Protein AF-0000000068768548 (afdb_homodimer)

Structure (mmCIF, N/CA/C/O backbone):
data_AF-0000000068768548-model_v1
#
loop_
_entity.id
_entity.type
_entity.pdbx_description
1 polymer 'Transcriptional regulator'
#
loop_
_atom_site.group_PDB
_atom_site.id
_atom_site.type_symbol
_atom_site.label_atom_id
_atom_site.label_alt_id
_atom_site.label_comp_id
_atom_site.label_asym_id
_atom_site.label_entity_id
_atom_site.label_seq_id
_atom_site.pdbx_PDB_ins_code
_atom_site.Cartn_x
_atom_site.Cartn_y
_atom_site.Cartn_z
_atom_site.occupancy
_atom_site.B_iso_or_equiv
_atom_site.auth_seq_id
_atom_site.auth_comp_id
_atom_site.auth_asym_id
_atom_site.auth_atom_id
_atom_site.pdbx_PDB_model_num
ATOM 1 N N . MET A 1 1 ? -7.867 23.906 37.531 1 33.5 1 MET A N 1
ATOM 2 C CA . MET A 1 1 ? -6.898 22.844 37.844 1 33.5 1 MET A CA 1
ATOM 3 C C . MET A 1 1 ? -6.977 21.734 36.781 1 33.5 1 MET A C 1
ATOM 5 O O . MET A 1 1 ? -5.949 21.188 36.375 1 33.5 1 MET A O 1
ATOM 9 N N . LEU A 1 2 ? -8.172 21.422 36.375 1 40.06 2 LEU A N 1
ATOM 10 C CA . LEU A 1 2 ? -8.445 20.375 35.406 1 40.06 2 LEU A CA 1
ATOM 11 C C . LEU A 1 2 ? -7.969 20.766 34.031 1 40.06 2 LEU A C 1
ATOM 13 O O . LEU A 1 2 ? -7.441 19.938 33.281 1 40.06 2 LEU A O 1
ATOM 17 N N . GLU A 1 3 ? -8.148 21.984 33.75 1 41.53 3 GLU A N 1
ATOM 18 C CA . GLU A 1 3 ? -7.734 22.516 32.438 1 41.53 3 GLU A CA 1
ATOM 19 C C . GLU A 1 3 ? -6.219 22.453 32.281 1 41.53 3 GLU A C 1
ATOM 21 O O . GLU A 1 3 ? -5.719 22.125 31.203 1 41.53 3 GLU A O 1
ATOM 26 N N . LEU A 1 4 ? -5.582 22.828 33.312 1 42.22 4 LEU A N 1
ATOM 27 C CA . LEU A 1 4 ? -4.121 22.828 33.344 1 42.22 4 LEU A CA 1
ATOM 28 C C . LEU A 1 4 ? -3.58 21.406 33.188 1 42.22 4 LEU A C 1
ATOM 30 O O . LEU A 1 4 ? -2.602 21.172 32.469 1 42.22 4 LEU A O 1
ATOM 34 N N . ASP A 1 5 ? -4.281 20.5 33.688 1 44.66 5 ASP A N 1
ATOM 35 C CA . ASP A 1 5 ? -3.871 19.094 33.625 1 44.66 5 ASP A CA 1
ATOM 36 C C . ASP A 1 5 ? -4.047 18.516 32.25 1 44.66 5 ASP A C 1
ATOM 38 O O . ASP A 1 5 ? -3.225 17.719 31.781 1 44.66 5 ASP A O 1
ATOM 42 N N . ILE A 1 6 ? -5.062 19.031 31.625 1 43.75 6 ILE A N 1
ATOM 43 C CA . ILE A 1 6 ? -5.352 18.562 30.266 1 43.75 6 ILE A CA 1
ATOM 44 C C . ILE A 1 6 ? -4.32 19.125 29.297 1 43.75 6 ILE A C 1
ATOM 46 O O . ILE A 1 6 ? -3.83 18.406 28.422 1 43.75 6 ILE A O 1
ATOM 50 N N . ILE A 1 7 ? -4.02 20.406 29.453 1 47.81 7 ILE A N 1
ATOM 51 C CA . ILE A 1 7 ? -2.959 21.016 28.656 1 47.81 7 ILE A CA 1
ATOM 52 C C . ILE A 1 7 ? -1.643 20.281 28.906 1 47.81 7 ILE A C 1
ATOM 54 O O . ILE A 1 7 ? -0.9 19.984 27.969 1 47.81 7 ILE A O 1
ATOM 58 N N . GLY A 1 8 ? -1.541 20 30.203 1 49.5 8 GLY A N 1
ATOM 59 C CA . GLY A 1 8 ? -0.32 19.281 30.531 1 49.5 8 GLY A CA 1
ATOM 60 C C . GLY A 1 8 ? -0.241 17.906 29.891 1 49.5 8 GLY A C 1
ATOM 61 O O . GLY A 1 8 ? 0.828 17.484 29.438 1 49.5 8 GLY A O 1
ATOM 62 N N . ALA A 1 9 ? -1.325 17.297 29.938 1 52.34 9 ALA A N 1
ATOM 63 C CA . ALA A 1 9 ? -1.381 15.953 29.391 1 52.34 9 ALA A CA 1
ATOM 64 C C . ALA A 1 9 ? -1.209 15.969 27.875 1 52.34 9 ALA A C 1
ATOM 66 O O . ALA A 1 9 ? -0.496 15.133 27.312 1 52.34 9 ALA A O 1
ATOM 67 N N . TRP A 1 10 ? -1.875 16.906 27.312 1 51.19 10 TRP A N 1
ATOM 68 C CA . TRP A 1 10 ? -1.689 17.031 25.875 1 51.19 10 TRP A CA 1
ATOM 69 C C . TRP A 1 10 ? -0.256 17.438 25.547 1 51.19 10 TRP A C 1
ATOM 71 O O . TRP A 1 10 ? 0.323 16.953 24.562 1 51.19 10 TRP A O 1
ATOM 81 N N . ASP A 1 11 ? 0.239 18.25 26.375 1 53.94 11 ASP A N 1
ATOM 82 C CA . ASP A 1 11 ? 1.642 18.625 26.219 1 53.94 11 ASP A CA 1
ATOM 83 C C . ASP A 1 11 ? 2.555 17.422 26.359 1 53.94 11 ASP A C 1
ATOM 85 O O . ASP A 1 11 ? 3.49 17.25 25.578 1 53.94 11 ASP A O 1
ATOM 89 N N . ALA A 1 12 ? 2.207 16.703 27.391 1 53.38 12 ALA A N 1
ATOM 90 C CA . ALA A 1 12 ? 3.02 15.516 27.625 1 53.38 12 ALA A CA 1
ATOM 91 C C . ALA A 1 12 ? 2.873 14.523 26.469 1 53.38 12 ALA A C 1
ATOM 93 O O . ALA A 1 12 ? 3.857 13.938 26.016 1 53.38 12 ALA A O 1
ATOM 94 N N . ARG A 1 13 ? 1.706 14.438 26.031 1 58.56 13 ARG A N 1
ATOM 95 C CA . ARG A 1 13 ? 1.463 13.531 24.922 1 58.56 13 ARG A CA 1
ATOM 96 C C . ARG A 1 13 ? 2.15 14.016 23.656 1 58.56 13 ARG A C 1
ATOM 98 O O . ARG A 1 13 ? 2.705 13.219 22.891 1 58.56 13 ARG A O 1
ATOM 105 N N . ALA A 1 14 ? 2.02 15.297 23.516 1 56.19 14 ALA A N 1
ATOM 106 C CA . ALA A 1 14 ? 2.721 15.875 22.375 1 56.19 14 ALA A CA 1
ATOM 107 C C . ALA A 1 14 ? 4.227 15.672 22.484 1 56.19 14 ALA A C 1
ATOM 109 O O . ALA A 1 14 ? 4.895 15.344 21.5 1 56.19 14 ALA A O 1
ATOM 110 N N . VAL A 1 15 ? 4.652 15.914 23.609 1 52.31 15 VAL A N 1
ATOM 111 C CA . VAL A 1 15 ? 6.07 15.695 23.859 1 52.31 15 VAL A CA 1
ATOM 112 C C . VAL A 1 15 ? 6.406 14.219 23.703 1 52.31 15 VAL A C 1
ATOM 114 O O . VAL A 1 15 ? 7.438 13.867 23.125 1 52.31 15 VAL A O 1
ATOM 117 N N . ASN A 1 16 ? 5.547 13.414 24.25 1 55.94 16 ASN A N 1
ATOM 118 C CA . ASN A 1 16 ? 5.777 11.984 24.125 1 55.94 16 ASN A CA 1
ATOM 119 C C . ASN A 1 16 ? 5.734 11.531 22.672 1 55.94 16 ASN A C 1
ATOM 121 O O . ASN A 1 16 ? 6.535 10.703 22.25 1 55.94 16 ASN A O 1
ATOM 125 N N . LEU A 1 17 ? 4.793 11.977 22.047 1 56.19 17 LEU A N 1
ATOM 126 C CA . LEU A 1 17 ? 4.719 11.656 20.625 1 56.19 17 LEU A CA 1
ATOM 127 C C . LEU A 1 17 ? 5.938 12.188 19.891 1 56.19 17 LEU A C 1
ATOM 129 O O . LEU A 1 17 ? 6.457 11.531 18.984 1 56.19 17 LEU A O 1
ATOM 133 N N . ASP A 1 18 ? 6.195 13.453 20.203 1 53.06 18 ASP A N 1
ATOM 134 C CA . ASP A 1 18 ? 7.402 14.016 19.609 1 53.06 18 ASP A CA 1
ATOM 135 C C . ASP A 1 18 ? 8.617 13.141 19.891 1 53.06 18 ASP A C 1
ATOM 137 O O . ASP A 1 18 ? 9.562 13.102 19.109 1 53.06 18 ASP A O 1
ATOM 141 N N . GLN A 1 19 ? 8.523 12.5 21.047 1 51.06 19 GLN A N 1
ATOM 142 C CA . GLN A 1 19 ? 9.625 11.609 21.406 1 51.06 19 GLN A CA 1
ATOM 143 C C . GLN A 1 19 ? 9.492 10.258 20.719 1 51.06 19 GLN A C 1
ATOM 145 O O . GLN A 1 19 ? 10.469 9.508 20.609 1 51.06 19 GLN A O 1
ATOM 150 N N . GLU A 1 20 ? 8.258 10.008 20.406 1 57.88 20 GLU A N 1
ATOM 151 C CA . GLU A 1 20 ? 8.133 8.75 19.672 1 57.88 20 GLU A CA 1
ATOM 152 C C . GLU A 1 20 ? 8.867 8.805 18.344 1 57.88 20 GLU A C 1
ATOM 154 O O . GLU A 1 20 ? 8.969 9.867 17.734 1 57.88 20 GLU A O 1
ATOM 159 N N . GLU A 1 21 ? 9.602 7.848 18.109 1 69.94 21 GLU A N 1
ATOM 160 C CA . GLU A 1 21 ? 10.406 7.742 16.906 1 69.94 21 GLU A CA 1
ATOM 161 C C . GLU A 1 21 ? 9.555 7.973 15.656 1 69.94 21 GLU A C 1
ATOM 163 O O . GLU A 1 21 ? 8.531 7.309 15.469 1 69.94 21 GLU A O 1
ATOM 168 N N . ALA A 1 22 ? 9.719 9.102 15.055 1 84.88 22 ALA A N 1
ATOM 169 C CA . ALA A 1 22 ? 9.086 9.508 13.805 1 84.88 22 ALA A CA 1
ATOM 170 C C . ALA A 1 22 ? 9.031 8.344 12.812 1 84.88 22 ALA A C 1
ATOM 172 O O . ALA A 1 22 ? 9.984 7.566 12.711 1 84.88 22 ALA A O 1
ATOM 173 N N . ASP A 1 23 ? 7.828 8.094 12.406 1 93.69 23 ASP A N 1
ATOM 174 C CA . ASP A 1 23 ? 7.633 7.133 11.328 1 93.69 23 ASP A CA 1
ATOM 175 C C . ASP A 1 23 ? 7.875 7.777 9.961 1 93.69 23 ASP A C 1
ATOM 177 O O . ASP A 1 23 ? 7.215 8.75 9.602 1 93.69 23 ASP A O 1
ATOM 181 N N . ARG A 1 24 ? 8.789 7.301 9.266 1 95.44 24 ARG A N 1
ATOM 182 C CA . ARG A 1 24 ? 9.18 7.895 7.996 1 95.44 24 ARG A CA 1
ATOM 183 C C . ARG A 1 24 ? 8.031 7.875 6.996 1 95.44 24 ARG A C 1
ATOM 185 O O . ARG A 1 24 ? 7.879 8.805 6.199 1 95.44 24 ARG A O 1
ATOM 192 N N . ASN A 1 25 ? 7.277 6.785 6.957 1 97.12 25 ASN A N 1
ATOM 193 C CA . ASN A 1 25 ? 6.133 6.711 6.059 1 97.12 25 ASN A CA 1
ATOM 194 C C . ASN A 1 25 ? 5.09 7.777 6.395 1 97.12 25 ASN A C 1
ATOM 196 O O . ASN A 1 25 ? 4.52 8.398 5.496 1 97.12 25 ASN A O 1
ATOM 200 N N . VAL A 1 26 ? 4.859 8.016 7.676 1 97.38 26 VAL A N 1
ATOM 201 C CA . VAL A 1 26 ? 3.93 9.055 8.102 1 97.38 26 VAL A CA 1
ATOM 202 C C . VAL A 1 26 ? 4.453 10.422 7.68 1 97.38 26 VAL A C 1
ATOM 204 O O . VAL A 1 26 ? 3.705 11.234 7.129 1 97.38 26 VAL A O 1
ATOM 207 N N . TYR A 1 27 ? 5.734 10.633 7.879 1 97.06 27 TYR A N 1
ATOM 208 C CA . TYR A 1 27 ? 6.355 11.898 7.496 1 97.06 27 TYR A CA 1
ATOM 209 C C . TYR A 1 27 ? 6.203 12.156 6.004 1 97.06 27 TYR A C 1
ATOM 211 O O . TYR A 1 27 ? 5.789 13.242 5.59 1 97.06 27 TYR A O 1
ATOM 219 N N . GLU A 1 28 ? 6.551 11.148 5.219 1 96.81 28 GLU A N 1
ATOM 220 C CA . GLU A 1 28 ? 6.551 11.336 3.771 1 96.81 28 GLU A CA 1
ATOM 221 C C . GLU A 1 28 ? 5.133 11.523 3.236 1 96.81 28 GLU A C 1
ATOM 223 O O . GLU A 1 28 ? 4.918 12.273 2.285 1 96.81 28 GLU A O 1
ATOM 228 N N . PHE A 1 29 ? 4.219 10.875 3.846 1 97.12 29 PHE A N 1
ATOM 229 C CA . PHE A 1 29 ? 2.838 11.062 3.408 1 97.12 29 PHE A CA 1
ATOM 230 C C . PHE A 1 29 ? 2.338 12.453 3.779 1 97.12 29 PHE A C 1
ATOM 232 O O . PHE A 1 29 ? 1.675 13.117 2.977 1 97.12 29 PHE A O 1
ATOM 239 N N . ASP A 1 30 ? 2.602 12.875 5.012 1 97.75 30 ASP A N 1
ATOM 240 C CA . ASP A 1 30 ? 2.227 14.227 5.426 1 97.75 30 ASP A CA 1
ATOM 241 C C . ASP A 1 30 ? 2.877 15.273 4.527 1 97.75 30 ASP A C 1
ATOM 243 O O . ASP A 1 30 ? 2.234 16.25 4.145 1 97.75 30 ASP A O 1
ATOM 247 N N . LEU A 1 31 ? 4.133 15.047 4.219 1 97.44 31 LEU A N 1
ATOM 248 C CA . LEU A 1 31 ? 4.84 15.93 3.301 1 97.44 31 LEU A CA 1
ATOM 249 C C . LEU A 1 31 ? 4.148 15.969 1.942 1 97.44 31 LEU A C 1
ATOM 251 O O . LEU A 1 31 ? 4.039 17.031 1.325 1 97.44 31 LEU A O 1
ATOM 255 N N . THR A 1 32 ? 3.721 14.844 1.462 1 96.25 32 THR A N 1
ATOM 256 C CA . THR A 1 32 ? 2.996 14.766 0.199 1 96.25 32 THR A CA 1
ATOM 257 C C . THR A 1 32 ? 1.725 15.609 0.252 1 96.25 32 THR A C 1
ATOM 259 O O . THR A 1 32 ? 1.417 16.344 -0.693 1 96.25 32 THR A O 1
ATOM 262 N N . LEU A 1 33 ? 1 15.531 1.318 1 96.75 33 LEU A N 1
ATOM 263 C CA . LEU A 1 33 ? -0.226 16.312 1.476 1 96.75 33 LEU A CA 1
ATOM 264 C C . LEU A 1 33 ? 0.07 17.812 1.451 1 96.75 33 LEU A C 1
ATOM 266 O O . LEU A 1 33 ? -0.657 18.578 0.822 1 96.75 33 LEU A O 1
ATOM 270 N N . TRP A 1 34 ? 1.092 18.203 2.07 1 97.5 34 TRP A N 1
ATOM 271 C CA . TRP A 1 34 ? 1.466 19.625 2.072 1 97.5 34 TRP A CA 1
ATOM 272 C C . TRP A 1 34 ? 1.85 20.078 0.67 1 97.5 34 TRP A C 1
ATOM 274 O O . TRP A 1 34 ? 1.531 21.203 0.272 1 97.5 34 TRP A O 1
ATOM 284 N N . ASN A 1 35 ? 2.58 19.234 -0.022 1 96.81 35 ASN A N 1
ATOM 285 C CA . ASN A 1 35 ? 2.92 19.578 -1.398 1 96.81 35 ASN A CA 1
ATOM 286 C C . ASN A 1 35 ? 1.674 19.688 -2.273 1 96.81 35 ASN A C 1
ATOM 288 O O . ASN A 1 35 ? 1.587 20.562 -3.127 1 96.81 35 ASN A O 1
ATOM 292 N N . LEU A 1 36 ? 0.758 18.812 -2.059 1 94.81 36 LEU A N 1
ATOM 293 C CA . LEU A 1 36 ? -0.498 18.859 -2.797 1 94.81 36 LEU A CA 1
ATOM 294 C C . LEU A 1 36 ? -1.253 20.156 -2.48 1 94.81 36 LEU A C 1
ATOM 296 O O . LEU A 1 36 ? -1.783 20.797 -3.385 1 94.81 36 LEU A O 1
ATOM 300 N N . LEU A 1 37 ? -1.296 20.484 -1.225 1 96.94 37 LEU A N 1
ATOM 301 C CA . LEU A 1 37 ? -1.98 21.719 -0.836 1 96.94 37 LEU A CA 1
ATOM 302 C C . LEU A 1 37 ? -1.272 22.938 -1.411 1 96.94 37 LEU A C 1
ATOM 304 O O . LEU A 1 37 ? -1.924 23.875 -1.876 1 96.94 37 LEU A O 1
ATOM 308 N N . SER A 1 38 ? 0.017 22.891 -1.35 1 97.69 38 SER A N 1
ATOM 309 C CA . SER A 1 38 ? 0.782 23.984 -1.951 1 97.69 38 SER A CA 1
ATOM 310 C C . SER A 1 38 ? 0.482 24.109 -3.441 1 97.69 38 SER A C 1
ATOM 312 O O . SER A 1 38 ? 0.297 25.219 -3.949 1 97.69 38 SER A O 1
ATOM 314 N N . THR A 1 39 ? 0.418 23.047 -4.168 1 95.88 39 THR A N 1
ATOM 315 C CA . THR A 1 39 ? 0.102 23.031 -5.59 1 95.88 39 THR A CA 1
ATOM 316 C C . THR A 1 39 ? -1.311 23.562 -5.836 1 95.88 39 THR A C 1
ATOM 318 O O . THR A 1 39 ? -1.534 24.344 -6.758 1 95.88 39 THR A O 1
ATOM 321 N N . LEU A 1 40 ? -2.205 23.125 -5.023 1 95.88 40 LEU A N 1
ATOM 322 C CA . LEU A 1 40 ? -3.576 23.609 -5.137 1 95.88 40 LEU A CA 1
ATOM 323 C C . LEU A 1 40 ? -3.641 25.109 -4.914 1 95.88 40 LEU A C 1
ATOM 325 O O . LEU A 1 40 ? -4.363 25.812 -5.625 1 95.88 40 LEU A O 1
ATOM 329 N N . ALA A 1 41 ? -2.893 25.562 -3.922 1 98 41 ALA A N 1
ATOM 330 C CA . ALA A 1 41 ? -2.848 26.984 -3.611 1 98 41 ALA A CA 1
ATOM 331 C C . ALA A 1 41 ? -2.316 27.797 -4.793 1 98 41 ALA A C 1
ATOM 333 O O . ALA A 1 41 ? -2.76 28.922 -5.039 1 98 41 ALA A O 1
ATOM 334 N N . LYS A 1 42 ? -1.403 27.219 -5.5 1 97.56 42 LYS A N 1
ATOM 335 C CA . LYS A 1 42 ? -0.79 27.859 -6.656 1 97.56 42 LYS A CA 1
ATOM 336 C C . LYS A 1 42 ? -1.735 27.859 -7.855 1 97.56 42 LYS A C 1
ATOM 338 O O . LYS A 1 42 ? -1.876 28.875 -8.547 1 97.56 42 LYS A O 1
ATOM 343 N N . GLU A 1 43 ? -2.475 26.781 -8.125 1 97.19 43 GLU A N 1
ATOM 344 C CA . GLU A 1 43 ? -3.256 26.594 -9.344 1 97.19 43 GLU A CA 1
ATOM 345 C C . GLU A 1 43 ? -4.688 27.094 -9.164 1 97.19 43 GLU A C 1
ATOM 347 O O . GLU A 1 43 ? -5.277 27.641 -10.094 1 97.19 43 GLU A O 1
ATOM 352 N N . ARG A 1 44 ? -5.25 26.812 -8.039 1 97.69 44 ARG A N 1
ATOM 353 C CA . ARG A 1 44 ? -6.633 27.172 -7.73 1 97.69 44 ARG A CA 1
ATOM 354 C C . ARG A 1 44 ? -6.746 27.719 -6.316 1 97.69 44 ARG A C 1
ATOM 356 O O . ARG A 1 44 ? -7.355 27.109 -5.445 1 97.69 44 ARG A O 1
ATOM 363 N N . PRO A 1 45 ? -6.301 28.953 -6.133 1 97.62 45 PRO A N 1
ATOM 364 C CA . PRO A 1 45 ? -6.242 29.547 -4.793 1 97.62 45 PRO A CA 1
ATOM 365 C C . PRO A 1 45 ? -7.609 29.609 -4.113 1 97.62 45 PRO A C 1
ATOM 367 O O . PRO A 1 45 ? -7.707 29.391 -2.902 1 97.62 45 PRO A O 1
ATOM 370 N N . ASP A 1 46 ? -8.641 29.797 -4.863 1 97.88 46 ASP A N 1
ATOM 371 C CA . ASP A 1 46 ? -9.977 29.891 -4.277 1 97.88 46 ASP A CA 1
ATOM 372 C C . ASP A 1 46 ? -10.43 28.531 -3.746 1 97.88 46 ASP A C 1
ATOM 374 O O . ASP A 1 46 ? -11.086 28.453 -2.701 1 97.88 46 ASP A O 1
ATOM 378 N N . ASP A 1 47 ? -10.086 27.484 -4.43 1 96.19 47 ASP A N 1
ATOM 379 C CA . ASP A 1 47 ? -10.43 26.141 -3.975 1 96.19 47 ASP A CA 1
ATOM 380 C C . ASP A 1 47 ? -9.672 25.781 -2.699 1 96.19 47 ASP A C 1
ATOM 382 O O . ASP A 1 47 ? -10.242 25.203 -1.773 1 96.19 47 ASP A O 1
ATOM 386 N N . ALA A 1 48 ? -8.375 26.094 -2.729 1 96.81 48 ALA A N 1
ATOM 387 C CA . ALA A 1 48 ? -7.57 25.828 -1.535 1 96.81 48 ALA A CA 1
ATOM 388 C C . ALA A 1 48 ? -8.156 26.547 -0.318 1 96.81 48 ALA A C 1
ATOM 390 O O . ALA A 1 48 ? -8.289 25.953 0.752 1 96.81 48 ALA A O 1
ATOM 391 N N . ALA A 1 49 ? -8.539 27.781 -0.504 1 97.19 49 ALA A N 1
ATOM 392 C CA . ALA A 1 49 ? -9.102 28.594 0.577 1 97.19 49 ALA A CA 1
ATOM 393 C C . ALA A 1 49 ? -10.414 28 1.078 1 97.19 49 ALA A C 1
ATOM 395 O O . ALA A 1 49 ? -10.609 27.828 2.285 1 97.19 49 ALA A O 1
ATOM 396 N N . SER A 1 50 ? -11.281 27.656 0.166 1 95.19 50 SER A N 1
ATOM 397 C CA . SER A 1 50 ? -12.609 27.172 0.521 1 95.19 50 SER A CA 1
ATOM 398 C C . SER A 1 50 ? -12.555 25.766 1.109 1 95.19 50 SER A C 1
ATOM 400 O O . SER A 1 50 ? -13.203 25.469 2.113 1 95.19 50 SER A O 1
ATOM 402 N N . GLN A 1 51 ? -11.742 24.875 0.597 1 92.06 51 GLN A N 1
ATOM 403 C CA . GLN A 1 51 ? -11.711 23.469 0.988 1 92.06 51 GLN A CA 1
ATOM 404 C C . GLN A 1 51 ? -11.023 23.297 2.34 1 92.06 51 GLN A C 1
ATOM 406 O O . GLN A 1 51 ? -11.391 22.406 3.115 1 92.06 51 GLN A O 1
ATOM 411 N N . PHE A 1 52 ? -10.055 24.188 2.604 1 94.5 52 PHE A N 1
ATOM 412 C CA . PHE A 1 52 ? -9.273 23.969 3.818 1 94.5 52 PHE A CA 1
ATOM 413 C C . PHE A 1 52 ? -9.477 25.125 4.801 1 94.5 52 PHE A C 1
ATOM 415 O O . PHE A 1 52 ? -8.758 25.219 5.793 1 94.5 52 PHE A O 1
ATOM 422 N N . SER A 1 53 ? -10.43 26 4.512 1 93.25 53 SER A N 1
ATOM 423 C CA . SER A 1 53 ? -10.773 27.141 5.363 1 93.25 53 SER A CA 1
ATOM 424 C C . SER A 1 53 ? -9.539 27.984 5.668 1 93.25 53 SER A C 1
ATOM 426 O O . SER A 1 53 ? -9.242 28.266 6.832 1 93.25 53 SER A O 1
ATOM 428 N N . LEU A 1 54 ? -8.914 28.344 4.641 1 96.94 54 LEU A N 1
ATOM 429 C CA . LEU A 1 54 ? -7.711 29.172 4.766 1 96.94 54 LEU A CA 1
ATOM 430 C C . LEU A 1 54 ? -7.984 30.609 4.34 1 96.94 54 LEU A C 1
ATOM 432 O O . LEU A 1 54 ? -8.766 30.844 3.414 1 96.94 54 LEU A O 1
ATOM 436 N N . GLY A 1 55 ? -7.34 31.531 5.082 1 96.62 55 GLY A N 1
ATOM 437 C CA . GLY A 1 55 ? -7.309 32.906 4.559 1 96.62 55 GLY A CA 1
ATOM 438 C C . GLY A 1 55 ? -6.453 33.031 3.314 1 96.62 55 GLY A C 1
ATOM 439 O O . GLY A 1 55 ? -5.52 32.25 3.107 1 96.62 55 GLY A O 1
ATOM 440 N N . MET A 1 56 ? -6.77 34.031 2.508 1 96.81 56 MET A N 1
ATOM 441 C CA . MET A 1 56 ? -6.07 34.188 1.236 1 96.81 56 MET A CA 1
ATOM 442 C C . MET A 1 56 ? -4.598 34.5 1.464 1 96.81 56 MET A C 1
ATOM 444 O O . MET A 1 56 ? -3.748 34.156 0.644 1 96.81 56 MET A O 1
ATOM 448 N N . ASP A 1 57 ? -4.285 35.125 2.564 1 96.12 57 ASP A N 1
ATOM 449 C CA . ASP A 1 57 ? -2.885 35.375 2.891 1 96.12 57 ASP A CA 1
ATOM 450 C C . ASP A 1 57 ? -2.125 34.062 3.082 1 96.12 57 ASP A C 1
ATOM 452 O O . ASP A 1 57 ? -1.002 33.906 2.596 1 96.12 57 ASP A O 1
ATOM 456 N N . THR A 1 58 ? -2.742 33.156 3.789 1 97 58 THR A N 1
ATOM 457 C CA . THR A 1 58 ? -2.152 31.828 4.016 1 97 58 THR A CA 1
ATOM 458 C C . THR A 1 58 ? -2.012 31.078 2.701 1 97 58 THR A C 1
ATOM 460 O O . THR A 1 58 ? -0.989 30.422 2.457 1 97 58 THR A O 1
ATOM 463 N N . VAL A 1 59 ? -3.035 31.141 1.851 1 98.19 59 VAL A N 1
ATOM 464 C CA . VAL A 1 59 ? -3.025 30.484 0.55 1 98.19 59 VAL A CA 1
ATOM 465 C C . VAL A 1 59 ? -1.858 31 -0.287 1 98.19 59 VAL A C 1
ATOM 467 O O . VAL A 1 59 ? -1.149 30.219 -0.928 1 98.19 59 VAL A O 1
ATOM 470 N N . GLN A 1 60 ? -1.672 32.312 -0.228 1 97.25 60 GLN A N 1
ATOM 471 C CA . GLN A 1 60 ? -0.584 32.938 -0.983 1 97.25 60 GLN A CA 1
ATOM 472 C C . GLN A 1 60 ? 0.774 32.438 -0.484 1 97.25 60 GLN A C 1
ATOM 474 O O . GLN A 1 60 ? 1.656 32.125 -1.283 1 97.25 60 GLN A O 1
ATOM 479 N N . LYS A 1 61 ? 0.949 32.375 0.79 1 96.5 61 LYS A N 1
ATOM 480 C CA . LYS A 1 61 ? 2.209 31.906 1.358 1 96.5 61 LYS A CA 1
ATOM 481 C C . LYS A 1 61 ? 2.477 30.453 0.98 1 96.5 61 LYS A C 1
ATOM 483 O O . LYS A 1 61 ? 3.607 30.094 0.649 1 96.5 61 LYS A O 1
ATOM 488 N N . LEU A 1 62 ? 1.448 29.672 1.047 1 97.81 62 LEU A N 1
ATOM 489 C CA . LEU A 1 62 ? 1.577 28.266 0.677 1 97.81 62 LEU A CA 1
ATOM 490 C C . LEU A 1 62 ? 1.957 28.125 -0.793 1 97.81 62 LEU A C 1
ATOM 492 O O . LEU A 1 62 ? 2.768 27.266 -1.148 1 97.81 62 LEU A O 1
ATOM 496 N N . SER A 1 63 ? 1.386 28.984 -1.641 1 97.94 63 SER A N 1
ATOM 497 C CA . SER A 1 63 ? 1.624 28.906 -3.078 1 97.94 63 SER A CA 1
ATOM 498 C C . SER A 1 63 ? 3.078 29.219 -3.416 1 97.94 63 SER A C 1
ATOM 500 O O . SER A 1 63 ? 3.584 28.797 -4.457 1 97.94 63 SER A O 1
ATOM 502 N N . LEU A 1 64 ? 3.771 29.875 -2.486 1 96.81 64 LEU A N 1
ATOM 503 C CA . LEU A 1 64 ? 5.148 30.297 -2.725 1 96.81 64 LEU A CA 1
ATOM 504 C C . LEU A 1 64 ? 6.117 29.516 -1.848 1 96.81 64 LEU A C 1
ATOM 506 O O . LEU A 1 64 ? 7.324 29.781 -1.867 1 96.81 64 LEU A O 1
ATOM 510 N N . ALA A 1 65 ? 5.613 28.594 -1.088 1 96.69 65 ALA A N 1
ATOM 511 C CA . ALA A 1 65 ? 6.434 27.891 -0.109 1 96.69 65 ALA A CA 1
ATOM 512 C C . ALA A 1 65 ? 7.547 27.094 -0.794 1 96.69 65 ALA A C 1
ATOM 514 O O . ALA A 1 65 ? 7.324 26.484 -1.838 1 96.69 65 ALA A O 1
ATOM 515 N N . THR A 1 66 ? 8.758 27.156 -0.251 1 95.19 66 THR A N 1
ATOM 516 C CA . THR A 1 66 ? 9.883 26.359 -0.725 1 95.19 66 THR A CA 1
ATOM 517 C C . THR A 1 66 ? 9.773 24.922 -0.225 1 95.19 66 THR A C 1
ATOM 519 O O . THR A 1 66 ? 9.016 24.625 0.704 1 95.19 66 THR A O 1
ATOM 522 N N . PRO A 1 67 ? 10.508 24 -0.808 1 94.31 67 PRO A N 1
ATOM 523 C CA . PRO A 1 67 ? 10.508 22.609 -0.319 1 94.31 67 PRO A CA 1
ATOM 524 C C . PRO A 1 67 ? 10.898 22.5 1.153 1 94.31 67 PRO A C 1
ATOM 526 O O . PRO A 1 67 ? 10.289 21.734 1.902 1 94.31 67 PRO A O 1
ATOM 529 N N . SER A 1 68 ? 11.891 23.266 1.56 1 93.5 68 SER A N 1
ATOM 530 C CA . SER A 1 68 ? 12.336 23.234 2.951 1 93.5 68 SER A CA 1
ATOM 531 C C . SER A 1 68 ? 11.227 23.703 3.891 1 93.5 68 SER A C 1
ATOM 533 O O . SER A 1 68 ? 11.102 23.203 5.008 1 93.5 68 SER A O 1
ATOM 535 N N . GLN A 1 69 ? 10.43 24.672 3.486 1 94.5 69 GLN A N 1
ATOM 536 C CA . GLN A 1 69 ? 9.312 25.172 4.281 1 94.5 69 GLN A CA 1
ATOM 537 C C . GLN A 1 69 ? 8.219 24.109 4.402 1 94.5 69 GLN A C 1
ATOM 539 O O . GLN A 1 69 ? 7.625 23.938 5.469 1 94.5 69 GLN A O 1
ATOM 544 N N . LEU A 1 70 ? 7.957 23.469 3.279 1 96.62 70 LEU A N 1
ATOM 545 C CA . LEU A 1 70 ? 6.961 22.391 3.312 1 96.62 70 LEU A CA 1
ATOM 546 C C . LEU A 1 70 ? 7.43 21.25 4.199 1 96.62 70 LEU A C 1
ATOM 548 O O . LEU A 1 70 ? 6.621 20.625 4.887 1 96.62 70 LEU A O 1
ATOM 552 N N . GLU A 1 71 ? 8.742 20.969 4.207 1 94.94 71 GLU A N 1
ATOM 553 C CA . GLU A 1 71 ? 9.312 19.969 5.098 1 94.94 71 GLU A CA 1
ATOM 554 C C . GLU A 1 71 ? 9.109 20.344 6.562 1 94.94 71 GLU A C 1
ATOM 556 O O . GLU A 1 71 ? 8.898 19.484 7.41 1 94.94 71 GLU A O 1
ATOM 561 N N . ALA A 1 72 ? 9.172 21.625 6.852 1 93.5 72 ALA A N 1
ATOM 562 C CA . ALA A 1 72 ? 8.992 22.094 8.219 1 93.5 72 ALA A CA 1
ATOM 563 C C . ALA A 1 72 ? 7.551 21.906 8.688 1 93.5 72 ALA A C 1
ATOM 565 O O . ALA A 1 72 ? 7.297 21.75 9.891 1 93.5 72 ALA A O 1
ATOM 566 N N . LEU A 1 73 ? 6.621 21.906 7.746 1 96.19 73 LEU A N 1
ATOM 567 C CA . LEU A 1 73 ? 5.211 21.703 8.062 1 96.19 73 LEU A CA 1
ATOM 568 C C . LEU A 1 73 ? 4.914 20.219 8.305 1 96.19 73 LEU A C 1
ATOM 570 O O . LEU A 1 73 ? 4 19.891 9.062 1 96.19 73 LEU A O 1
ATOM 574 N N . ALA A 1 74 ? 5.695 19.344 7.668 1 96.12 74 ALA A N 1
ATOM 575 C CA . ALA A 1 74 ? 5.418 17.922 7.695 1 96.12 74 ALA A CA 1
ATOM 576 C C . ALA A 1 74 ? 5.844 17.297 9.023 1 96.12 74 ALA A C 1
ATOM 578 O O . ALA A 1 74 ? 6.742 17.812 9.695 1 96.12 74 ALA A O 1
ATOM 579 N N . SER A 1 75 ? 5.203 16.234 9.391 1 94.19 75 SER A N 1
ATOM 580 C CA . SER A 1 75 ? 5.461 15.555 10.664 1 94.19 75 SER A CA 1
ATOM 581 C C . SER A 1 75 ? 5.504 14.047 10.492 1 94.19 75 SER A C 1
ATOM 583 O O . SER A 1 75 ? 4.742 13.484 9.703 1 94.19 75 SER A O 1
ATOM 585 N N . GLY A 1 76 ? 6.332 13.391 11.266 1 94.12 76 GLY A N 1
ATOM 586 C CA . GLY A 1 76 ? 6.41 11.945 11.266 1 94.12 76 GLY A CA 1
ATOM 587 C C . GLY A 1 76 ? 5.672 11.305 12.422 1 94.12 76 GLY A C 1
ATOM 588 O O . GLY A 1 76 ? 5.66 10.078 12.555 1 94.12 76 GLY A O 1
ATOM 589 N N . VAL A 1 77 ? 5.043 12.164 13.258 1 93.12 77 VAL A N 1
ATOM 590 C CA . VAL A 1 77 ? 4.387 11.617 14.445 1 93.12 77 VAL A CA 1
ATOM 591 C C . VAL A 1 77 ? 2.871 11.688 14.273 1 93.12 77 VAL A C 1
ATOM 593 O O . VAL A 1 77 ? 2.133 10.945 14.922 1 93.12 77 VAL A O 1
ATOM 596 N N . LEU A 1 78 ? 2.416 12.555 13.43 1 93.81 78 LEU A N 1
ATOM 597 C CA . LEU A 1 78 ? 0.998 12.562 13.086 1 93.81 78 LEU A CA 1
ATOM 598 C C . LEU A 1 78 ? 0.778 13.188 11.711 1 93.81 78 LEU A C 1
ATOM 600 O O . LEU A 1 78 ? 1.631 13.93 11.219 1 93.81 78 LEU A O 1
ATOM 604 N N . ILE A 1 79 ? -0.298 12.898 11.109 1 96.81 79 ILE A N 1
ATOM 605 C CA . ILE A 1 79 ? -0.737 13.539 9.875 1 96.81 79 ILE A CA 1
ATOM 606 C C . ILE A 1 79 ? -1.424 14.859 10.195 1 96.81 79 ILE A C 1
ATOM 608 O O . ILE A 1 79 ? -2.309 14.922 11.055 1 96.81 79 ILE A O 1
ATOM 612 N N . SER A 1 80 ? -1.08 15.914 9.492 1 96.62 80 SER A N 1
ATOM 613 C CA . SER A 1 80 ? -1.561 17.266 9.766 1 96.62 80 SER A CA 1
ATOM 614 C C . SER A 1 80 ? -3.021 17.422 9.359 1 96.62 80 SER A C 1
ATOM 616 O O . SER A 1 80 ? -3.666 18.406 9.719 1 96.62 80 SER A O 1
ATOM 618 N N . PHE A 1 81 ? -3.52 16.422 8.633 1 95.88 81 PHE A N 1
ATOM 619 C CA . PHE A 1 81 ? -4.84 16.5 8.023 1 95.88 81 PHE A CA 1
ATOM 620 C C . PHE A 1 81 ? -5.758 15.406 8.57 1 95.88 81 PHE A C 1
ATOM 622 O O . PHE A 1 81 ? -5.293 14.328 8.938 1 95.88 81 PHE A O 1
ATOM 629 N N . LYS A 1 82 ? -7.012 15.695 8.711 1 92.25 82 LYS A N 1
ATOM 630 C CA . LYS A 1 82 ? -7.984 14.68 9.109 1 92.25 82 LYS A CA 1
ATOM 631 C C . LYS A 1 82 ? -9 14.43 7.996 1 92.25 82 LYS A C 1
ATOM 633 O O . LYS A 1 82 ? -9.258 15.305 7.172 1 92.25 82 LYS A O 1
ATOM 638 N N . LEU A 1 83 ? -9.523 13.234 8.055 1 89.62 83 LEU A N 1
ATOM 639 C CA . LEU A 1 83 ? -10.562 12.844 7.109 1 89.62 83 LEU A CA 1
ATOM 640 C C . LEU A 1 83 ? -11.836 13.664 7.336 1 89.62 83 LEU A C 1
ATOM 642 O O . LEU A 1 83 ? -12.312 13.781 8.469 1 89.62 83 LEU A O 1
ATOM 646 N N . GLU A 1 84 ? -12.383 14.203 6.258 1 87.25 84 GLU A N 1
ATOM 647 C CA . GLU A 1 84 ? -13.641 14.938 6.328 1 87.25 84 GLU A CA 1
ATOM 648 C C . GLU A 1 84 ? -14.836 13.992 6.227 1 87.25 84 GLU A C 1
ATOM 650 O O . GLU A 1 84 ? -15.891 14.258 6.801 1 87.25 84 GLU A O 1
ATOM 655 N N . THR A 1 85 ? -14.68 12.945 5.461 1 89.31 85 THR A N 1
ATOM 656 C CA . THR A 1 85 ? -15.75 11.969 5.297 1 89.31 85 THR A CA 1
ATOM 657 C C . THR A 1 85 ? -16.156 11.383 6.645 1 89.31 85 THR A C 1
ATOM 659 O O . THR A 1 85 ? -15.305 11.039 7.465 1 89.31 85 THR A O 1
ATOM 662 N N . ALA A 1 86 ? -17.438 11.305 6.844 1 90.81 86 ALA A N 1
ATOM 663 C CA . ALA A 1 86 ? -17.938 10.75 8.094 1 90.81 86 ALA A CA 1
ATOM 664 C C . ALA A 1 86 ? -17.406 9.336 8.312 1 90.81 86 ALA A C 1
ATOM 666 O O . ALA A 1 86 ? -17.5 8.484 7.426 1 90.81 86 ALA A O 1
ATOM 667 N N . GLU A 1 87 ? -16.906 9.102 9.484 1 93.12 87 GLU A N 1
ATOM 668 C CA . GLU A 1 87 ? -16.328 7.801 9.797 1 93.12 87 GLU A CA 1
ATOM 669 C C . GLU A 1 87 ? -17.359 6.684 9.625 1 93.12 87 GLU A C 1
ATOM 671 O O . GLU A 1 87 ? -17 5.57 9.227 1 93.12 87 GLU A O 1
ATOM 676 N N . GLN A 1 88 ? -18.609 7.012 9.938 1 92.69 88 GLN A N 1
ATOM 677 C CA . GLN A 1 88 ? -19.656 6 9.859 1 92.69 88 GLN A CA 1
ATOM 678 C C . GLN A 1 88 ? -19.812 5.484 8.438 1 92.69 88 GLN A C 1
ATOM 680 O O . GLN A 1 88 ? -20.125 4.309 8.227 1 92.69 88 GLN A O 1
ATOM 685 N N . ASN A 1 89 ? -19.609 6.34 7.449 1 92.56 89 ASN A N 1
ATOM 686 C CA . ASN A 1 89 ? -19.656 5.914 6.055 1 92.56 89 ASN A CA 1
ATOM 687 C C . ASN A 1 89 ? -18.547 4.934 5.727 1 92.56 89 ASN A C 1
ATOM 689 O O . ASN A 1 89 ? -18.75 3.951 5.012 1 92.56 89 ASN A O 1
ATOM 693 N N . ILE A 1 90 ? -17.406 5.207 6.281 1 93.44 90 ILE A N 1
ATOM 694 C CA . ILE A 1 90 ? -16.234 4.359 6.055 1 93.44 90 ILE A CA 1
ATOM 695 C C . ILE A 1 90 ? -16.438 3.012 6.742 1 93.44 90 ILE A C 1
ATOM 697 O O . ILE A 1 90 ? -16.188 1.961 6.148 1 93.44 90 ILE A O 1
ATOM 701 N N . ILE A 1 91 ? -16.922 3.035 7.945 1 94.38 91 ILE A N 1
ATOM 702 C CA . ILE A 1 91 ? -17.156 1.83 8.734 1 94.38 91 ILE A CA 1
ATOM 703 C C . ILE A 1 91 ? -18.172 0.93 8.016 1 94.38 91 ILE A C 1
ATOM 705 O O . ILE A 1 91 ? -17.953 -0.279 7.898 1 94.38 91 ILE A O 1
ATOM 709 N N . THR A 1 92 ? -19.172 1.543 7.5 1 92.94 92 THR A N 1
ATOM 710 C CA . THR A 1 92 ? -20.188 0.795 6.777 1 92.94 92 THR A CA 1
ATOM 711 C C . THR A 1 92 ? -19.609 0.143 5.531 1 92.94 92 THR A C 1
ATOM 713 O O . THR A 1 92 ? -19.875 -1.025 5.25 1 92.94 92 THR A O 1
ATOM 716 N N . ARG A 1 93 ? -18.828 0.88 4.801 1 91.69 93 ARG A N 1
ATOM 717 C CA . ARG A 1 93 ? -18.234 0.373 3.566 1 91.69 93 ARG A CA 1
ATOM 718 C C . ARG A 1 93 ? -17.25 -0.751 3.855 1 91.69 93 ARG A C 1
ATOM 720 O O . ARG A 1 93 ? -17.219 -1.755 3.141 1 91.69 93 ARG A O 1
ATOM 727 N N . LEU A 1 94 ? -16.438 -0.609 4.91 1 93 94 LEU A N 1
ATOM 728 C CA . LEU A 1 94 ? -15.43 -1.596 5.262 1 93 94 LEU A CA 1
ATOM 729 C C . LEU A 1 94 ? -16.078 -2.873 5.789 1 93 94 LEU A C 1
ATOM 731 O O . LEU A 1 94 ? -15.461 -3.943 5.746 1 93 94 LEU A O 1
ATOM 735 N N . SER A 1 95 ? -17.266 -2.779 6.27 1 90.81 95 SER A N 1
ATOM 736 C CA . SER A 1 95 ? -17.969 -3.936 6.832 1 90.81 95 SER A CA 1
ATOM 737 C C . SER A 1 95 ? -18.719 -4.707 5.754 1 90.81 95 SER A C 1
ATOM 739 O O . SER A 1 95 ? -19.25 -5.785 6.016 1 90.81 95 SER A O 1
ATOM 741 N N . GLY A 1 96 ? -18.797 -4.148 4.578 1 90.94 96 GLY A N 1
ATOM 742 C CA . GLY A 1 96 ? -19.5 -4.789 3.475 1 90.94 96 GLY A CA 1
ATOM 743 C C . GLY A 1 96 ? -18.594 -5.668 2.625 1 90.94 96 GLY A C 1
ATOM 744 O O . GLY A 1 96 ? -17.438 -5.918 2.986 1 90.94 96 GLY A O 1
ATOM 745 N N . ASP A 1 97 ? -19.203 -6.211 1.552 1 92.75 97 ASP A N 1
ATOM 746 C CA . ASP A 1 97 ? -18.469 -7.051 0.617 1 92.75 97 ASP A CA 1
ATOM 747 C C . ASP A 1 97 ? -17.453 -6.223 -0.174 1 92.75 97 ASP A C 1
ATOM 749 O O . ASP A 1 97 ? -17.625 -5.016 -0.338 1 92.75 97 ASP A O 1
ATOM 753 N N . TYR A 1 98 ? -16.406 -6.852 -0.499 1 93.81 98 TYR A N 1
ATOM 754 C CA . TYR A 1 98 ? -15.414 -6.211 -1.36 1 93.81 98 TYR A CA 1
ATOM 755 C C . TYR A 1 98 ? -14.922 -7.172 -2.438 1 93.81 98 TYR A C 1
ATOM 757 O O . TYR A 1 98 ? -15.18 -8.375 -2.367 1 93.81 98 TYR A O 1
ATOM 765 N N . ASP A 1 99 ? -14.312 -6.609 -3.404 1 93.19 99 ASP A N 1
ATOM 766 C CA . ASP A 1 99 ? -13.727 -7.395 -4.488 1 93.19 99 ASP A CA 1
ATOM 767 C C . ASP A 1 99 ? -12.273 -7.738 -4.195 1 93.19 99 ASP A C 1
ATOM 769 O O . ASP A 1 99 ? -11.406 -6.859 -4.211 1 93.19 99 ASP A O 1
ATOM 773 N N . PRO A 1 100 ? -11.969 -9.008 -4.023 1 92.94 100 PRO A N 1
ATOM 774 C CA . PRO A 1 100 ? -10.586 -9.367 -3.705 1 92.94 100 PRO A CA 1
ATOM 775 C C . PRO A 1 100 ? -9.633 -9.148 -4.879 1 92.94 100 PRO A C 1
ATOM 777 O O . PRO A 1 100 ? -8.414 -9.078 -4.684 1 92.94 100 PRO A O 1
ATOM 780 N N . VAL A 1 101 ? -10.164 -9.062 -6.117 1 93.44 101 VAL A N 1
ATOM 781 C CA . VAL A 1 101 ? -9.359 -8.805 -7.309 1 93.44 101 VAL A CA 1
ATOM 782 C C . VAL A 1 101 ? -9.672 -7.414 -7.852 1 93.44 101 VAL A C 1
ATOM 784 O O . VAL A 1 101 ? -9.992 -7.262 -9.031 1 93.44 101 VAL A O 1
ATOM 787 N N . VAL A 1 102 ? -9.398 -6.473 -7.105 1 91.94 102 VAL A N 1
ATOM 788 C CA . VAL A 1 102 ? -9.859 -5.105 -7.32 1 91.94 102 VAL A CA 1
ATOM 789 C C . VAL A 1 102 ? -9.156 -4.508 -8.539 1 91.94 102 VAL A C 1
ATOM 791 O O . VAL A 1 102 ? -9.742 -3.723 -9.281 1 91.94 102 VAL A O 1
ATOM 794 N N . PHE A 1 103 ? -7.965 -4.895 -8.836 1 86.5 103 PHE A N 1
ATOM 795 C CA . PHE A 1 103 ? -7.176 -4.309 -9.914 1 86.5 103 PHE A CA 1
ATOM 796 C C . PHE A 1 103 ? -7.762 -4.676 -11.273 1 86.5 103 PHE A C 1
ATOM 798 O O . PHE A 1 103 ? -7.48 -4.012 -12.273 1 86.5 103 PHE A O 1
ATOM 805 N N . ILE A 1 104 ? -8.5 -5.66 -11.312 1 82.12 104 ILE A N 1
ATOM 806 C CA . ILE A 1 104 ? -9.062 -6.16 -12.562 1 82.12 104 ILE A CA 1
ATOM 807 C C . ILE A 1 104 ? -10.359 -5.422 -12.875 1 82.12 104 ILE A C 1
ATOM 809 O O . ILE A 1 104 ? -10.586 -5 -14.008 1 82.12 104 ILE A O 1
ATOM 813 N N . ASN A 1 105 ? -11.062 -5.184 -11.844 1 78.94 105 ASN A N 1
ATOM 814 C CA . ASN A 1 105 ? -12.445 -4.777 -12.07 1 78.94 105 ASN A CA 1
ATOM 815 C C . ASN A 1 105 ? -12.656 -3.299 -11.758 1 78.94 105 ASN A C 1
ATOM 817 O O . ASN A 1 105 ? -13.688 -2.725 -12.109 1 78.94 105 ASN A O 1
ATOM 821 N N . HIS A 1 106 ? -11.641 -2.676 -11.094 1 79.06 106 HIS A N 1
ATOM 822 C CA . HIS A 1 106 ? -11.859 -1.308 -10.633 1 79.06 106 HIS A CA 1
ATOM 823 C C . HIS A 1 106 ? -10.641 -0.435 -10.914 1 79.06 106 HIS A C 1
ATOM 825 O O . HIS A 1 106 ? -9.508 -0.931 -10.945 1 79.06 106 HIS A O 1
ATOM 831 N N . SER A 1 107 ? -10.992 0.817 -11.18 1 78.94 107 SER A N 1
ATOM 832 C CA . SER A 1 107 ? -9.914 1.803 -11.164 1 78.94 107 SER A CA 1
ATOM 833 C C . SER A 1 107 ? -9.547 2.197 -9.734 1 78.94 107 SER A C 1
ATOM 835 O O . SER A 1 107 ? -10.422 2.494 -8.922 1 78.94 107 SER A O 1
ATOM 837 N N . VAL A 1 108 ? -8.359 2.094 -9.422 1 78.81 108 VAL A N 1
ATOM 838 C CA . VAL A 1 108 ? -7.902 2.402 -8.07 1 78.81 108 VAL A CA 1
ATOM 839 C C . VAL A 1 108 ? -7.145 3.729 -8.07 1 78.81 108 VAL A C 1
ATOM 841 O O . VAL A 1 108 ? -6.281 3.959 -8.922 1 78.81 108 VAL A O 1
ATOM 844 N N . ASP A 1 109 ? -7.559 4.633 -7.176 1 81.06 109 ASP A N 1
ATOM 845 C CA . ASP A 1 109 ? -6.812 5.867 -6.938 1 81.06 109 ASP A CA 1
ATOM 846 C C . ASP A 1 109 ? -5.621 5.617 -6.02 1 81.06 109 ASP A C 1
ATOM 848 O O . ASP A 1 109 ? -5.793 5.352 -4.828 1 81.06 109 ASP A O 1
ATOM 852 N N . GLU A 1 110 ? -4.492 5.883 -6.551 1 83.56 110 GLU A N 1
ATOM 853 C CA . GLU A 1 110 ? -3.268 5.48 -5.863 1 83.56 110 GLU A CA 1
ATOM 854 C C . GLU A 1 110 ? -3.049 6.297 -4.594 1 83.56 110 GLU A C 1
ATOM 856 O O . GLU A 1 110 ? -2.539 5.785 -3.598 1 83.56 110 GLU A O 1
ATOM 861 N N . PHE A 1 111 ? -3.408 7.531 -4.621 1 88.75 111 PHE A N 1
ATOM 862 C CA . PHE A 1 111 ? -3.186 8.383 -3.459 1 88.75 111 PHE A CA 1
ATOM 863 C C . PHE A 1 111 ? -4.164 8.039 -2.342 1 88.75 111 PHE A C 1
ATOM 865 O O . PHE A 1 111 ? -3.768 7.906 -1.181 1 88.75 111 PHE A O 1
ATOM 872 N N . ASP A 1 112 ? -5.414 7.891 -2.719 1 90.31 112 ASP A N 1
ATOM 873 C CA . ASP A 1 112 ? -6.41 7.516 -1.719 1 90.31 112 ASP A CA 1
ATOM 874 C C . ASP A 1 112 ? -6.078 6.168 -1.088 1 90.31 112 ASP A C 1
ATOM 876 O O . ASP A 1 112 ? -6.188 6 0.128 1 90.31 112 ASP A O 1
ATOM 880 N N . ALA A 1 113 ? -5.676 5.25 -1.911 1 93.56 113 ALA A N 1
ATOM 881 C CA . ALA A 1 113 ? -5.309 3.932 -1.396 1 93.56 113 ALA A CA 1
ATOM 882 C C . ALA A 1 113 ? -4.109 4.027 -0.456 1 93.56 113 ALA A C 1
ATOM 884 O O . ALA A 1 113 ? -4.043 3.316 0.549 1 93.56 113 ALA A O 1
ATOM 885 N N . ALA A 1 114 ? -3.15 4.922 -0.834 1 94.62 114 ALA A N 1
ATOM 886 C CA . ALA A 1 114 ? -1.944 5.082 -0.025 1 94.62 114 ALA A CA 1
ATOM 887 C C . ALA A 1 114 ? -2.291 5.523 1.394 1 94.62 114 ALA A C 1
ATOM 889 O O . ALA A 1 114 ? -1.659 5.086 2.359 1 94.62 114 ALA A O 1
ATOM 890 N N . TYR A 1 115 ? -3.264 6.402 1.51 1 95.44 115 TYR A N 1
ATOM 891 C CA . TYR A 1 115 ? -3.713 6.84 2.828 1 95.44 115 TYR A CA 1
ATOM 892 C C . TYR A 1 115 ? -4.191 5.656 3.66 1 95.44 115 TYR A C 1
ATOM 894 O O . TYR A 1 115 ? -3.748 5.473 4.797 1 95.44 115 TYR A O 1
ATOM 902 N N . TRP A 1 116 ? -5.059 4.883 3.154 1 96.12 116 TRP A N 1
ATOM 903 C CA . TRP A 1 116 ? -5.684 3.791 3.891 1 96.12 116 TRP A CA 1
ATOM 904 C C . TRP A 1 116 ? -4.676 2.684 4.184 1 96.12 116 TRP A C 1
ATOM 906 O O . TRP A 1 116 ? -4.727 2.055 5.242 1 96.12 116 TRP A O 1
ATOM 916 N N . LEU A 1 117 ? -3.822 2.41 3.262 1 97 117 LEU A N 1
ATOM 917 C CA . LEU A 1 117 ? -2.805 1.385 3.467 1 97 117 LEU A CA 1
ATOM 918 C C . LEU A 1 117 ? -1.831 1.797 4.566 1 97 117 LEU A C 1
ATOM 920 O O . LEU A 1 117 ? -1.434 0.972 5.391 1 97 117 LEU A O 1
ATOM 924 N N . LEU A 1 118 ? -1.423 3.062 4.543 1 97.19 118 LEU A N 1
ATOM 925 C CA . LEU A 1 118 ? -0.576 3.562 5.621 1 97.19 118 LEU A CA 1
ATOM 926 C C . LEU A 1 118 ? -1.297 3.484 6.961 1 97.19 118 LEU A 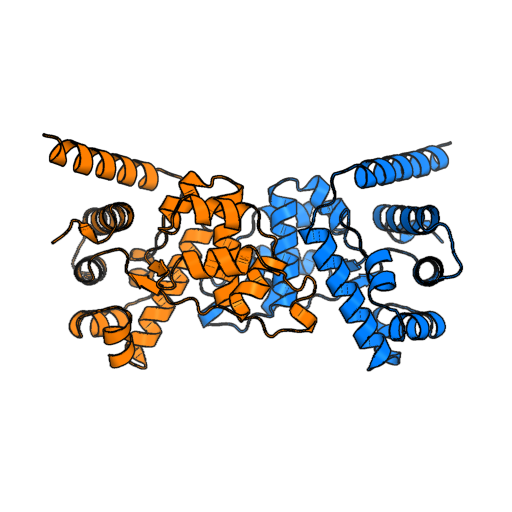C 1
ATOM 928 O O . LEU A 1 118 ? -0.707 3.08 7.965 1 97.19 118 LEU A O 1
ATOM 932 N N . PHE A 1 119 ? -2.557 3.936 6.945 1 97.62 119 PHE A N 1
ATOM 933 C CA . PHE A 1 119 ? -3.4 3.838 8.133 1 97.62 119 PHE A CA 1
ATOM 934 C C . PHE A 1 119 ? -3.416 2.414 8.672 1 97.62 119 PHE A C 1
ATOM 936 O O . PHE A 1 119 ? -3.203 2.193 9.867 1 97.62 119 PHE A O 1
ATOM 943 N N . ASN A 1 120 ? -3.646 1.456 7.805 1 97.94 120 ASN A N 1
ATOM 944 C CA . ASN A 1 120 ? -3.676 0.044 8.172 1 97.94 120 ASN A CA 1
ATOM 945 C C . ASN A 1 120 ? -2.348 -0.407 8.773 1 97.94 120 ASN A C 1
ATOM 947 O O . ASN A 1 120 ? -2.326 -1.136 9.766 1 97.94 120 ASN A O 1
ATOM 951 N N . ARG A 1 121 ? -1.308 0.054 8.227 1 96.06 121 ARG A N 1
ATOM 952 C CA . ARG A 1 121 ? 0.022 -0.309 8.711 1 96.06 121 ARG A CA 1
ATOM 953 C C . ARG A 1 121 ? 0.228 0.15 10.148 1 96.06 121 ARG A C 1
ATOM 955 O O . ARG 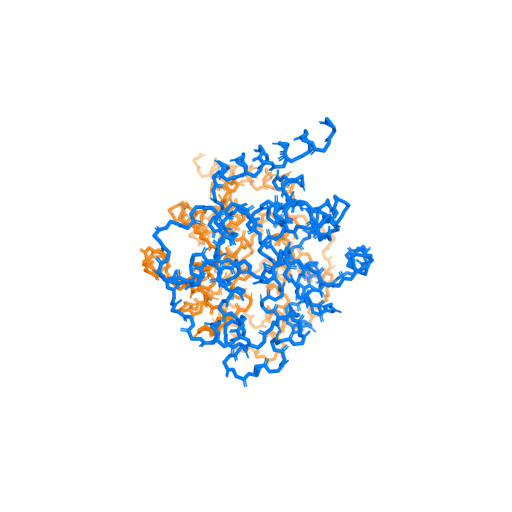A 1 121 ? 0.708 -0.616 10.984 1 96.06 121 ARG A O 1
ATOM 962 N N . VAL A 1 122 ? -0.101 1.363 10.406 1 96 122 VAL A N 1
ATOM 963 C CA . VAL A 1 122 ? 0.067 1.922 11.75 1 96 122 VAL A CA 1
ATOM 964 C C . VAL A 1 122 ? -0.917 1.262 12.711 1 96 122 VAL A C 1
ATOM 966 O O . VAL A 1 122 ? -0.539 0.857 13.812 1 96 122 VAL A O 1
ATOM 969 N N . ALA A 1 123 ? -2.135 1.088 12.234 1 97.5 123 ALA A N 1
ATOM 970 C CA . ALA A 1 123 ? -3.193 0.553 13.086 1 97.5 123 ALA A CA 1
ATOM 971 C C . ALA A 1 123 ? -2.943 -0.916 13.422 1 97.5 123 ALA A C 1
ATOM 973 O O . ALA A 1 123 ? -3.25 -1.371 14.523 1 97.5 123 ALA A O 1
ATOM 974 N N . SER A 1 124 ? -2.482 -1.667 12.461 1 95.31 124 SER A N 1
ATOM 975 C CA . SER A 1 124 ? -2.221 -3.086 12.672 1 95.31 124 SER A CA 1
ATOM 976 C C . SER A 1 124 ? -1.161 -3.295 13.75 1 95.31 124 SER A C 1
ATOM 978 O O . SER A 1 124 ? -1.172 -4.309 14.453 1 95.31 124 SER A O 1
ATOM 980 N N . ARG A 1 125 ? -0.254 -2.377 13.867 1 93 125 ARG A N 1
ATOM 981 C CA . ARG A 1 125 ? 0.776 -2.439 14.898 1 93 125 ARG A CA 1
ATOM 982 C C . ARG A 1 125 ? 0.241 -1.938 16.234 1 93 125 ARG A C 1
ATOM 984 O O . ARG A 1 125 ? 0.503 -2.541 17.281 1 93 125 ARG A O 1
ATOM 991 N N . ASP A 1 126 ? -0.508 -0.806 16.203 1 94.81 126 ASP A N 1
ATOM 992 C CA . ASP A 1 126 ? -1.042 -0.172 17.406 1 94.81 126 ASP A CA 1
ATOM 993 C C . ASP A 1 126 ? -2.248 0.705 17.078 1 94.81 126 ASP A C 1
ATOM 995 O O . ASP A 1 126 ? -2.092 1.876 16.719 1 94.81 126 ASP A O 1
ATOM 999 N N . PRO A 1 127 ? -3.449 0.155 17.328 1 95.5 127 PRO A N 1
ATOM 1000 C CA . PRO A 1 127 ? -4.652 0.928 17 1 95.5 127 PRO A CA 1
ATOM 1001 C C . PRO A 1 127 ? -4.742 2.234 17.797 1 95.5 127 PRO A C 1
ATOM 1003 O O . PRO A 1 127 ? -5.277 3.225 17.281 1 95.5 127 PRO A O 1
ATOM 1006 N N . GLU A 1 128 ? -4.258 2.271 19.047 1 94.25 128 GLU A N 1
ATOM 1007 C CA . GLU A 1 128 ? -4.297 3.486 19.844 1 94.25 128 GLU A CA 1
ATOM 1008 C C . GLU A 1 128 ? -3.408 4.574 19.25 1 94.25 128 GLU A C 1
ATOM 1010 O O . GLU A 1 128 ? -3.779 5.75 19.234 1 94.25 128 GLU A O 1
ATOM 1015 N N . MET A 1 129 ? -2.277 4.152 18.734 1 93.56 129 MET A N 1
ATOM 1016 C CA . MET A 1 129 ? -1.387 5.094 18.062 1 93.56 129 MET A CA 1
ATOM 1017 C C . MET A 1 129 ? -2.018 5.609 16.781 1 93.56 129 MET A C 1
ATOM 1019 O O . MET A 1 129 ? -1.919 6.797 16.469 1 93.56 129 MET A O 1
ATOM 1023 N N . ALA A 1 130 ? -2.627 4.676 16.078 1 96.25 130 ALA A N 1
ATOM 1024 C CA . ALA A 1 130 ? -3.246 5.055 14.805 1 96.25 130 ALA A CA 1
ATOM 1025 C C . ALA A 1 130 ? -4.324 6.113 15.016 1 96.25 130 ALA A C 1
ATOM 1027 O O . ALA A 1 130 ? -4.469 7.031 14.211 1 96.25 130 ALA A O 1
ATOM 1028 N N . LYS A 1 131 ? -5.094 5.992 16.109 1 95.69 131 LYS A N 1
ATOM 1029 C CA . LYS A 1 131 ? -6.117 6.977 16.453 1 95.69 131 LYS A CA 1
ATOM 1030 C C . LYS A 1 131 ? -5.523 8.383 16.516 1 95.69 131 LYS A C 1
ATOM 1032 O O . LYS A 1 131 ? -6.094 9.336 15.984 1 95.69 131 LYS A O 1
ATOM 1037 N N . GLU A 1 132 ? -4.379 8.516 17.109 1 93.25 132 GLU A N 1
ATOM 1038 C CA . GLU A 1 132 ? -3.727 9.805 17.297 1 93.25 132 GLU A CA 1
ATOM 1039 C C . GLU A 1 132 ? -3.064 10.289 16.016 1 93.25 132 GLU A C 1
ATOM 1041 O O . GLU A 1 132 ? -3.17 11.469 15.656 1 93.25 132 GLU A O 1
ATOM 1046 N N . VAL A 1 133 ? -2.383 9.383 15.336 1 95.88 133 VAL A N 1
ATOM 1047 C CA . VAL A 1 133 ? -1.627 9.727 14.141 1 95.88 133 VAL A CA 1
ATOM 1048 C C . VAL A 1 133 ? -2.576 10.234 13.055 1 95.88 133 VAL A C 1
ATOM 1050 O O . VAL A 1 133 ? -2.295 11.234 12.391 1 95.88 133 VAL A O 1
ATOM 1053 N N . PHE A 1 134 ? -3.75 9.625 12.922 1 96.25 134 PHE A N 1
ATOM 1054 C CA . PHE A 1 134 ? -4.641 9.922 11.805 1 96.25 134 PHE A CA 1
ATOM 1055 C C . PHE A 1 134 ? -5.836 10.742 12.273 1 96.25 134 PHE A C 1
ATOM 1057 O O . PHE A 1 134 ? -6.629 11.211 11.453 1 96.25 134 PHE A O 1
ATOM 1064 N N . GLY A 1 135 ? -6.027 10.977 13.547 1 95.19 135 GLY A N 1
ATOM 1065 C CA . GLY A 1 135 ? -7.137 11.758 14.07 1 95.19 135 GLY A CA 1
ATOM 1066 C C . GLY A 1 135 ? -8.492 11.117 13.828 1 95.19 135 GLY A C 1
ATOM 1067 O O . GLY A 1 135 ? -9.406 11.758 13.305 1 95.19 135 GLY A O 1
ATOM 1068 N N . VAL A 1 136 ? -8.656 9.836 14.164 1 95.31 136 VAL A N 1
ATOM 1069 C CA . VAL A 1 136 ? -9.883 9.078 13.922 1 95.31 136 VAL A CA 1
ATOM 1070 C C . VAL A 1 136 ? -10.328 8.391 15.203 1 95.31 136 VAL A C 1
ATOM 1072 O O . VAL A 1 136 ? -9.609 8.414 16.219 1 95.31 136 VAL A O 1
ATOM 1075 N N . SER A 1 137 ? -11.469 7.887 15.211 1 95.69 137 SER A N 1
ATOM 1076 C CA . SER A 1 137 ? -11.977 7.152 16.359 1 95.69 137 SER A CA 1
ATOM 1077 C C . SER A 1 137 ? -11.258 5.82 16.531 1 95.69 137 SER A C 1
ATOM 1079 O O . SER A 1 137 ? -10.656 5.309 15.594 1 95.69 137 SER A O 1
ATOM 1081 N N . ARG A 1 138 ? -11.328 5.285 17.719 1 95.25 138 ARG A N 1
ATOM 1082 C CA . ARG A 1 138 ? -10.781 3.965 18 1 95.25 138 ARG A CA 1
ATOM 1083 C C . ARG A 1 138 ? -11.484 2.893 17.172 1 95.25 138 ARG A C 1
ATOM 1085 O O . ARG A 1 138 ? -10.844 1.942 16.719 1 95.25 138 ARG A O 1
ATOM 1092 N N . GLU A 1 139 ? -12.734 3.023 17.047 1 96.12 139 GLU A N 1
ATOM 1093 C CA . GLU A 1 139 ? -13.516 2.061 16.281 1 96.12 139 GLU A CA 1
ATOM 1094 C C . GLU A 1 139 ? -13.008 1.954 14.852 1 96.12 139 GLU A C 1
ATOM 1096 O O . GLU A 1 139 ? -12.789 0.852 14.344 1 96.12 139 GLU A O 1
ATOM 1101 N N . LEU A 1 140 ? -12.836 3.047 14.195 1 96.88 140 LEU A N 1
ATOM 1102 C CA . LEU A 1 140 ? -12.344 3.043 12.828 1 96.88 140 LEU A CA 1
ATOM 1103 C C . LEU A 1 140 ? -10.93 2.477 12.758 1 96.88 140 LEU A C 1
ATOM 1105 O O . LEU A 1 140 ? -10.609 1.699 11.859 1 96.88 140 LEU A O 1
ATOM 1109 N N . ALA A 1 141 ? -10.094 2.895 13.75 1 97.38 141 ALA A N 1
ATOM 1110 C CA . ALA A 1 141 ? -8.719 2.4 13.781 1 97.38 141 ALA A CA 1
ATOM 1111 C C . ALA A 1 141 ? -8.688 0.878 13.875 1 97.38 141 ALA A C 1
ATOM 1113 O O . ALA A 1 141 ? -7.902 0.222 13.18 1 97.38 141 ALA A O 1
ATOM 1114 N N . GLU A 1 142 ? -9.531 0.318 14.703 1 97.25 142 GLU A N 1
ATOM 1115 C CA . GLU A 1 142 ? -9.578 -1.129 14.883 1 97.25 142 GLU A CA 1
ATOM 1116 C C . GLU A 1 142 ? -10.086 -1.828 13.625 1 97.25 142 GLU A C 1
ATOM 1118 O O . GLU A 1 142 ? -9.609 -2.906 13.273 1 97.25 142 GLU A O 1
ATOM 1123 N N . LEU A 1 143 ? -11.023 -1.267 13.023 1 97.19 143 LEU A N 1
ATOM 1124 C CA . LEU A 1 143 ? -11.578 -1.841 11.805 1 97.19 143 LEU A CA 1
ATOM 1125 C C . LEU A 1 143 ? -10.547 -1.818 10.68 1 97.19 143 LEU A C 1
ATOM 1127 O O . LEU A 1 143 ? -10.398 -2.803 9.953 1 97.19 143 LEU A O 1
ATOM 1131 N N . VAL A 1 144 ? -9.867 -0.709 10.516 1 97.69 144 VAL A N 1
ATOM 1132 C CA . VAL A 1 144 ? -8.859 -0.572 9.469 1 97.69 144 VAL A CA 1
ATOM 1133 C C . VAL A 1 144 ? -7.699 -1.529 9.734 1 97.69 144 VAL A C 1
ATOM 1135 O O . VAL A 1 144 ? -7.105 -2.074 8.805 1 97.69 144 VAL A O 1
ATOM 1138 N N . ALA A 1 145 ? -7.414 -1.769 11.023 1 97.25 145 ALA A N 1
ATOM 1139 C CA . ALA A 1 145 ? -6.34 -2.686 11.398 1 97.25 145 ALA A CA 1
ATOM 1140 C C . ALA A 1 145 ? -6.602 -4.09 10.859 1 97.25 145 ALA A C 1
ATOM 1142 O O . ALA A 1 145 ? -5.664 -4.816 10.523 1 97.25 145 ALA A O 1
ATOM 1143 N N . LYS A 1 146 ? -7.828 -4.406 10.695 1 96.19 146 LYS A N 1
ATOM 1144 C CA . LYS A 1 146 ? -8.211 -5.766 10.328 1 96.19 146 LYS A CA 1
ATOM 1145 C C . LYS A 1 146 ? -8.461 -5.883 8.828 1 96.19 146 LYS A C 1
ATOM 1147 O O . LYS A 1 146 ? -8.594 -6.988 8.297 1 96.19 146 LYS A O 1
ATOM 1152 N N . ALA A 1 147 ? -8.523 -4.793 8.164 1 96.81 147 ALA A N 1
ATOM 1153 C CA . ALA A 1 147 ? -8.852 -4.777 6.742 1 96.81 147 ALA A CA 1
ATOM 1154 C C . ALA A 1 147 ? -7.695 -5.309 5.902 1 96.81 147 ALA A C 1
ATOM 1156 O O . ALA A 1 147 ? -6.527 -5.113 6.254 1 96.81 147 ALA A O 1
ATOM 1157 N N . THR A 1 148 ? -8.023 -5.977 4.789 1 96.44 148 THR A N 1
ATOM 1158 C CA . THR A 1 148 ? -7.004 -6.406 3.838 1 96.44 148 THR A CA 1
ATOM 1159 C C . THR A 1 148 ? -6.652 -5.277 2.873 1 96.44 148 THR A C 1
ATOM 1161 O O . THR A 1 148 ? -7.359 -4.273 2.801 1 96.44 148 THR A O 1
ATOM 1164 N N . ASP A 1 149 ? -5.543 -5.492 2.191 1 96.69 149 ASP A N 1
ATOM 1165 C CA . ASP A 1 149 ? -5.141 -4.516 1.181 1 96.69 149 ASP A CA 1
ATOM 1166 C C . ASP A 1 149 ? -6.246 -4.312 0.144 1 96.69 149 ASP A C 1
ATOM 1168 O O . ASP A 1 149 ? -6.574 -3.18 -0.206 1 96.69 149 ASP A O 1
ATOM 1172 N N . SER A 1 150 ? -6.84 -5.414 -0.358 1 95.5 150 SER A N 1
ATOM 1173 C CA . SER A 1 150 ? -7.867 -5.328 -1.393 1 95.5 150 SER A CA 1
ATOM 1174 C C . SER A 1 150 ? -9.117 -4.625 -0.877 1 95.5 150 SER A C 1
ATOM 1176 O O . SER A 1 150 ? -9.766 -3.883 -1.617 1 95.5 150 SER A O 1
ATOM 1178 N N . GLN A 1 151 ? -9.438 -4.871 0.362 1 95.38 151 GLN A N 1
ATOM 1179 C CA . GLN A 1 151 ? -10.57 -4.184 0.976 1 95.38 151 GLN A CA 1
ATOM 1180 C C . GLN A 1 151 ? -10.359 -2.672 0.988 1 95.38 151 GLN A C 1
ATOM 1182 O O . GLN A 1 151 ? -11.266 -1.91 0.649 1 95.38 151 GLN A O 1
ATOM 1187 N N . LEU A 1 152 ? -9.188 -2.289 1.363 1 96.12 152 LEU A N 1
ATOM 1188 C CA . LEU A 1 152 ? -8.859 -0.872 1.463 1 96.12 152 LEU A CA 1
ATOM 1189 C C . LEU A 1 152 ? -8.797 -0.231 0.08 1 96.12 152 LEU A C 1
ATOM 1191 O O . LEU A 1 152 ? -9.25 0.899 -0.108 1 96.12 152 LEU A O 1
ATOM 1195 N N . ARG A 1 153 ? -8.234 -0.959 -0.866 1 94.69 153 ARG A N 1
ATOM 1196 C CA . ARG A 1 153 ? -8.188 -0.457 -2.236 1 94.69 153 ARG A CA 1
ATOM 1197 C C . ARG A 1 153 ? -9.586 -0.357 -2.83 1 94.69 153 ARG A C 1
ATOM 1199 O O . ARG A 1 153 ? -9.891 0.583 -3.568 1 94.69 153 ARG A O 1
ATOM 1206 N N . HIS A 1 154 ? -10.438 -1.319 -2.527 1 93.31 154 HIS A N 1
ATOM 1207 C CA . HIS A 1 154 ? -11.82 -1.266 -2.967 1 93.31 154 HIS A CA 1
ATOM 1208 C C . HIS A 1 154 ? -12.539 -0.048 -2.389 1 93.31 154 HIS A C 1
ATOM 1210 O O . HIS A 1 154 ? -13.242 0.664 -3.109 1 93.31 154 HIS A O 1
ATOM 1216 N N . MET A 1 155 ? -12.336 0.181 -1.148 1 91.75 155 MET A N 1
ATOM 1217 C CA . MET A 1 155 ? -12.953 1.307 -0.457 1 91.75 155 MET A CA 1
ATOM 1218 C C . MET A 1 155 ? -12.461 2.633 -1.025 1 91.75 155 MET A C 1
ATOM 1220 O O . MET A 1 155 ? -13.234 3.586 -1.146 1 91.75 155 MET A O 1
ATOM 1224 N N . SER A 1 156 ? -11.156 2.719 -1.367 1 89.88 156 SER A N 1
ATOM 1225 C CA . SER A 1 156 ? -10.562 3.951 -1.878 1 89.88 156 SER A CA 1
ATOM 1226 C C . SER A 1 156 ? -11.203 4.367 -3.199 1 89.88 156 SER A C 1
ATOM 1228 O O . SER A 1 156 ? -11.172 5.543 -3.568 1 89.88 156 SER A O 1
ATOM 1230 N N . GLY A 1 157 ? -11.789 3.352 -3.889 1 85.38 157 GLY A N 1
ATOM 1231 C CA . GLY A 1 157 ? -12.438 3.637 -5.16 1 85.38 157 GLY A CA 1
ATOM 1232 C C . GLY A 1 157 ? -13.898 4.016 -5.012 1 85.38 157 GLY A C 1
ATOM 1233 O O . GLY A 1 157 ? -14.516 4.527 -5.949 1 85.38 157 GLY A O 1
ATOM 1234 N N . THR A 1 158 ? -14.406 3.814 -3.924 1 82 158 THR A N 1
ATOM 1235 C CA . THR A 1 158 ? -15.844 3.998 -3.758 1 82 158 THR A CA 1
ATOM 1236 C C . THR A 1 158 ? -16.125 5.129 -2.775 1 82 158 THR A C 1
ATOM 1238 O O . THR A 1 158 ? -17.281 5.543 -2.619 1 82 158 THR A O 1
ATOM 1241 N 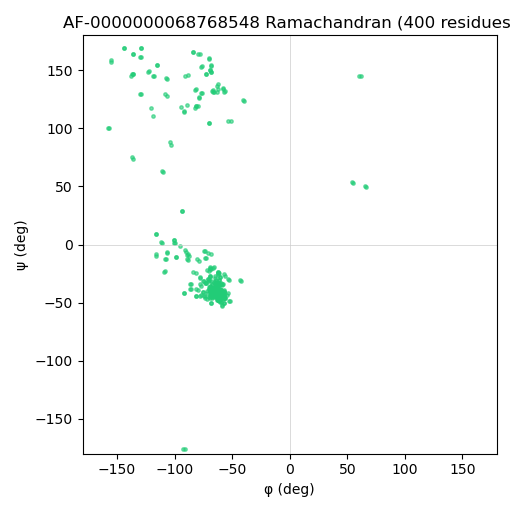N . THR A 1 159 ? -15.094 5.605 -2.105 1 79.81 159 THR A N 1
ATOM 1242 C CA . THR A 1 159 ? -15.266 6.66 -1.112 1 79.81 159 THR A CA 1
ATOM 1243 C C . THR A 1 159 ? -14.281 7.801 -1.361 1 79.81 159 THR A C 1
ATOM 1245 O O . THR A 1 159 ? -13.109 7.562 -1.671 1 79.81 159 THR A O 1
ATOM 1248 N N . VAL A 1 160 ? -14.82 8.938 -1.384 1 77.38 160 VAL A N 1
ATOM 1249 C CA . VAL A 1 160 ? -13.938 10.094 -1.538 1 77.38 160 VAL A CA 1
ATOM 1250 C C . VAL A 1 160 ? -13.242 10.391 -0.214 1 77.38 160 VAL A C 1
ATOM 1252 O O . VAL A 1 160 ? -13.875 10.398 0.844 1 77.38 160 VAL A O 1
ATOM 1255 N N . THR A 1 161 ? -11.961 10.531 -0.336 1 79.44 161 THR A N 1
ATOM 1256 C CA . THR A 1 161 ? -11.18 10.852 0.853 1 79.44 161 THR A CA 1
ATOM 1257 C C . THR A 1 161 ? -10.781 12.328 0.856 1 79.44 161 THR A C 1
ATOM 1259 O O . THR A 1 161 ? -9.758 12.703 0.284 1 79.44 161 THR A O 1
ATOM 1262 N N . HIS A 1 162 ? -11.617 13.164 1.4 1 86.25 162 HIS A N 1
ATOM 1263 C CA . HIS A 1 162 ? -11.336 14.586 1.57 1 86.25 162 HIS A CA 1
ATOM 1264 C C . HIS A 1 162 ? -10.68 14.859 2.92 1 86.25 162 HIS A C 1
ATOM 1266 O O . HIS A 1 162 ? -10.984 14.188 3.91 1 86.25 162 HIS A O 1
ATOM 1272 N N . PHE A 1 163 ? -9.781 15.859 2.857 1 91.88 163 PHE A N 1
ATOM 1273 C CA . PHE A 1 163 ? -9.031 16.141 4.074 1 91.88 163 PHE A CA 1
ATOM 1274 C C . PHE A 1 163 ? -9.219 17.594 4.496 1 91.88 163 PHE A C 1
ATOM 1276 O O . PHE A 1 163 ? -9.453 18.469 3.652 1 91.88 163 PHE A O 1
ATOM 1283 N N . THR A 1 164 ? -9.188 17.875 5.762 1 92.44 164 THR A N 1
ATOM 1284 C CA . THR A 1 164 ? -9.125 19.203 6.344 1 92.44 164 THR A CA 1
ATOM 1285 C C . THR A 1 164 ? -7.996 19.297 7.367 1 92.44 164 THR A C 1
ATOM 1287 O O . THR A 1 164 ? -7.461 18.281 7.801 1 92.44 164 THR A O 1
ATOM 1290 N N . LEU A 1 165 ? -7.582 20.469 7.688 1 96 165 LEU A N 1
ATOM 1291 C CA . LEU A 1 165 ? -6.504 20.672 8.648 1 96 165 LEU A CA 1
ATOM 1292 C C . LEU A 1 165 ? -6.953 20.281 10.055 1 96 165 LEU A C 1
ATOM 1294 O O . LEU A 1 165 ? -8.109 20.5 10.422 1 96 165 LEU A O 1
ATOM 1298 N N . ARG A 1 166 ? -6.031 19.844 10.859 1 95.94 166 ARG A N 1
ATOM 1299 C CA . ARG A 1 166 ? -6.332 19.438 12.227 1 95.94 166 ARG A CA 1
ATOM 1300 C C . ARG A 1 166 ? -5.949 20.531 13.219 1 95.94 166 ARG A C 1
ATOM 1302 O O . ARG A 1 166 ? -5.992 20.328 14.43 1 95.94 166 ARG A O 1
ATOM 1309 N N . PHE A 1 167 ? -5.492 21.672 12.773 1 94.94 167 PHE A N 1
ATOM 1310 C CA . PHE A 1 167 ? -5.031 22.781 13.609 1 94.94 167 PHE A CA 1
ATOM 1311 C C . PHE A 1 167 ? -5.395 24.125 12.984 1 94.94 167 PHE A C 1
ATOM 1313 O O . PHE A 1 167 ? -5.852 24.172 11.844 1 94.94 167 PHE A O 1
ATOM 1320 N N . ALA A 1 168 ? -5.238 25.125 13.734 1 93.62 168 ALA A N 1
ATOM 1321 C CA . ALA A 1 168 ? -5.613 26.469 13.266 1 93.62 168 ALA A CA 1
ATOM 1322 C C . ALA A 1 168 ? -4.707 26.922 12.117 1 93.62 168 ALA A C 1
ATOM 1324 O O . ALA A 1 168 ? -3.479 26.844 12.227 1 93.62 168 ALA A O 1
ATOM 1325 N N . PRO A 1 169 ? -5.312 27.422 11.039 1 94.12 169 PRO A N 1
ATOM 1326 C CA . PRO A 1 169 ? -4.543 27.828 9.859 1 94.12 169 PRO A CA 1
ATOM 1327 C C . PRO A 1 169 ? -3.467 28.875 10.195 1 94.12 169 PRO A C 1
ATOM 1329 O O . PRO A 1 169 ? -2.447 28.953 9.5 1 94.12 169 PRO A O 1
ATOM 1332 N N . SER A 1 170 ? -3.67 29.625 11.25 1 92.25 170 SER A N 1
ATOM 1333 C CA . SER A 1 170 ? -2.729 30.688 11.602 1 92.25 170 SER A CA 1
ATOM 1334 C C . SER A 1 170 ? -1.349 30.125 11.914 1 92.25 170 SER A C 1
ATOM 1336 O O . SER A 1 170 ? -0.338 30.812 11.75 1 92.25 170 SER A O 1
ATOM 1338 N N . ILE A 1 171 ? -1.251 28.906 12.312 1 94.06 171 ILE A N 1
ATOM 1339 C CA . ILE A 1 171 ? 0.005 28.266 12.68 1 94.06 171 ILE A CA 1
ATOM 1340 C C . ILE A 1 171 ? 0.849 28.031 11.43 1 94.06 171 ILE A C 1
ATOM 1342 O O . ILE A 1 171 ? 2.08 28.047 11.492 1 94.06 171 ILE A O 1
ATOM 1346 N N . ILE A 1 172 ? 0.208 27.828 10.289 1 96.62 172 ILE A N 1
ATOM 1347 C CA . ILE A 1 172 ? 0.914 27.625 9.023 1 96.62 172 ILE A CA 1
ATOM 1348 C C . ILE A 1 172 ? 1.813 28.828 8.75 1 96.62 172 ILE A C 1
ATOM 1350 O O . ILE A 1 172 ? 2.994 28.672 8.43 1 96.62 172 ILE A O 1
ATOM 1354 N N . GLU A 1 173 ? 1.226 30.016 8.922 1 93.19 173 GLU A N 1
ATOM 1355 C CA . GLU A 1 173 ? 1.976 31.234 8.664 1 93.19 173 GLU A CA 1
ATOM 1356 C C . GLU A 1 173 ? 3.168 31.359 9.602 1 93.19 173 GLU A C 1
ATOM 1358 O O . GLU A 1 173 ? 4.234 31.844 9.211 1 93.19 173 GLU A O 1
ATOM 1363 N N . GLU A 1 174 ? 2.965 30.969 10.836 1 92.94 174 GLU A N 1
ATOM 1364 C CA . GLU A 1 174 ? 4.055 31.016 11.805 1 92.94 174 GLU A CA 1
ATOM 1365 C C . GLU A 1 174 ? 5.203 30.109 11.391 1 92.94 174 GLU A C 1
ATOM 1367 O O . GLU A 1 174 ? 6.375 30.469 11.539 1 92.94 174 GLU A O 1
ATOM 1372 N N . ILE A 1 175 ? 4.898 28.984 10.852 1 94 175 ILE A N 1
ATOM 1373 C CA . ILE A 1 175 ? 5.91 27.984 10.5 1 94 175 ILE A CA 1
ATOM 1374 C C . ILE A 1 175 ? 6.598 28.406 9.195 1 94 175 ILE A C 1
ATOM 1376 O O . ILE A 1 175 ? 7.801 28.203 9.031 1 94 175 ILE A O 1
ATOM 1380 N N . LEU A 1 176 ? 5.863 29.016 8.336 1 94.25 176 LEU A N 1
ATOM 1381 C CA . LEU A 1 176 ? 6.398 29.391 7.035 1 94.25 176 LEU A CA 1
ATOM 1382 C C . LEU A 1 176 ? 7.215 30.672 7.133 1 94.25 176 LEU A C 1
ATOM 1384 O O . LEU A 1 176 ? 7.922 31.047 6.188 1 94.25 176 LEU A O 1
ATOM 1388 N N . ASP A 1 177 ? 7.059 31.312 8.266 1 87.12 177 ASP A N 1
ATOM 1389 C CA . ASP A 1 177 ? 7.758 32.594 8.438 1 87.12 177 ASP A CA 1
ATOM 1390 C C . ASP A 1 177 ? 9.266 32.375 8.57 1 87.12 177 ASP A C 1
ATOM 1392 O O . ASP A 1 177 ? 9.742 31.922 9.602 1 87.12 177 ASP A O 1
ATOM 1396 N N . ASP A 1 178 ? 9.922 32.656 7.59 1 73 178 ASP A N 1
ATOM 1397 C CA . ASP A 1 178 ? 11.367 32.469 7.504 1 73 178 ASP A CA 1
ATOM 1398 C C . ASP A 1 178 ? 12.102 33.312 8.539 1 73 178 ASP A C 1
ATOM 1400 O O . ASP A 1 178 ? 13.266 33.031 8.859 1 73 178 ASP A O 1
ATOM 1404 N N . SER A 1 179 ? 11.492 34.281 8.906 1 71.44 179 SER A N 1
ATOM 1405 C CA . SER A 1 179 ? 12.164 35.156 9.859 1 71.44 179 SER A CA 1
ATOM 1406 C C . SER A 1 179 ? 12.266 34.5 11.234 1 71.44 179 SER A C 1
ATOM 1408 O O . SER A 1 179 ? 13.055 34.938 12.07 1 71.44 179 SER A O 1
ATOM 1410 N N . ARG A 1 180 ? 11.625 33.406 11.297 1 65.88 180 ARG A N 1
ATOM 1411 C CA . ARG A 1 180 ? 11.609 32.781 12.609 1 65.88 180 ARG A CA 1
ATOM 1412 C C . ARG A 1 180 ? 12.789 31.844 12.781 1 65.88 180 ARG A C 1
ATOM 1414 O O . ARG A 1 180 ? 13.086 31.047 11.891 1 65.88 180 ARG A O 1
ATOM 1421 N N . GLU A 1 181 ? 13.555 32.156 13.75 1 66.5 181 GLU A N 1
ATOM 1422 C CA . GLU A 1 181 ? 14.742 31.375 14.047 1 66.5 181 GLU A CA 1
ATOM 1423 C C . GLU A 1 181 ? 14.375 30.031 14.664 1 66.5 181 GLU A C 1
ATOM 1425 O O . GLU A 1 181 ? 15.062 29.031 14.438 1 66.5 181 GLU A O 1
ATOM 1430 N N . GLU A 1 182 ? 13.289 30.125 15.398 1 78.06 182 GLU A N 1
ATOM 1431 C CA . GLU A 1 182 ? 13 28.906 16.125 1 78.06 182 GLU A CA 1
ATOM 1432 C C . GLU A 1 182 ? 11.625 28.344 15.75 1 78.06 182 GLU A C 1
ATOM 1434 O O . GLU A 1 182 ? 10.609 29.016 15.945 1 78.06 182 GLU A O 1
ATOM 1439 N N . LEU A 1 183 ? 11.641 27.141 15.172 1 83.19 183 LEU A N 1
ATOM 1440 C CA . LEU A 1 183 ? 10.406 26.516 14.695 1 83.19 183 LEU A CA 1
ATOM 1441 C C . LEU A 1 183 ? 9.836 25.578 15.75 1 83.19 183 LEU A C 1
ATOM 1443 O O . LEU A 1 183 ? 8.727 25.062 15.594 1 83.19 183 LEU A O 1
ATOM 1447 N N . THR A 1 184 ? 10.484 25.469 16.797 1 80.88 184 THR A N 1
ATOM 1448 C CA . THR A 1 184 ? 10.086 24.469 17.797 1 80.88 184 THR A CA 1
ATOM 1449 C C . THR A 1 184 ? 8.711 24.797 18.359 1 80.88 184 THR A C 1
ATOM 1451 O O . THR A 1 184 ? 7.836 23.938 18.422 1 80.88 184 THR A O 1
ATOM 1454 N N . HIS A 1 185 ? 8.492 26.062 18.672 1 84.81 185 HIS A N 1
ATOM 1455 C CA . HIS A 1 185 ? 7.254 26.438 19.344 1 84.81 185 HIS A CA 1
ATOM 1456 C C . HIS A 1 185 ? 6.051 26.281 18.422 1 84.81 185 HIS A C 1
ATOM 1458 O O . HIS A 1 185 ? 5.082 25.594 18.766 1 84.81 185 HIS A O 1
ATOM 1464 N N . PRO A 1 186 ? 6.121 26.844 17.188 1 88.44 186 PRO A N 1
ATOM 1465 C CA . PRO A 1 186 ? 4.957 26.656 16.328 1 88.44 186 PRO A CA 1
ATOM 1466 C C . PRO A 1 186 ? 4.703 25.203 15.961 1 88.44 186 PRO A C 1
ATOM 1468 O O . PRO A 1 186 ? 3.549 24.781 15.828 1 88.44 186 PRO A O 1
ATOM 1471 N N . VAL A 1 187 ? 5.699 24.453 15.828 1 88.94 187 VAL A N 1
ATOM 1472 C CA . VAL A 1 187 ? 5.555 23.047 15.508 1 88.94 187 VAL A CA 1
ATOM 1473 C C . VAL A 1 187 ? 4.895 22.312 16.672 1 88.94 187 VAL A C 1
ATOM 1475 O O . VAL A 1 187 ? 4.008 21.484 16.469 1 88.94 187 VAL A O 1
ATOM 1478 N N . LEU A 1 188 ? 5.32 22.625 17.859 1 86.88 188 LEU A N 1
ATOM 1479 C CA . LEU A 1 188 ? 4.715 22 19.047 1 86.88 188 LEU A CA 1
ATOM 1480 C C . LEU A 1 188 ? 3.246 22.391 19.172 1 86.88 188 LEU A C 1
ATOM 1482 O O . LEU A 1 188 ? 2.412 21.562 19.547 1 86.88 188 LEU A O 1
ATOM 1486 N N . LYS A 1 189 ? 2.977 23.656 18.922 1 90.31 189 LYS A N 1
ATOM 1487 C CA . LYS A 1 189 ? 1.6 24.141 18.938 1 90.31 189 LYS A CA 1
ATOM 1488 C C . LYS A 1 189 ? 0.739 23.375 17.938 1 90.31 189 LYS A C 1
ATOM 1490 O O . LYS A 1 189 ? -0.397 23 18.234 1 90.31 189 LYS A O 1
ATOM 1495 N N . LYS A 1 190 ? 1.283 23.172 16.703 1 92.94 190 LYS A N 1
ATOM 1496 C CA . LYS A 1 190 ? 0.586 22.406 15.68 1 92.94 190 LYS A CA 1
ATOM 1497 C C . LYS A 1 190 ? 0.26 21 16.172 1 92.94 190 LYS A C 1
ATOM 1499 O O . LYS A 1 190 ? -0.873 20.531 16.031 1 92.94 190 LYS A O 1
ATOM 1504 N N . LEU A 1 191 ? 1.217 20.359 16.781 1 90.38 191 LEU A N 1
ATOM 1505 C CA . LEU A 1 191 ? 1.047 19 17.266 1 90.38 191 LEU A CA 1
ATOM 1506 C C . LEU A 1 191 ? -0.001 18.938 18.375 1 90.38 191 LEU A C 1
ATOM 1508 O O . LEU A 1 191 ? -0.873 18.062 18.359 1 90.38 191 LEU A O 1
ATOM 1512 N N . GLN A 1 192 ? 0.069 19.891 19.25 1 88.56 192 GLN A N 1
ATOM 1513 C CA . GLN A 1 192 ? -0.861 19.953 20.375 1 88.56 192 GLN A CA 1
ATOM 1514 C C . GLN A 1 192 ? -2.297 20.125 19.891 1 88.56 192 GLN A C 1
ATOM 1516 O O . GLN A 1 192 ? -3.201 19.422 20.344 1 88.56 192 GLN A O 1
ATOM 1521 N N . GLN A 1 193 ? -2.48 21.031 19 1 91.94 193 GLN A N 1
ATOM 1522 C CA . GLN A 1 193 ? -3.824 21.297 18.5 1 91.94 193 GLN A CA 1
ATOM 1523 C C . GLN A 1 193 ? -4.363 20.109 17.719 1 91.94 193 GLN A C 1
ATOM 1525 O O . GLN A 1 193 ? -5.562 19.828 17.75 1 91.94 193 GLN A O 1
ATOM 1530 N N . SER A 1 194 ? -3.521 19.453 16.969 1 92.06 194 SER A N 1
ATOM 1531 C CA . SER A 1 194 ? -3.93 18.297 16.188 1 92.06 194 SER A CA 1
ATOM 1532 C C . SER A 1 194 ? -4.379 17.141 17.078 1 92.06 194 SER A C 1
ATOM 1534 O O . SER A 1 194 ? -5.254 16.359 16.703 1 92.06 194 SER A O 1
ATOM 1536 N N . LEU A 1 195 ? -3.83 17.062 18.188 1 88.69 195 LEU A N 1
ATOM 1537 C CA . LEU A 1 195 ? -4.164 15.984 19.125 1 88.69 195 LEU A CA 1
ATOM 1538 C C . LEU A 1 195 ? -5.449 16.312 19.891 1 88.69 195 LEU A C 1
ATOM 1540 O O . LEU A 1 195 ? -6.203 15.406 20.25 1 88.69 195 LEU A O 1
ATOM 1544 N N . GLN A 1 196 ? -5.695 17.578 20.297 1 77.06 196 GLN A N 1
ATOM 1545 C CA . GLN A 1 196 ? -6.832 18 21.094 1 77.06 196 GLN A CA 1
ATOM 1546 C C . GLN A 1 196 ? -8.117 18.031 20.266 1 77.06 196 GLN A C 1
ATOM 1548 O O . GLN A 1 196 ? -9.219 17.938 20.828 1 77.06 196 GLN A O 1
ATOM 1553 N N . GLY A 1 197 ? -8.148 17.828 19.047 1 63.72 197 GLY A N 1
ATOM 1554 C CA . GLY A 1 197 ? -9.328 18.047 18.219 1 63.72 197 GLY A CA 1
ATOM 1555 C C . GLY A 1 197 ? -9.789 19.5 18.219 1 63.72 197 GLY A C 1
ATOM 1556 O O . GLY A 1 197 ? -9.32 20.297 19.031 1 63.72 197 GLY A O 1
ATOM 1557 N N . ARG A 1 198 ? -10.359 20.172 17.094 1 54.03 198 ARG A N 1
ATOM 1558 C CA . ARG A 1 198 ? -10.773 21.562 16.906 1 54.03 198 ARG A CA 1
ATOM 1559 C C . ARG A 1 198 ? -11.531 22.078 18.141 1 54.03 198 ARG A C 1
ATOM 1561 O O . ARG A 1 198 ? -11.75 23.281 18.281 1 54.03 198 ARG A O 1
ATOM 1568 N N . GLY A 1 199 ? -12.219 21.297 18.859 1 43.41 199 GLY A N 1
ATOM 1569 C CA . GLY A 1 199 ? -13.195 21.953 19.719 1 43.41 199 GLY A CA 1
ATOM 1570 C C . GLY A 1 199 ? -12.578 22.984 20.656 1 43.41 199 GLY A C 1
ATOM 1571 O O . GLY A 1 199 ? -13.281 23.844 21.172 1 43.41 199 GLY A O 1
ATOM 1572 N N . ARG A 1 200 ? -11.516 22.766 21.203 1 42.78 200 ARG A N 1
ATOM 1573 C CA . ARG A 1 200 ? -11.352 23.562 22.406 1 42.78 200 ARG A CA 1
ATOM 1574 C C . ARG A 1 200 ? -10.695 24.906 22.078 1 42.78 200 ARG A C 1
ATOM 1576 O O . ARG A 1 200 ? -10.406 25.703 22.984 1 42.78 200 ARG A O 1
ATOM 1583 N N . TRP A 1 201 ? -10.227 25.156 20.953 1 38.28 201 TRP A N 1
ATOM 1584 C CA . TRP A 1 201 ? -9.531 26.438 20.906 1 38.28 201 TRP A CA 1
ATOM 1585 C C . TRP A 1 201 ? -10.477 27.531 20.438 1 38.28 201 TRP A C 1
ATOM 1587 O O . TRP A 1 201 ? -10.031 28.656 20.125 1 38.28 201 TRP A O 1
ATOM 1597 N N . ARG A 1 202 ? -11.812 27.484 20.656 1 32.56 202 ARG A N 1
ATOM 1598 C CA . ARG A 1 202 ? -12.516 28.75 20.609 1 32.56 202 ARG A CA 1
ATOM 1599 C C . ARG A 1 202 ? -12.109 29.656 21.781 1 32.56 202 ARG A C 1
ATOM 1601 O O . ARG A 1 202 ? -11.891 29.172 22.891 1 32.56 202 ARG A O 1
ATOM 1608 N N . MET B 1 1 ? 20.25 -40.719 -0.178 1 34.19 1 MET B N 1
ATOM 1609 C CA . MET B 1 1 ? 19.797 -40.406 1.178 1 34.19 1 MET B CA 1
ATOM 1610 C C . MET B 1 1 ? 19.578 -38.906 1.363 1 34.19 1 MET B C 1
ATOM 1612 O O . MET B 1 1 ? 18.625 -38.5 2.004 1 34.19 1 MET B O 1
ATOM 1616 N N . LEU B 1 2 ? 20.469 -38.156 0.799 1 40.62 2 LEU B N 1
ATOM 1617 C CA . LEU B 1 2 ? 20.438 -36.688 0.89 1 40.62 2 LEU B CA 1
ATOM 1618 C C . LEU B 1 2 ? 19.281 -36.125 0.092 1 40.62 2 LEU B C 1
ATOM 1620 O O . LEU B 1 2 ? 18.641 -35.156 0.527 1 40.62 2 LEU B O 1
ATOM 1624 N N . GLU B 1 3 ? 19.047 -36.719 -1.002 1 42 3 GLU B N 1
ATOM 1625 C CA . GLU B 1 3 ? 17.953 -36.312 -1.866 1 42 3 GLU B CA 1
ATOM 1626 C C . GLU B 1 3 ? 16.609 -36.5 -1.186 1 42 3 GLU B C 1
ATOM 1628 O O . GLU B 1 3 ? 15.727 -35.625 -1.281 1 42 3 GLU B O 1
ATOM 1633 N N . LEU B 1 4 ? 16.5 -37.625 -0.588 1 42.41 4 LEU B N 1
ATOM 1634 C CA . LEU B 1 4 ? 15.258 -37.969 0.115 1 42.41 4 LEU B CA 1
ATOM 1635 C C . LEU B 1 4 ? 15.031 -37 1.292 1 42.41 4 LEU B C 1
ATOM 1637 O O . LEU B 1 4 ? 13.898 -36.594 1.539 1 42.41 4 LEU B O 1
ATOM 1641 N N . ASP B 1 5 ? 16.062 -36.594 1.85 1 44.72 5 ASP B N 1
ATOM 1642 C CA . ASP B 1 5 ? 15.984 -35.688 3 1 44.72 5 ASP B CA 1
ATOM 1643 C C . ASP B 1 5 ? 15.57 -34.281 2.574 1 44.72 5 ASP B C 1
ATOM 1645 O O . ASP B 1 5 ? 14.812 -33.625 3.279 1 44.72 5 ASP B O 1
ATOM 1649 N N . ILE B 1 6 ? 16.016 -34 1.405 1 43.97 6 ILE B N 1
ATOM 1650 C CA . ILE B 1 6 ? 15.703 -32.656 0.878 1 43.97 6 ILE B CA 1
ATOM 1651 C C . ILE B 1 6 ? 14.234 -32.625 0.452 1 43.97 6 ILE B C 1
ATOM 1653 O O . ILE B 1 6 ? 13.539 -31.641 0.719 1 43.97 6 ILE B O 1
ATOM 1657 N N . ILE B 1 7 ? 13.797 -33.656 -0.229 1 48.22 7 ILE B N 1
ATOM 1658 C CA . ILE B 1 7 ? 12.383 -33.781 -0.568 1 48.22 7 ILE B CA 1
ATOM 1659 C C . ILE B 1 7 ? 11.539 -33.75 0.708 1 48.22 7 ILE B C 1
ATOM 1661 O O . ILE B 1 7 ? 10.516 -33.062 0.772 1 48.22 7 ILE B O 1
ATOM 1665 N N . GLY B 1 8 ? 12.148 -34.469 1.651 1 50.09 8 GLY B N 1
ATOM 1666 C CA . GLY B 1 8 ? 11.422 -34.5 2.912 1 50.09 8 GLY B CA 1
ATOM 1667 C C . GLY B 1 8 ? 11.328 -33.125 3.572 1 50.09 8 GLY B C 1
ATOM 1668 O O . GLY B 1 8 ? 10.289 -32.781 4.137 1 50.09 8 GLY B O 1
ATOM 1669 N N . ALA B 1 9 ? 12.391 -32.5 3.512 1 51.94 9 ALA B N 1
ATOM 1670 C CA . ALA B 1 9 ? 12.445 -31.172 4.141 1 51.94 9 ALA B CA 1
ATOM 1671 C C . ALA B 1 9 ? 11.547 -30.188 3.408 1 51.94 9 ALA B C 1
ATOM 1673 O O . ALA B 1 9 ? 10.844 -29.391 4.039 1 51.94 9 ALA B O 1
ATOM 1674 N N . TRP B 1 10 ? 11.633 -30.281 2.131 1 51.69 10 TRP B N 1
ATOM 1675 C CA . TRP B 1 10 ? 10.742 -29.422 1.362 1 51.69 10 TRP B CA 1
ATOM 1676 C C . TRP B 1 10 ? 9.281 -29.812 1.594 1 51.69 10 TRP B C 1
ATOM 1678 O O . TRP B 1 10 ? 8.414 -28.938 1.68 1 51.69 10 TRP B O 1
ATOM 1688 N N . ASP B 1 11 ? 9.109 -31.062 1.7 1 55.19 11 ASP B N 1
ATOM 1689 C CA . ASP B 1 11 ? 7.77 -31.531 2.025 1 55.19 11 ASP B CA 1
ATOM 1690 C C . ASP B 1 11 ? 7.312 -31.016 3.381 1 55.19 11 ASP B C 1
ATOM 1692 O O . ASP B 1 11 ? 6.172 -30.562 3.525 1 55.19 11 ASP B O 1
ATOM 1696 N N . ALA B 1 12 ? 8.258 -31.156 4.273 1 53.19 12 ALA B N 1
ATOM 1697 C CA . ALA B 1 12 ? 7.922 -30.672 5.613 1 53.19 12 ALA B CA 1
ATOM 1698 C C . ALA B 1 12 ? 7.684 -29.156 5.609 1 53.19 12 ALA B C 1
ATOM 1700 O O . ALA B 1 12 ? 6.75 -28.672 6.25 1 53.19 12 ALA B O 1
ATOM 1701 N N . ARG B 1 13 ? 8.477 -28.547 4.867 1 58.88 13 ARG B N 1
ATOM 1702 C CA . ARG B 1 13 ? 8.32 -27.094 4.789 1 58.88 13 ARG B CA 1
ATOM 1703 C C . ARG B 1 13 ? 7.02 -26.719 4.09 1 58.88 13 ARG B C 1
ATOM 1705 O O . ARG B 1 13 ? 6.34 -25.766 4.5 1 58.88 13 ARG B O 1
ATOM 1712 N N . ALA B 1 14 ? 6.809 -27.469 3.064 1 56.62 14 ALA B N 1
ATOM 1713 C CA . ALA B 1 14 ? 5.543 -27.234 2.373 1 56.62 14 ALA B CA 1
ATOM 1714 C C . ALA B 1 14 ? 4.359 -27.516 3.293 1 56.62 14 ALA B C 1
ATOM 1716 O O . ALA B 1 14 ? 3.379 -26.766 3.297 1 56.62 14 ALA B O 1
ATOM 1717 N N . VAL B 1 15 ? 4.484 -28.547 3.916 1 52.75 15 VAL B N 1
ATOM 1718 C CA . VAL B 1 15 ? 3.441 -28.891 4.879 1 52.75 15 VAL B CA 1
ATOM 1719 C C . VAL B 1 15 ? 3.377 -27.828 5.973 1 52.75 15 VAL B C 1
ATOM 1721 O O . VAL B 1 15 ? 2.289 -27.422 6.383 1 52.75 15 VAL B O 1
ATOM 1724 N N . ASN B 1 16 ? 4.535 -27.484 6.434 1 56.62 16 ASN B N 1
ATOM 1725 C CA . ASN B 1 16 ? 4.57 -26.453 7.469 1 56.62 16 ASN B CA 1
ATOM 1726 C C . ASN B 1 16 ? 3.996 -25.125 6.965 1 56.62 16 ASN B C 1
ATOM 1728 O O . ASN B 1 16 ? 3.277 -24.438 7.691 1 56.62 16 ASN B O 1
ATOM 1732 N N . LEU B 1 17 ? 4.414 -24.797 5.879 1 56.66 17 LEU B N 1
ATOM 1733 C CA . LEU B 1 17 ? 3.865 -23.578 5.293 1 56.66 17 LEU B CA 1
ATOM 1734 C C . LEU B 1 17 ? 2.357 -23.703 5.098 1 56.66 17 LEU B C 1
ATOM 1736 O O . LEU B 1 17 ? 1.623 -22.734 5.305 1 56.66 17 LEU B O 1
ATOM 1740 N N . ASP B 1 18 ? 2.037 -24.875 4.531 1 53.41 18 ASP B N 1
ATOM 1741 C CA . ASP B 1 18 ? 0.603 -25.109 4.391 1 53.41 18 ASP B CA 1
ATOM 1742 C C . ASP B 1 18 ? -0.116 -24.938 5.727 1 53.41 18 ASP B C 1
ATOM 1744 O O . ASP B 1 18 ? -1.29 -24.562 5.766 1 53.41 18 ASP B O 1
ATOM 1748 N N . GLN B 1 19 ? 0.655 -25.234 6.773 1 52.09 19 GLN B N 1
ATOM 1749 C CA . GLN B 1 19 ? 0.088 -25.094 8.109 1 52.09 19 GLN B CA 1
ATOM 1750 C C . GLN B 1 19 ? 0.183 -23.656 8.602 1 52.09 19 GLN B C 1
ATOM 1752 O O . GLN B 1 19 ? -0.495 -23.266 9.555 1 52.09 19 GLN B O 1
ATOM 1757 N N . GLU B 1 20 ? 1.136 -23.016 7.988 1 58.62 20 GLU B N 1
ATOM 1758 C CA . GLU B 1 20 ? 1.195 -21.609 8.398 1 58.62 20 GLU B CA 1
ATOM 1759 C C . GLU B 1 20 ? -0.09 -20.875 8.031 1 58.62 20 GLU B C 1
ATOM 1761 O O . GLU B 1 20 ? -0.742 -21.203 7.039 1 58.62 20 GLU B O 1
ATOM 1766 N N . GLU B 1 21 ? -0.534 -20.172 8.938 1 69.75 21 GLU B N 1
ATOM 1767 C CA . GLU B 1 21 ? -1.771 -19.422 8.766 1 69.75 21 GLU B CA 1
ATOM 1768 C C . GLU B 1 21 ? -1.719 -18.547 7.52 1 69.75 21 GLU B C 1
ATOM 1770 O O . GLU B 1 21 ? -0.8 -17.734 7.363 1 69.75 21 GLU B O 1
ATOM 1775 N N . ALA B 1 22 ? -2.418 -18.938 6.512 1 84.69 22 ALA B N 1
ATOM 1776 C CA . ALA B 1 22 ? -2.59 -18.219 5.25 1 84.69 22 ALA B CA 1
ATOM 1777 C C . ALA B 1 22 ? -2.768 -16.734 5.492 1 84.69 22 ALA B C 1
ATOM 1779 O O . ALA B 1 22 ? -3.451 -16.328 6.434 1 84.69 22 ALA B O 1
ATOM 1780 N N . ASP B 1 23 ? -1.899 -16 4.848 1 93.62 23 ASP B N 1
ATOM 1781 C CA . ASP B 1 23 ? -2.055 -14.555 4.828 1 93.62 23 ASP B CA 1
ATOM 1782 C C . ASP B 1 23 ? -3.064 -14.125 3.766 1 93.62 23 ASP B C 1
ATOM 1784 O O . ASP B 1 23 ? -2.893 -14.422 2.582 1 93.62 23 ASP B O 1
ATOM 1788 N N . ARG B 1 24 ? -4.062 -13.516 4.156 1 95.31 24 ARG B N 1
ATOM 1789 C CA . ARG B 1 24 ? -5.152 -13.156 3.252 1 95.31 24 ARG B CA 1
ATOM 1790 C C . ARG B 1 24 ? -4.66 -12.211 2.158 1 95.31 24 ARG B C 1
ATOM 1792 O O . ARG B 1 24 ? -5.125 -12.281 1.018 1 95.31 24 ARG B O 1
ATOM 1799 N N . ASN B 1 25 ? -3.814 -11.258 2.512 1 97.12 25 ASN B N 1
ATOM 1800 C CA . ASN B 1 25 ? -3.268 -10.352 1.51 1 97.12 25 ASN B CA 1
ATOM 1801 C C . ASN B 1 25 ? -2.455 -11.102 0.457 1 97.12 25 ASN B C 1
ATOM 1803 O O . ASN B 1 25 ? -2.549 -10.797 -0.734 1 97.12 25 ASN B O 1
ATOM 1807 N N . VAL B 1 26 ? -1.684 -12.086 0.88 1 97.31 26 VAL B N 1
ATOM 1808 C CA . VAL B 1 26 ? -0.913 -12.906 -0.051 1 97.31 26 VAL B CA 1
ATOM 1809 C C . VAL B 1 26 ? -1.859 -13.688 -0.958 1 97.31 26 VAL B C 1
ATOM 1811 O O . VAL B 1 26 ? -1.677 -13.719 -2.178 1 97.31 26 VAL B O 1
ATOM 1814 N N . TYR B 1 27 ? -2.885 -14.242 -0.364 1 96.94 27 TYR B N 1
ATOM 1815 C CA . TYR B 1 27 ? -3.865 -15.008 -1.126 1 96.94 27 TYR B CA 1
ATOM 1816 C C . TYR B 1 27 ? -4.531 -14.133 -2.186 1 96.94 27 TYR B C 1
ATOM 1818 O O . TYR B 1 27 ? -4.613 -14.523 -3.354 1 96.94 27 TYR B O 1
ATOM 1826 N N . GLU B 1 28 ? -4.992 -12.984 -1.758 1 96.75 28 GLU B N 1
ATOM 1827 C CA . GLU B 1 28 ? -5.746 -12.133 -2.67 1 96.75 28 GLU B CA 1
ATOM 1828 C C . GLU B 1 28 ? -4.855 -11.594 -3.783 1 96.75 28 GLU B C 1
ATOM 1830 O O . GLU B 1 28 ? -5.301 -11.43 -4.922 1 96.75 28 GLU B O 1
ATOM 1835 N N . PHE B 1 29 ? -3.646 -11.336 -3.467 1 97.12 29 PHE B N 1
ATOM 1836 C CA . PHE B 1 29 ? -2.74 -10.875 -4.508 1 97.12 29 PHE B CA 1
ATOM 1837 C C . PHE B 1 29 ? -2.436 -11.992 -5.5 1 97.12 29 PHE B C 1
ATOM 1839 O O . PHE B 1 29 ? -2.416 -11.766 -6.715 1 97.12 29 PHE B O 1
ATOM 1846 N N . ASP B 1 30 ? -2.127 -13.18 -4.984 1 97.69 30 ASP B N 1
ATOM 1847 C CA . ASP B 1 30 ? -1.898 -14.32 -5.859 1 97.69 30 ASP B CA 1
ATOM 1848 C C . ASP B 1 30 ? -3.115 -14.586 -6.742 1 97.69 30 ASP B C 1
ATOM 1850 O O . ASP B 1 30 ? -2.975 -14.867 -7.938 1 97.69 30 ASP B O 1
ATOM 1854 N N . LEU B 1 31 ? -4.277 -14.5 -6.141 1 97.38 31 LEU B N 1
ATOM 1855 C CA . LEU B 1 31 ? -5.52 -14.648 -6.895 1 97.38 31 LEU B CA 1
ATOM 1856 C C . LEU B 1 31 ? -5.613 -13.602 -8 1 97.38 31 LEU B C 1
ATOM 1858 O O . LEU B 1 31 ? -6.051 -13.898 -9.109 1 97.38 31 LEU B O 1
ATOM 1862 N N . THR B 1 32 ? -5.254 -12.398 -7.703 1 96.31 32 THR B N 1
ATOM 1863 C CA . THR B 1 32 ? -5.246 -11.328 -8.695 1 96.31 32 THR B CA 1
ATOM 1864 C C . THR B 1 32 ? -4.332 -11.672 -9.859 1 96.31 32 THR B C 1
ATOM 1866 O O . THR B 1 32 ? -4.695 -11.484 -11.023 1 96.31 32 THR B O 1
ATOM 1869 N N . LEU B 1 33 ? -3.176 -12.18 -9.594 1 96.75 33 LEU B N 1
ATOM 1870 C CA . LEU B 1 33 ? -2.232 -12.562 -10.641 1 96.75 33 LEU B CA 1
ATOM 1871 C C . LEU B 1 33 ? -2.818 -13.656 -11.523 1 96.75 33 LEU B C 1
ATOM 1873 O O . LEU B 1 33 ? -2.684 -13.609 -12.75 1 96.75 33 LEU B O 1
ATOM 1877 N N . TRP B 1 34 ? -3.459 -14.57 -10.953 1 97.44 34 TRP B N 1
ATOM 1878 C CA . TRP B 1 34 ? -4.078 -15.641 -11.734 1 97.44 34 TRP B CA 1
ATOM 1879 C C . TRP B 1 34 ? -5.191 -15.094 -12.617 1 97.44 34 TRP B C 1
ATOM 1881 O O . TRP B 1 34 ? -5.363 -15.539 -13.758 1 97.44 34 TRP B O 1
ATOM 1891 N N . ASN B 1 35 ? -5.961 -14.195 -12.047 1 96.81 35 ASN B N 1
ATOM 1892 C CA . ASN B 1 35 ? -7 -13.57 -12.859 1 96.81 35 ASN B CA 1
ATOM 1893 C C . ASN B 1 35 ? -6.406 -12.781 -14.023 1 96.81 35 ASN B C 1
ATOM 1895 O O . ASN B 1 35 ? -6.941 -12.805 -15.133 1 96.81 35 ASN B O 1
ATOM 1899 N N . LEU B 1 36 ? -5.34 -12.117 -13.766 1 94.75 36 LEU B N 1
ATOM 1900 C CA . LEU B 1 36 ? -4.656 -11.383 -14.828 1 94.75 36 LEU B CA 1
ATOM 1901 C C . LEU B 1 36 ? -4.145 -12.336 -15.898 1 94.75 36 LEU B C 1
ATOM 1903 O O . LEU B 1 36 ? -4.281 -12.055 -17.094 1 94.75 36 LEU B O 1
ATOM 1907 N N . LEU B 1 37 ? -3.559 -13.406 -15.461 1 96.94 37 LEU B N 1
ATOM 1908 C CA . LEU B 1 37 ? -3.057 -14.383 -16.422 1 96.94 37 LEU B CA 1
ATOM 1909 C C . LEU B 1 37 ? -4.203 -15 -17.219 1 96.94 37 LEU B C 1
ATOM 1911 O O . LEU B 1 37 ? -4.086 -15.203 -18.438 1 96.94 37 LEU B O 1
ATOM 1915 N N . SER B 1 38 ? -5.258 -15.297 -16.531 1 97.62 38 SER B N 1
ATOM 1916 C CA . SER B 1 38 ? -6.434 -15.812 -17.219 1 97.62 38 SER B CA 1
ATOM 1917 C C . SER B 1 38 ? -6.941 -14.82 -18.266 1 97.62 38 SER B C 1
ATOM 1919 O O . SER B 1 38 ? -7.273 -15.211 -19.391 1 97.62 38 SER B O 1
ATOM 1921 N N . THR B 1 39 ? -7.008 -13.57 -17.953 1 95.88 39 THR B N 1
ATOM 1922 C CA . THR B 1 39 ? -7.438 -12.523 -18.875 1 95.88 39 THR B CA 1
ATOM 1923 C C . THR B 1 39 ? -6.48 -12.414 -20.062 1 95.88 39 THR B C 1
ATOM 1925 O O . THR B 1 39 ? -6.914 -12.289 -21.203 1 95.88 39 THR B O 1
ATOM 1928 N N . LEU B 1 40 ? -5.223 -12.477 -19.766 1 95.94 40 LEU B N 1
ATOM 1929 C CA . LEU B 1 40 ? -4.227 -12.438 -20.828 1 95.94 40 LEU B CA 1
ATOM 1930 C C . LEU B 1 40 ? -4.391 -13.633 -21.766 1 95.94 40 LEU B C 1
ATOM 1932 O O . LEU B 1 40 ? -4.289 -13.484 -22.984 1 95.94 40 LEU B O 1
ATOM 1936 N N . ALA B 1 41 ? -4.637 -14.773 -21.172 1 98 41 ALA B N 1
ATOM 1937 C CA . ALA B 1 41 ? -4.828 -15.992 -21.953 1 98 41 ALA B CA 1
ATOM 1938 C C . ALA B 1 41 ? -6.031 -15.867 -22.875 1 98 41 ALA B C 1
ATOM 1940 O O . ALA B 1 41 ? -6.02 -16.391 -23.984 1 98 41 ALA B O 1
ATOM 1941 N N . LYS B 1 42 ? -7.023 -15.188 -22.422 1 97.5 42 LYS B N 1
ATOM 1942 C CA . LYS B 1 42 ? -8.25 -14.984 -23.188 1 97.5 42 LYS B CA 1
ATOM 1943 C C . LYS B 1 42 ? -8.039 -13.961 -24.297 1 97.5 42 LYS B C 1
ATOM 1945 O O . LYS B 1 42 ? -8.484 -14.164 -25.438 1 97.5 42 LYS B O 1
ATOM 1950 N N . GLU B 1 43 ? -7.324 -12.867 -24.062 1 97.25 43 GLU B N 1
ATOM 1951 C CA . GLU B 1 43 ? -7.227 -11.734 -24.984 1 97.25 43 GLU B CA 1
ATOM 1952 C C . GLU B 1 43 ? -6.035 -11.898 -25.922 1 97.25 43 GLU B C 1
ATOM 1954 O O . GLU B 1 43 ? -6.113 -11.523 -27.094 1 97.25 43 GLU B O 1
ATOM 1959 N N . ARG B 1 44 ? -4.941 -12.328 -25.438 1 97.56 44 ARG B N 1
ATOM 1960 C CA . ARG B 1 44 ? -3.701 -12.492 -26.188 1 97.56 44 ARG B CA 1
ATOM 1961 C C . ARG B 1 44 ? -3.031 -13.82 -25.859 1 97.56 44 ARG B C 1
ATOM 1963 O O . ARG B 1 44 ? -1.957 -13.852 -25.25 1 97.56 44 ARG B O 1
ATOM 1970 N N . PRO B 1 45 ? -3.582 -14.906 -26.359 1 97.62 45 PRO B N 1
ATOM 1971 C CA . PRO B 1 45 ? -3.105 -16.25 -26.016 1 97.62 45 PRO B CA 1
ATOM 1972 C C . PRO B 1 45 ? -1.632 -16.453 -26.359 1 97.62 45 PRO B C 1
ATOM 1974 O O . PRO B 1 45 ? -0.906 -17.109 -25.594 1 97.62 45 PRO B O 1
ATOM 1977 N N . ASP B 1 46 ? -1.169 -15.852 -27.406 1 97.88 46 ASP B N 1
ATOM 1978 C CA . ASP B 1 46 ? 0.225 -16.016 -27.797 1 97.88 46 ASP B CA 1
ATOM 1979 C C . ASP B 1 46 ? 1.166 -15.336 -26.812 1 97.88 46 ASP B C 1
ATOM 1981 O O . ASP B 1 46 ? 2.244 -15.859 -26.516 1 97.88 46 ASP B O 1
ATOM 1985 N N . ASP B 1 47 ? 0.771 -14.219 -26.297 1 96.25 47 ASP B N 1
ATOM 1986 C CA . ASP B 1 47 ? 1.575 -13.516 -25.297 1 96.25 47 ASP B CA 1
ATOM 1987 C C . ASP B 1 47 ? 1.64 -14.297 -24 1 96.25 47 ASP B C 1
ATOM 1989 O O . ASP B 1 47 ? 2.701 -14.406 -23.375 1 96.25 47 ASP B O 1
ATOM 1993 N N . ALA B 1 48 ? 0.456 -14.773 -23.594 1 96.88 48 ALA B N 1
ATOM 1994 C CA . ALA B 1 48 ? 0.422 -15.578 -22.375 1 96.88 48 ALA B CA 1
ATOM 1995 C C . ALA B 1 48 ? 1.357 -16.781 -22.484 1 96.88 48 ALA B C 1
ATOM 1997 O O . ALA B 1 48 ? 2.131 -17.062 -21.562 1 96.88 48 ALA B O 1
ATOM 1998 N N . ALA B 1 49 ? 1.318 -17.438 -23.609 1 97.19 49 ALA B N 1
ATOM 1999 C CA . ALA B 1 49 ? 2.152 -18.625 -23.844 1 97.19 49 ALA B CA 1
ATOM 2000 C C . ALA B 1 49 ? 3.633 -18.266 -23.812 1 97.19 49 ALA B C 1
ATOM 2002 O O . ALA B 1 49 ? 4.426 -18.922 -23.141 1 97.19 49 ALA B O 1
ATOM 2003 N N . SER B 1 50 ? 3.994 -17.219 -24.5 1 95.25 50 SER B N 1
ATOM 2004 C CA . SER B 1 50 ? 5.395 -16.828 -24.641 1 95.25 50 SER B CA 1
ATOM 2005 C C . SER B 1 50 ? 5.938 -16.266 -23.328 1 95.25 50 SER B C 1
ATOM 2007 O O . SER B 1 50 ? 7.043 -16.609 -22.906 1 95.25 50 SER B O 1
ATOM 2009 N N . GLN B 1 51 ? 5.184 -15.453 -22.625 1 91.94 51 GLN B N 1
ATOM 2010 C CA . GLN B 1 51 ? 5.656 -14.75 -21.438 1 91.94 51 GLN B CA 1
ATOM 2011 C C . GLN B 1 51 ? 5.781 -15.688 -20.234 1 91.94 51 GLN B C 1
ATOM 2013 O O . GLN B 1 51 ? 6.664 -15.523 -19.406 1 91.94 51 GLN B O 1
ATOM 2018 N N . PHE B 1 52 ? 4.898 -16.703 -20.219 1 94.44 52 PHE B N 1
ATOM 2019 C CA . PHE B 1 52 ? 4.891 -17.547 -19.031 1 94.44 52 PHE B CA 1
ATOM 2020 C C . PHE B 1 52 ? 5.297 -18.969 -19.375 1 94.44 52 PHE B C 1
ATOM 2022 O O . PHE B 1 52 ? 5.164 -19.875 -18.562 1 94.44 52 PHE B O 1
ATOM 2029 N N . SER B 1 53 ? 5.766 -19.188 -20.609 1 93.31 53 SER B N 1
ATOM 2030 C CA . SER B 1 53 ? 6.223 -20.484 -21.078 1 93.31 53 SER B CA 1
ATOM 2031 C C . SER B 1 53 ? 5.152 -21.547 -20.891 1 93.31 53 SER B C 1
ATOM 2033 O O . SER B 1 53 ? 5.418 -22.609 -20.297 1 93.31 53 SER B O 1
ATOM 2035 N N . LEU B 1 54 ? 4.035 -21.25 -21.391 1 96.94 54 LEU B N 1
ATOM 2036 C CA . LEU B 1 54 ? 2.908 -22.172 -21.281 1 96.94 54 LEU B CA 1
ATOM 2037 C C . LEU B 1 54 ? 2.617 -22.828 -22.625 1 96.94 54 LEU B C 1
ATOM 2039 O O . LEU B 1 54 ? 2.768 -22.203 -23.672 1 96.94 54 LEU B O 1
ATOM 2043 N N . GLY B 1 55 ? 2.238 -24.109 -22.547 1 96.56 55 GLY B N 1
ATOM 2044 C CA . GLY B 1 55 ? 1.662 -24.719 -23.734 1 96.56 55 GLY B CA 1
ATOM 2045 C C . GLY B 1 55 ? 0.297 -24.156 -24.094 1 96.56 55 GLY B C 1
ATOM 2046 O O . GLY B 1 55 ? -0.427 -23.672 -23.219 1 96.56 55 GLY B O 1
ATOM 2047 N N . MET B 1 56 ? -0.044 -24.234 -25.359 1 96.75 56 MET B N 1
ATOM 2048 C CA . MET B 1 56 ? -1.293 -23.641 -25.812 1 96.75 56 MET B CA 1
ATOM 2049 C C . MET B 1 56 ? -2.494 -24.344 -25.188 1 96.75 56 MET B C 1
ATOM 2051 O O . MET B 1 56 ? -3.539 -23.719 -24.984 1 96.75 56 MET B O 1
ATOM 2055 N N . ASP B 1 57 ? -2.344 -25.562 -24.859 1 96 57 ASP B N 1
ATOM 2056 C CA . ASP B 1 57 ? -3.42 -26.266 -24.156 1 96 57 ASP B CA 1
ATOM 2057 C C . ASP B 1 57 ? -3.684 -25.641 -22.797 1 96 57 ASP B C 1
ATOM 2059 O O . ASP B 1 57 ? -4.836 -25.453 -22.406 1 96 57 ASP B O 1
ATOM 2063 N N . THR B 1 58 ? -2.621 -25.375 -22.094 1 96.88 58 THR B N 1
ATOM 2064 C CA . THR B 1 58 ? -2.721 -24.734 -20.797 1 96.88 58 THR B CA 1
ATOM 2065 C C . THR B 1 58 ? -3.318 -23.328 -20.922 1 96.88 58 THR B C 1
ATOM 2067 O O . THR B 1 58 ? -4.16 -22.938 -20.109 1 96.88 58 THR B O 1
ATOM 2070 N N . VAL B 1 59 ? -2.896 -22.578 -21.922 1 98.19 59 VAL B N 1
ATOM 2071 C CA . VAL B 1 59 ? -3.398 -21.234 -22.172 1 98.19 59 VAL B CA 1
ATOM 2072 C C . VAL B 1 59 ? -4.906 -21.281 -22.406 1 98.19 59 VAL B C 1
ATOM 2074 O O . VAL B 1 59 ? -5.648 -20.453 -21.875 1 98.19 59 VAL B O 1
ATOM 2077 N N . GLN B 1 60 ? -5.312 -22.281 -23.172 1 97.19 60 GLN B N 1
ATOM 2078 C CA . GLN B 1 60 ? -6.734 -22.422 -23.469 1 97.19 60 GLN B CA 1
ATOM 2079 C C . GLN B 1 60 ? -7.527 -22.719 -22.203 1 97.19 60 GLN B C 1
ATOM 2081 O O . GLN B 1 60 ? -8.594 -22.141 -21.984 1 97.19 60 GLN B O 1
ATOM 2086 N N . LYS B 1 61 ? -7.035 -23.578 -21.375 1 96.31 61 LYS B N 1
ATOM 2087 C CA . LYS B 1 61 ? -7.715 -23.906 -20.125 1 96.31 61 LYS B CA 1
ATOM 2088 C C . LYS B 1 61 ? -7.809 -22.703 -19.219 1 96.31 61 LYS B C 1
ATOM 2090 O O . LYS B 1 61 ? -8.844 -22.453 -18.594 1 96.31 61 LYS B O 1
ATOM 2095 N N . LEU B 1 62 ? -6.738 -21.984 -19.156 1 97.75 62 LEU B N 1
ATOM 2096 C CA . LEU B 1 62 ? -6.727 -20.781 -18.328 1 97.75 62 LEU B CA 1
ATOM 2097 C C . LEU B 1 62 ? -7.738 -19.75 -18.844 1 97.75 62 LEU B C 1
ATOM 2099 O O . LEU B 1 62 ? -8.406 -19.094 -18.047 1 97.75 62 LEU B O 1
ATOM 2103 N N . SER B 1 63 ? -7.879 -19.656 -20.172 1 97.88 63 SER B N 1
ATOM 2104 C CA . SER B 1 63 ? -8.766 -18.672 -20.781 1 97.88 63 SER B CA 1
ATOM 2105 C C . SER B 1 63 ? -10.227 -18.969 -20.453 1 97.88 63 SER B C 1
ATOM 2107 O O . SER B 1 63 ? -11.078 -18.078 -20.484 1 97.88 63 SER B O 1
ATOM 2109 N N . LEU B 1 64 ? -10.492 -20.219 -20.062 1 96.75 64 LEU B N 1
ATOM 2110 C CA . LEU B 1 64 ? -11.859 -20.656 -19.797 1 96.75 64 LEU B CA 1
ATOM 2111 C C . LEU B 1 64 ? -12.078 -20.906 -18.312 1 96.75 64 LEU B C 1
ATOM 2113 O O . LEU B 1 64 ? -13.164 -21.344 -17.906 1 96.75 64 LEU B O 1
ATOM 2117 N N . ALA B 1 65 ? -11.086 -20.688 -17.531 1 96.5 65 ALA B N 1
ATOM 2118 C CA . ALA B 1 65 ? -11.141 -21.047 -16.109 1 96.5 65 ALA B CA 1
ATOM 2119 C C . ALA B 1 65 ? -12.25 -20.266 -15.406 1 96.5 65 ALA B C 1
ATOM 2121 O O . ALA B 1 65 ? -12.445 -19.078 -15.664 1 96.5 65 ALA B O 1
ATOM 2122 N N . THR B 1 66 ? -13.008 -20.922 -14.531 1 94.94 66 THR B N 1
ATOM 2123 C CA . THR B 1 66 ? -14.016 -20.281 -13.695 1 94.94 66 THR B CA 1
ATOM 2124 C C . THR B 1 66 ? -13.367 -19.594 -12.492 1 94.94 66 THR B C 1
ATOM 2126 O O . THR B 1 66 ? -12.211 -19.859 -12.172 1 94.94 66 THR B O 1
ATOM 2129 N N . PRO B 1 67 ? -14.078 -18.719 -11.82 1 94.19 67 PRO B N 1
ATOM 2130 C CA . PRO B 1 67 ? -13.531 -18.094 -10.625 1 94.19 67 PRO B CA 1
ATOM 2131 C C . PRO B 1 67 ? -13.109 -19.094 -9.555 1 94.19 67 PRO B C 1
ATOM 2133 O O . PRO B 1 67 ? -12.062 -18.938 -8.93 1 94.19 67 PRO B O 1
ATOM 2136 N N . SER B 1 68 ? -13.914 -20.125 -9.359 1 93.19 68 SER B N 1
ATOM 2137 C CA . SER B 1 68 ? -13.594 -21.141 -8.367 1 93.19 68 SER B CA 1
ATOM 2138 C C . SER B 1 68 ? -12.305 -21.875 -8.719 1 93.19 68 SER B C 1
ATOM 2140 O O . SER B 1 68 ? -11.531 -22.25 -7.836 1 93.19 68 SER B O 1
ATOM 2142 N N . GLN B 1 69 ? -12.047 -22.094 -9.984 1 94.19 69 GLN B N 1
ATOM 2143 C CA . GLN B 1 69 ? -10.82 -22.734 -10.445 1 94.19 69 GLN B CA 1
ATOM 2144 C C . GLN B 1 69 ? -9.609 -21.844 -10.203 1 94.19 69 GLN B C 1
ATOM 2146 O O . GLN B 1 69 ? -8.547 -22.328 -9.797 1 94.19 69 GLN B O 1
ATOM 2151 N N . LEU B 1 70 ? -9.805 -20.578 -10.5 1 96.44 70 LEU B N 1
ATOM 2152 C CA . LEU B 1 70 ? -8.719 -19.641 -10.25 1 96.44 70 LEU B CA 1
ATOM 2153 C C . LEU B 1 70 ? -8.422 -19.547 -8.75 1 96.44 70 LEU B C 1
ATOM 2155 O O . LEU B 1 70 ? -7.266 -19.391 -8.352 1 96.44 70 LEU B O 1
ATOM 2159 N N . GLU B 1 71 ? -9.461 -19.625 -7.918 1 94.69 71 GLU B N 1
ATOM 2160 C CA . GLU B 1 71 ? -9.281 -19.656 -6.469 1 94.69 71 GLU B CA 1
ATOM 2161 C C . GLU B 1 71 ? -8.484 -20.875 -6.031 1 94.69 71 GLU B C 1
ATOM 2163 O O . GLU B 1 71 ? -7.695 -20.797 -5.082 1 94.69 71 GLU B O 1
ATOM 2168 N N . ALA B 1 72 ? -8.648 -21.969 -6.711 1 93.19 72 ALA B N 1
ATOM 2169 C CA . ALA B 1 72 ? -7.93 -23.203 -6.379 1 93.19 72 AL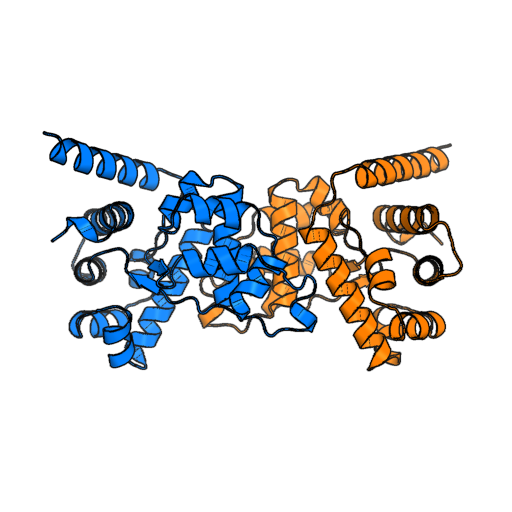A B CA 1
ATOM 2170 C C . ALA B 1 72 ? -6.445 -23.062 -6.699 1 93.19 72 ALA B C 1
ATOM 2172 O O . ALA B 1 72 ? -5.609 -23.734 -6.078 1 93.19 72 ALA B O 1
ATOM 2173 N N . LEU B 1 73 ? -6.129 -22.234 -7.668 1 95.88 73 LEU B N 1
ATOM 2174 C CA . LEU B 1 73 ? -4.742 -22 -8.047 1 95.88 73 LEU B CA 1
ATOM 2175 C C . LEU B 1 73 ? -4.055 -21.062 -7.059 1 95.88 73 LEU B C 1
ATOM 2177 O O . LEU B 1 73 ? -2.838 -21.141 -6.867 1 95.88 73 LEU B O 1
ATOM 2181 N N . ALA B 1 74 ? -4.832 -20.188 -6.438 1 96 74 ALA B N 1
ATOM 2182 C CA . ALA B 1 74 ? -4.277 -19.141 -5.582 1 96 74 ALA B CA 1
ATOM 2183 C C . ALA B 1 74 ? -3.844 -19.719 -4.234 1 96 74 ALA B C 1
ATOM 2185 O O . ALA B 1 74 ? -4.379 -20.719 -3.779 1 96 74 ALA B O 1
ATOM 2186 N N . SER B 1 75 ? -2.893 -19.062 -3.621 1 94.25 75 SER B N 1
ATOM 2187 C CA . SER B 1 75 ? -2.336 -19.516 -2.35 1 94.25 75 SER B CA 1
ATOM 2188 C C . SER B 1 75 ? -2.133 -18.359 -1.39 1 94.25 75 SER B C 1
ATOM 2190 O O . SER B 1 75 ? -1.764 -17.25 -1.809 1 94.25 75 SER B O 1
ATOM 2192 N N . GLY B 1 76 ? -2.328 -18.609 -0.109 1 94.12 76 GLY B N 1
ATOM 2193 C CA . GLY B 1 76 ? -2.086 -17.609 0.918 1 94.12 76 GLY B CA 1
ATOM 2194 C C . GLY B 1 76 ? -0.754 -17.781 1.623 1 94.12 76 GLY B C 1
ATOM 2195 O O . GLY B 1 76 ? -0.422 -17.016 2.535 1 94.12 76 GLY B O 1
ATOM 2196 N N . VAL B 1 77 ? 0.012 -18.812 1.166 1 93 77 VAL B N 1
ATOM 2197 C CA . VAL B 1 77 ? 1.263 -19.094 1.861 1 93 77 VAL B CA 1
ATOM 2198 C C . VAL B 1 77 ? 2.445 -18.703 0.981 1 93 77 VAL B C 1
ATOM 2200 O O . VAL B 1 77 ? 3.539 -18.438 1.483 1 93 77 VAL B O 1
ATOM 2203 N N . LEU B 1 78 ? 2.236 -18.656 -0.282 1 93.75 78 LEU B N 1
ATOM 2204 C CA . LEU B 1 78 ? 3.264 -18.125 -1.172 1 93.75 78 LEU B CA 1
ATOM 2205 C C . LEU B 1 78 ? 2.643 -17.594 -2.455 1 93.75 78 LEU B C 1
ATOM 2207 O O . LEU B 1 78 ? 1.534 -17.984 -2.828 1 93.75 78 LEU B O 1
ATOM 2211 N N . ILE B 1 79 ? 3.307 -16.734 -3.105 1 96.69 79 ILE B N 1
ATOM 2212 C CA . ILE B 1 79 ? 2.934 -16.234 -4.426 1 96.69 79 ILE B CA 1
ATOM 2213 C C . ILE B 1 79 ? 3.387 -17.234 -5.492 1 96.69 79 ILE B C 1
ATOM 2215 O O . ILE B 1 79 ? 4.539 -17.672 -5.492 1 96.69 79 ILE B O 1
ATOM 2219 N N . SER B 1 80 ? 2.537 -17.547 -6.43 1 96.5 80 SER B N 1
ATOM 2220 C CA . SER B 1 80 ? 2.787 -18.562 -7.441 1 96.5 80 SER B CA 1
ATOM 2221 C C . SER B 1 80 ? 3.785 -18.078 -8.484 1 96.5 80 SER B C 1
ATOM 2223 O O . SER B 1 80 ? 4.289 -18.875 -9.289 1 96.5 80 SER B O 1
ATOM 2225 N N . PHE B 1 81 ? 4.059 -16.797 -8.438 1 95.69 81 PHE B N 1
ATOM 2226 C CA . PHE B 1 81 ? 4.852 -16.141 -9.477 1 95.69 81 PHE B CA 1
ATOM 2227 C C . PHE B 1 81 ? 6.133 -15.555 -8.898 1 95.69 81 PHE B C 1
ATOM 2229 O O . PHE B 1 81 ? 6.164 -15.148 -7.73 1 95.69 81 PHE B O 1
ATOM 2236 N N . LYS B 1 82 ? 7.191 -15.57 -9.633 1 91.94 82 LYS B N 1
ATOM 2237 C CA . LYS B 1 82 ? 8.43 -14.922 -9.211 1 91.94 82 LYS B CA 1
ATOM 2238 C C . LYS B 1 82 ? 8.789 -13.766 -10.148 1 91.94 82 LYS B C 1
ATOM 2240 O O . LYS B 1 82 ? 8.398 -13.766 -11.312 1 91.94 82 LYS B O 1
ATOM 2245 N N . LEU B 1 83 ? 9.516 -12.875 -9.562 1 89.25 83 LEU B N 1
ATOM 2246 C CA . LEU B 1 83 ? 10.016 -11.734 -10.32 1 89.25 83 LEU B CA 1
ATOM 2247 C C . LEU B 1 83 ? 11.023 -12.172 -11.375 1 89.25 83 LEU B C 1
ATOM 2249 O O . LEU B 1 83 ? 11.945 -12.938 -11.078 1 89.25 83 LEU B O 1
ATOM 2253 N N . GLU B 1 84 ? 10.867 -11.672 -12.586 1 86.94 84 GLU B N 1
ATOM 2254 C CA . GLU B 1 84 ? 11.812 -11.953 -13.664 1 86.94 84 GLU B CA 1
ATOM 2255 C C . GLU B 1 84 ? 12.977 -10.969 -13.641 1 86.94 84 GLU B C 1
ATOM 2257 O O . GLU B 1 84 ? 14.094 -11.312 -14.031 1 86.94 84 GLU B O 1
ATOM 2262 N N . THR B 1 85 ? 12.695 -9.758 -13.258 1 89.19 85 THR B N 1
ATOM 2263 C CA . THR B 1 85 ? 13.734 -8.734 -13.188 1 89.19 85 THR B CA 1
ATOM 2264 C C . THR B 1 85 ? 14.859 -9.164 -12.258 1 89.19 85 THR B C 1
ATOM 2266 O O . THR B 1 85 ? 14.609 -9.688 -11.164 1 89.19 85 THR B O 1
ATOM 2269 N N . ALA B 1 86 ? 16.062 -8.969 -12.734 1 90.69 86 ALA B N 1
ATOM 2270 C CA . ALA B 1 86 ? 17.219 -9.328 -11.914 1 90.69 86 ALA B CA 1
ATOM 2271 C C . ALA B 1 86 ? 17.172 -8.609 -10.562 1 90.69 86 ALA B C 1
ATOM 2273 O O . ALA B 1 86 ? 16.984 -7.391 -10.508 1 90.69 86 ALA B O 1
ATOM 2274 N N . GLU B 1 87 ? 17.375 -9.359 -9.531 1 93.06 87 GLU B N 1
ATOM 2275 C CA . GLU B 1 87 ? 17.312 -8.789 -8.188 1 93.06 87 GLU B CA 1
ATOM 2276 C C . GLU B 1 87 ? 18.328 -7.668 -8.023 1 93.06 87 GLU B C 1
ATOM 2278 O O . GLU B 1 87 ? 18.078 -6.695 -7.301 1 93.06 87 GLU B O 1
ATOM 2283 N N . GLN B 1 88 ? 19.469 -7.844 -8.68 1 92.5 88 GLN B N 1
ATOM 2284 C CA . GLN B 1 88 ? 20.547 -6.859 -8.547 1 92.5 88 GLN B CA 1
ATOM 2285 C C . GLN B 1 88 ? 20.094 -5.488 -9.047 1 92.5 88 GLN B C 1
ATOM 2287 O O . GLN B 1 88 ? 20.516 -4.457 -8.516 1 92.5 88 GLN B O 1
ATOM 2292 N N . ASN B 1 89 ? 19.25 -5.461 -10.07 1 92.5 89 ASN B N 1
ATOM 2293 C CA . ASN B 1 89 ? 18.688 -4.203 -10.562 1 92.5 89 ASN B CA 1
ATOM 2294 C C . ASN B 1 89 ? 17.797 -3.537 -9.523 1 92.5 89 ASN B C 1
ATOM 2296 O O . ASN B 1 89 ? 17.844 -2.318 -9.344 1 92.5 89 ASN B O 1
ATOM 2300 N N . ILE B 1 90 ? 17.047 -4.355 -8.852 1 93.38 90 ILE B N 1
ATOM 2301 C CA . ILE B 1 90 ? 16.141 -3.859 -7.824 1 93.38 90 ILE B CA 1
ATOM 2302 C C . ILE B 1 90 ? 16.938 -3.34 -6.633 1 93.38 90 ILE B C 1
ATOM 2304 O O . ILE B 1 90 ? 16.656 -2.258 -6.113 1 93.38 90 ILE B O 1
ATOM 2308 N N . ILE B 1 91 ? 17.938 -4.066 -6.234 1 94.31 91 ILE B N 1
ATOM 2309 C CA . ILE B 1 91 ? 18.781 -3.713 -5.098 1 94.31 91 ILE B CA 1
ATOM 2310 C C . ILE B 1 91 ? 19.469 -2.377 -5.367 1 94.31 91 ILE B C 1
ATOM 2312 O O . ILE B 1 91 ? 19.5 -1.501 -4.5 1 94.31 91 ILE B O 1
ATOM 2316 N N . THR B 1 92 ? 19.938 -2.234 -6.562 1 92.69 92 THR B N 1
ATOM 2317 C CA . THR B 1 92 ? 20.609 -0.996 -6.945 1 92.69 92 THR B CA 1
ATOM 2318 C C . THR B 1 92 ? 19.641 0.182 -6.891 1 92.69 92 THR B C 1
ATOM 2320 O O . THR B 1 92 ? 19.984 1.25 -6.379 1 92.69 92 THR B O 1
ATOM 2323 N N . ARG B 1 93 ? 18.453 -0.013 -7.402 1 91.62 93 ARG B N 1
ATOM 2324 C CA . ARG B 1 93 ? 17.453 1.053 -7.43 1 91.62 93 ARG B CA 1
ATOM 2325 C C . ARG B 1 93 ? 17 1.422 -6.02 1 91.62 93 ARG B C 1
ATOM 2327 O O . ARG B 1 93 ? 16.844 2.602 -5.703 1 91.62 93 ARG B O 1
ATOM 2334 N N . LEU B 1 94 ? 16.828 0.432 -5.152 1 93 94 LEU B N 1
ATOM 2335 C CA . LEU B 1 94 ? 16.344 0.656 -3.791 1 93 94 LEU B CA 1
ATOM 2336 C C . LEU B 1 94 ? 17.438 1.326 -2.947 1 93 94 LEU B C 1
ATOM 2338 O O . LEU B 1 94 ? 17.125 1.962 -1.935 1 93 94 LEU B O 1
ATOM 2342 N N . SER B 1 95 ? 18.656 1.207 -3.338 1 90.69 95 SER B N 1
ATOM 2343 C CA . SER B 1 95 ? 19.766 1.778 -2.582 1 90.69 95 SER B CA 1
ATOM 2344 C C . SER B 1 95 ? 20.047 3.215 -3.01 1 90.69 95 SER B C 1
ATOM 2346 O O . SER B 1 95 ? 20.875 3.902 -2.398 1 90.69 95 SER B O 1
ATOM 2348 N N . GLY B 1 96 ? 19.406 3.664 -4.07 1 90.88 96 GLY B N 1
ATOM 2349 C CA . GLY B 1 96 ? 19.609 5.016 -4.574 1 90.88 96 GLY B CA 1
ATOM 2350 C C . GLY B 1 96 ? 18.609 6.016 -4.004 1 90.88 96 GLY B C 1
ATOM 2351 O O . GLY B 1 96 ? 17.875 5.703 -3.068 1 90.88 96 GLY B O 1
ATOM 2352 N N . ASP B 1 97 ? 18.734 7.254 -4.52 1 92.69 97 ASP B N 1
ATOM 2353 C CA . ASP B 1 97 ? 17.812 8.312 -4.102 1 92.69 97 ASP B CA 1
ATOM 2354 C C . ASP B 1 97 ? 16.406 8.055 -4.602 1 92.69 97 ASP B C 1
ATOM 2356 O O . ASP B 1 97 ? 16.203 7.359 -5.602 1 92.69 97 ASP B O 1
ATOM 2360 N N . TYR B 1 98 ? 15.484 8.484 -3.846 1 93.88 98 TYR B N 1
ATOM 2361 C CA . TYR B 1 98 ? 14.086 8.406 -4.27 1 93.88 98 TYR B CA 1
ATOM 2362 C C . TYR B 1 98 ? 13.352 9.703 -3.963 1 93.88 98 TYR B C 1
ATOM 2364 O O . TYR B 1 98 ? 13.859 10.555 -3.229 1 93.88 98 TYR B O 1
ATOM 2372 N N . ASP B 1 99 ? 12.242 9.836 -4.578 1 93.38 99 ASP B N 1
ATOM 2373 C CA . ASP B 1 99 ? 11.383 10.992 -4.355 1 93.38 99 ASP B CA 1
ATOM 2374 C C . ASP B 1 99 ? 10.367 10.719 -3.25 1 93.38 99 ASP B C 1
ATOM 2376 O O . ASP B 1 99 ? 9.438 9.93 -3.436 1 93.38 99 ASP B O 1
ATOM 2380 N N . PRO B 1 100 ? 10.477 11.414 -2.143 1 93 100 PRO B N 1
ATOM 2381 C CA . PRO B 1 100 ? 9.539 11.148 -1.044 1 93 100 PRO B CA 1
ATOM 2382 C C . PRO B 1 100 ? 8.109 11.586 -1.368 1 93 100 PRO B C 1
ATOM 2384 O O . PRO B 1 100 ? 7.164 11.141 -0.717 1 93 100 PRO B O 1
ATOM 2387 N N . VAL B 1 101 ? 7.938 12.5 -2.338 1 93.5 101 VAL B N 1
ATOM 2388 C CA . VAL B 1 101 ? 6.617 12.953 -2.766 1 93.5 101 VAL B CA 1
ATOM 2389 C C . VAL B 1 101 ? 6.316 12.422 -4.164 1 93.5 101 VAL B C 1
ATOM 2391 O O . VAL B 1 101 ? 5.961 13.188 -5.062 1 93.5 101 VAL B O 1
ATOM 2394 N N . VAL B 1 102 ? 6.27 11.188 -4.266 1 91.88 102 VAL B N 1
ATOM 2395 C CA . VAL B 1 102 ? 6.258 10.477 -5.539 1 91.88 102 VAL B CA 1
ATOM 2396 C C . VAL B 1 102 ? 4.934 10.734 -6.258 1 91.88 102 VAL B C 1
ATOM 2398 O O . VAL B 1 102 ? 4.895 10.82 -7.488 1 91.88 102 VAL B O 1
ATOM 2401 N N . PHE B 1 103 ? 3.867 10.93 -5.574 1 86.31 103 PHE B N 1
ATOM 2402 C CA . PHE B 1 103 ? 2.545 11.086 -6.168 1 86.31 103 PHE B CA 1
ATOM 2403 C C . PHE B 1 103 ? 2.447 12.391 -6.945 1 86.31 103 PHE B C 1
ATOM 2405 O O . PHE B 1 103 ? 1.575 12.547 -7.805 1 86.31 103 PHE B O 1
ATOM 2412 N N . ILE B 1 104 ? 3.26 13.273 -6.648 1 82.25 104 ILE B N 1
ATOM 2413 C CA . ILE B 1 104 ? 3.221 14.602 -7.258 1 82.25 104 ILE B CA 1
ATOM 2414 C C . ILE B 1 104 ? 4.004 14.594 -8.57 1 82.25 104 ILE B C 1
ATOM 2416 O O . ILE B 1 104 ? 3.545 15.125 -9.578 1 82.25 104 ILE B O 1
ATOM 2420 N N . ASN B 1 105 ? 5.043 13.891 -8.516 1 79 105 ASN B N 1
ATOM 2421 C CA . ASN B 1 105 ? 6.012 14.07 -9.594 1 79 105 ASN B CA 1
ATOM 2422 C C . ASN B 1 105 ? 6.023 12.875 -10.547 1 79 105 ASN B C 1
ATOM 2424 O O . ASN B 1 105 ? 6.602 12.938 -11.633 1 79 105 ASN B O 1
ATOM 2428 N N . HIS B 1 106 ? 5.367 11.766 -10.125 1 79.06 106 HIS B N 1
ATOM 2429 C CA . HIS B 1 106 ? 5.48 10.555 -10.922 1 79.06 106 HIS B CA 1
ATOM 2430 C C . HIS B 1 106 ? 4.129 9.867 -11.078 1 79.06 106 HIS B C 1
ATOM 2432 O O . HIS B 1 106 ? 3.266 9.984 -10.203 1 79.06 106 HIS B O 1
ATOM 2438 N N . SER B 1 107 ? 4.02 9.266 -12.242 1 78.88 107 SER B N 1
ATOM 2439 C CA . SER B 1 107 ? 2.906 8.328 -12.383 1 78.88 107 SER B CA 1
ATOM 2440 C C . SER B 1 107 ? 3.217 6.992 -11.719 1 78.88 107 SER B C 1
ATOM 2442 O O . SER B 1 107 ? 4.285 6.418 -11.945 1 78.88 107 SER B O 1
ATOM 2444 N N . VAL B 1 108 ? 2.393 6.574 -10.906 1 79.31 108 VAL B N 1
ATOM 2445 C CA . VAL B 1 108 ? 2.611 5.328 -10.172 1 79.31 108 VAL B CA 1
ATOM 2446 C C . VAL B 1 108 ? 1.662 4.254 -10.695 1 79.31 108 VAL B C 1
ATOM 2448 O O . VAL B 1 108 ? 0.472 4.508 -10.891 1 79.31 108 VAL B O 1
ATOM 2451 N N . ASP B 1 109 ? 2.229 3.086 -11.023 1 81.5 109 ASP B N 1
ATOM 2452 C CA . ASP B 1 109 ? 1.419 1.908 -11.32 1 81.5 109 ASP B CA 1
ATOM 2453 C C . ASP B 1 109 ? 0.983 1.205 -10.039 1 81.5 109 ASP B C 1
ATOM 2455 O O . ASP B 1 109 ? 1.8 0.58 -9.359 1 81.5 109 ASP B O 1
ATOM 2459 N N . GLU B 1 110 ? -0.303 1.183 -9.859 1 83.94 110 GLU B N 1
ATOM 2460 C CA . GLU B 1 110 ? -0.818 0.734 -8.562 1 83.94 110 GLU B CA 1
ATOM 2461 C C . GLU B 1 110 ? -0.609 -0.766 -8.375 1 83.94 110 GLU B C 1
ATOM 2463 O O . GLU B 1 110 ? -0.41 -1.234 -7.258 1 83.94 110 GLU B O 1
ATOM 2468 N N . PHE B 1 111 ? -0.651 -1.496 -9.445 1 88.5 111 PHE B N 1
ATOM 2469 C CA . PHE B 1 111 ? -0.465 -2.938 -9.312 1 88.5 111 PHE B CA 1
ATOM 2470 C C . PHE B 1 111 ? 0.985 -3.266 -8.977 1 88.5 111 PHE B C 1
ATOM 2472 O O . PHE B 1 111 ? 1.253 -4.07 -8.078 1 88.5 111 PHE B O 1
ATOM 2479 N N . ASP B 1 112 ? 1.869 -2.66 -9.711 1 90.31 112 ASP B N 1
ATOM 2480 C CA . ASP B 1 112 ? 3.283 -2.881 -9.43 1 90.31 112 ASP B CA 1
ATOM 2481 C C . ASP B 1 112 ? 3.627 -2.461 -8 1 90.31 112 ASP B C 1
ATOM 2483 O O . ASP B 1 112 ? 4.359 -3.164 -7.301 1 90.31 112 ASP B O 1
ATOM 2487 N N . ALA B 1 113 ? 3.096 -1.343 -7.609 1 93.56 113 ALA B N 1
ATOM 2488 C CA . ALA B 1 113 ? 3.348 -0.87 -6.25 1 93.56 113 ALA B CA 1
ATOM 2489 C C . ALA B 1 113 ? 2.781 -1.84 -5.215 1 93.56 113 ALA B C 1
ATOM 2491 O O . ALA B 1 113 ? 3.375 -2.047 -4.156 1 93.56 113 ALA B O 1
ATOM 2492 N N . ALA B 1 114 ? 1.593 -2.412 -5.559 1 94.75 114 ALA B N 1
ATOM 2493 C CA . ALA B 1 114 ? 0.939 -3.336 -4.637 1 94.75 114 ALA B CA 1
ATOM 2494 C C . ALA B 1 114 ? 1.83 -4.539 -4.336 1 94.75 114 ALA B C 1
ATOM 2496 O O . ALA B 1 114 ? 1.865 -5.027 -3.207 1 94.75 114 ALA B O 1
ATOM 2497 N N . TYR B 1 115 ? 2.52 -5.016 -5.355 1 95.44 115 TYR B N 1
ATOM 2498 C CA . TYR B 1 115 ? 3.449 -6.121 -5.16 1 95.44 115 TYR B CA 1
ATOM 2499 C C . TYR B 1 115 ? 4.516 -5.762 -4.133 1 95.44 115 TYR B C 1
ATOM 2501 O O . TYR B 1 115 ? 4.742 -6.508 -3.178 1 95.44 115 TYR B O 1
ATOM 2509 N N . TRP B 1 116 ? 5.168 -4.691 -4.293 1 96.12 116 TRP B N 1
ATOM 2510 C CA . TRP B 1 116 ? 6.293 -4.293 -3.457 1 96.12 116 TRP B CA 1
ATOM 2511 C C . TRP B 1 116 ? 5.828 -3.934 -2.051 1 96.12 116 TRP B C 1
ATOM 2513 O O . TRP B 1 116 ? 6.527 -4.199 -1.07 1 96.12 116 TRP B O 1
ATOM 2523 N N . LEU B 1 117 ? 4.703 -3.299 -1.963 1 97 117 LEU B N 1
ATOM 2524 C CA . LEU B 1 117 ? 4.168 -2.941 -0.655 1 97 117 LEU B CA 1
ATOM 2525 C C . LEU B 1 117 ? 3.791 -4.188 0.139 1 97 117 LEU B C 1
ATOM 2527 O O . LEU B 1 117 ? 4.035 -4.258 1.346 1 97 117 LEU B O 1
ATOM 2531 N N . LEU B 1 118 ? 3.172 -5.148 -0.528 1 97.25 118 LEU B N 1
ATOM 2532 C CA . LEU B 1 118 ? 2.875 -6.414 0.132 1 97.25 118 LEU B CA 1
ATOM 2533 C C . LEU B 1 118 ? 4.156 -7.117 0.562 1 97.25 118 LEU B C 1
ATOM 2535 O O . LEU B 1 118 ? 4.238 -7.648 1.673 1 97.25 118 LEU B O 1
ATOM 2539 N N . PHE B 1 119 ? 5.113 -7.145 -0.372 1 97.62 119 PHE B N 1
ATOM 2540 C CA . PHE B 1 119 ? 6.43 -7.703 -0.073 1 97.62 119 PHE B CA 1
ATOM 2541 C C . PHE B 1 119 ? 7.012 -7.066 1.184 1 97.62 119 PHE B C 1
ATOM 2543 O O . PHE B 1 119 ? 7.469 -7.773 2.088 1 97.62 119 PHE B O 1
ATOM 2550 N N . ASN B 1 120 ? 6.988 -5.75 1.255 1 97.94 120 ASN B N 1
ATOM 2551 C CA . ASN B 1 120 ? 7.496 -5.004 2.4 1 97.94 120 ASN B CA 1
ATOM 2552 C C . ASN B 1 120 ? 6.766 -5.387 3.686 1 97.94 120 ASN B C 1
ATOM 2554 O O . ASN B 1 120 ? 7.395 -5.559 4.734 1 97.94 120 ASN B O 1
ATOM 2558 N N . ARG B 1 121 ? 5.52 -5.562 3.582 1 95.94 121 ARG B N 1
ATOM 2559 C CA . ARG B 1 121 ? 4.715 -5.926 4.742 1 95.94 121 ARG B CA 1
ATOM 2560 C C . ARG B 1 121 ? 5.148 -7.27 5.316 1 95.94 121 ARG B C 1
ATOM 2562 O O . ARG B 1 121 ? 5.324 -7.406 6.527 1 95.94 121 ARG B O 1
ATOM 2569 N N . VAL B 1 122 ? 5.289 -8.219 4.469 1 95.94 122 VAL B N 1
ATOM 2570 C CA . VAL B 1 122 ? 5.68 -9.562 4.898 1 95.94 122 VAL B CA 1
ATOM 2571 C C . VAL B 1 122 ? 7.125 -9.539 5.391 1 95.94 122 VAL B C 1
ATOM 2573 O O . VAL B 1 122 ? 7.434 -10.086 6.453 1 95.94 122 VAL B O 1
ATOM 2576 N N . ALA B 1 123 ? 7.965 -8.836 4.66 1 97.5 123 ALA B N 1
ATOM 2577 C CA . ALA B 1 123 ? 9.391 -8.812 4.969 1 97.5 123 ALA B CA 1
ATOM 2578 C C . ALA B 1 123 ? 9.664 -8.07 6.273 1 97.5 123 ALA B C 1
ATOM 2580 O O . ALA B 1 123 ? 10.562 -8.43 7.031 1 97.5 123 ALA B O 1
ATOM 2581 N N . SER B 1 124 ? 8.953 -6.984 6.484 1 95.31 124 SER B N 1
ATOM 2582 C CA . SER B 1 124 ? 9.141 -6.195 7.699 1 95.31 124 SER B CA 1
ATOM 2583 C C . SER B 1 124 ? 8.82 -7.012 8.945 1 95.31 124 SER B C 1
ATOM 2585 O O . SER B 1 124 ? 9.391 -6.777 10.016 1 95.31 124 SER B O 1
ATOM 2587 N N . ARG B 1 125 ? 7.922 -7.93 8.82 1 93 125 ARG B N 1
ATOM 2588 C CA . ARG B 1 125 ? 7.57 -8.812 9.93 1 93 125 ARG B CA 1
ATOM 2589 C C . ARG B 1 125 ? 8.57 -9.953 10.055 1 93 125 ARG B C 1
ATOM 2591 O O . ARG B 1 125 ? 8.992 -10.305 11.156 1 93 125 ARG B O 1
ATOM 2598 N N . ASP B 1 126 ? 8.938 -10.57 8.898 1 94.81 126 ASP B N 1
ATOM 2599 C CA . ASP B 1 126 ? 9.844 -11.719 8.859 1 94.81 126 ASP B CA 1
ATOM 2600 C C . ASP B 1 126 ? 10.508 -11.844 7.492 1 94.81 126 ASP B C 1
ATOM 2602 O O . ASP B 1 126 ? 9.953 -12.461 6.578 1 94.81 126 ASP B O 1
ATOM 2606 N N . PRO B 1 127 ? 11.766 -11.375 7.418 1 95.38 127 PRO B N 1
ATOM 2607 C CA . PRO B 1 127 ? 12.453 -11.438 6.125 1 95.38 127 PRO B CA 1
ATOM 2608 C C . PRO B 1 127 ? 12.633 -12.859 5.613 1 95.38 127 PRO B C 1
ATOM 2610 O O . PRO B 1 127 ? 12.625 -13.094 4.402 1 95.38 127 PRO B O 1
ATOM 2613 N N . GLU B 1 128 ? 12.828 -13.844 6.508 1 94.19 128 GLU B N 1
ATOM 2614 C CA . GLU B 1 128 ? 12.984 -15.234 6.098 1 94.19 128 GLU B CA 1
ATOM 2615 C C . GLU B 1 128 ? 11.711 -15.773 5.465 1 94.19 128 GLU B C 1
ATOM 2617 O O . GLU B 1 128 ? 11.766 -16.5 4.477 1 94.19 128 GLU B O 1
ATOM 2622 N N . MET B 1 129 ? 10.602 -15.383 6.023 1 93.5 129 MET B N 1
ATOM 2623 C CA . MET B 1 129 ? 9.312 -15.766 5.453 1 93.5 129 MET B CA 1
ATOM 2624 C C . MET B 1 129 ? 9.102 -15.117 4.094 1 93.5 129 MET B C 1
ATOM 2626 O O . MET B 1 129 ? 8.609 -15.75 3.162 1 93.5 129 MET B O 1
ATOM 2630 N N . ALA B 1 130 ? 9.469 -13.859 4.055 1 96.25 130 ALA B N 1
ATOM 2631 C CA . ALA B 1 130 ? 9.289 -13.117 2.807 1 96.25 130 ALA B CA 1
ATOM 2632 C C . ALA B 1 130 ? 10.07 -13.766 1.669 1 96.25 130 ALA B C 1
ATOM 2634 O O . ALA B 1 130 ? 9.594 -13.828 0.533 1 96.25 130 ALA B O 1
ATOM 2635 N N . LYS B 1 131 ? 11.297 -14.25 1.974 1 95.62 131 LYS B N 1
ATOM 2636 C CA . LYS B 1 131 ? 12.109 -14.953 0.983 1 95.62 131 LYS B CA 1
ATOM 2637 C C . LYS B 1 131 ? 11.344 -16.109 0.358 1 95.62 131 LYS B C 1
ATOM 2639 O O . LYS B 1 131 ? 11.352 -16.281 -0.863 1 95.62 131 LYS B O 1
ATOM 2644 N N . GLU B 1 132 ? 10.633 -16.844 1.145 1 93.06 132 GLU B N 1
ATOM 2645 C CA . GLU B 1 132 ? 9.898 -18.016 0.691 1 93.06 132 GLU B CA 1
ATOM 2646 C C . GLU B 1 132 ? 8.609 -17.625 -0.017 1 93.06 132 GLU B C 1
ATOM 2648 O O . GLU B 1 132 ? 8.273 -18.188 -1.064 1 93.06 132 GLU B O 1
ATOM 2653 N N . VAL B 1 133 ? 7.895 -16.688 0.569 1 95.75 133 VAL B N 1
ATOM 2654 C CA . VAL B 1 133 ? 6.594 -16.281 0.05 1 95.75 133 VAL B CA 1
ATOM 2655 C C . VAL B 1 133 ? 6.758 -15.688 -1.35 1 95.75 133 VAL B C 1
ATOM 2657 O O . VAL B 1 133 ? 5.98 -15.992 -2.254 1 95.75 133 VAL B O 1
ATOM 2660 N N . PHE B 1 134 ? 7.812 -14.922 -1.593 1 96.19 134 PHE B N 1
ATOM 2661 C CA . PHE B 1 134 ? 7.953 -14.172 -2.834 1 96.19 134 PHE B CA 1
ATOM 2662 C C . PHE B 1 134 ? 9.008 -14.805 -3.732 1 96.19 134 PHE B C 1
ATOM 2664 O O . PHE B 1 134 ? 9.172 -14.398 -4.887 1 96.19 134 PHE B O 1
ATOM 2671 N N . GLY B 1 135 ? 9.758 -15.797 -3.285 1 95.06 135 GLY B N 1
ATOM 2672 C CA . GLY B 1 135 ? 10.781 -16.453 -4.082 1 95.06 135 GLY B CA 1
ATOM 2673 C C . GLY B 1 135 ? 11.945 -15.547 -4.434 1 95.06 135 GLY B C 1
ATOM 2674 O O . GLY B 1 135 ? 12.32 -1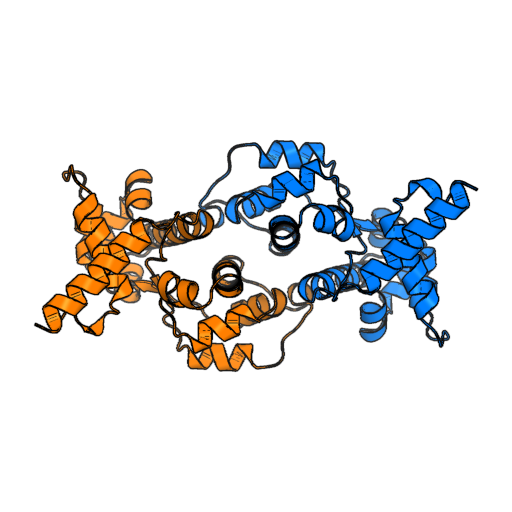5.438 -5.602 1 95.06 135 GLY B O 1
ATOM 2675 N N . VAL B 1 136 ? 12.523 -14.852 -3.453 1 95.25 136 VAL B N 1
ATOM 2676 C CA . VAL B 1 136 ? 13.602 -13.891 -3.668 1 95.25 136 VAL B CA 1
ATOM 2677 C C . VAL B 1 136 ? 14.758 -14.188 -2.713 1 95.25 136 VAL B C 1
ATOM 2679 O O . VAL B 1 136 ? 14.641 -15.047 -1.837 1 95.25 136 VAL B O 1
ATOM 2682 N N . SER B 1 137 ? 15.836 -13.586 -2.928 1 95.56 137 SER B N 1
ATOM 2683 C CA . SER B 1 137 ? 16.984 -13.758 -2.053 1 95.56 137 SER B CA 1
ATOM 2684 C C . SER B 1 137 ? 16.75 -13.102 -0.696 1 95.56 137 SER B C 1
ATOM 2686 O O . SER B 1 137 ? 15.898 -12.227 -0.562 1 95.56 137 SER B O 1
ATOM 2688 N N . ARG B 1 138 ? 17.516 -13.516 0.271 1 95.25 138 ARG B N 1
ATOM 2689 C CA . ARG B 1 138 ? 17.469 -12.906 1.595 1 95.25 138 ARG B CA 1
ATOM 2690 C C . ARG B 1 138 ? 17.891 -11.438 1.538 1 95.25 138 ARG B C 1
ATOM 2692 O O . ARG B 1 138 ? 17.328 -10.602 2.246 1 95.25 138 ARG B O 1
ATOM 2699 N N . GLU B 1 139 ? 18.859 -11.18 0.77 1 96.06 139 GLU B N 1
ATOM 2700 C CA . GLU B 1 139 ? 19.344 -9.812 0.628 1 96.06 139 GLU B CA 1
ATOM 2701 C C . GLU B 1 139 ? 18.234 -8.875 0.169 1 96.06 139 GLU B C 1
ATOM 2703 O O . GLU B 1 139 ? 18.047 -7.805 0.754 1 96.06 139 GLU B O 1
ATOM 2708 N N . LEU B 1 140 ? 17.547 -9.227 -0.844 1 96.81 140 LEU B N 1
ATOM 2709 C CA . LEU B 1 140 ? 16.453 -8.398 -1.345 1 96.81 140 LEU B CA 1
ATOM 2710 C C . LEU B 1 140 ? 15.352 -8.266 -0.303 1 96.81 140 LEU B C 1
ATOM 2712 O O . LEU B 1 140 ? 14.805 -7.176 -0.106 1 96.81 140 LEU B O 1
ATOM 2716 N N . ALA B 1 141 ? 15.023 -9.406 0.358 1 97.38 141 ALA B N 1
ATOM 2717 C CA . ALA B 1 141 ? 13.992 -9.375 1.385 1 97.38 141 ALA B CA 1
ATOM 2718 C C . ALA B 1 141 ? 14.336 -8.391 2.492 1 97.38 141 ALA B C 1
ATOM 2720 O O . ALA B 1 141 ? 13.477 -7.625 2.941 1 97.38 141 ALA B O 1
ATOM 2721 N N . GLU B 1 142 ? 15.578 -8.375 2.906 1 97.25 142 GLU B N 1
ATOM 2722 C CA . GLU B 1 142 ? 16.031 -7.477 3.967 1 97.25 142 GLU B CA 1
ATOM 2723 C C . GLU B 1 142 ? 15.992 -6.02 3.51 1 97.25 142 GLU B C 1
ATOM 2725 O O . GLU B 1 142 ? 15.648 -5.125 4.285 1 97.25 142 GLU B O 1
ATOM 2730 N N . LEU B 1 143 ? 16.359 -5.809 2.328 1 97.12 143 LEU B N 1
ATOM 2731 C CA . LEU B 1 143 ? 16.359 -4.453 1.784 1 97.12 143 LEU B CA 1
ATOM 2732 C C . LEU B 1 143 ? 14.93 -3.926 1.658 1 97.12 143 LEU B C 1
ATOM 2734 O O . LEU B 1 143 ? 14.656 -2.775 2.008 1 97.12 143 LEU B O 1
ATOM 2738 N N . VAL B 1 144 ? 14.031 -4.738 1.163 1 97.62 144 VAL B N 1
ATOM 2739 C CA . VAL B 1 144 ? 12.641 -4.34 0.992 1 97.62 144 VAL B CA 1
ATOM 2740 C C . VAL B 1 144 ? 12 -4.105 2.357 1 97.62 144 VAL B C 1
ATOM 2742 O O . VAL B 1 144 ? 11.156 -3.217 2.512 1 97.62 144 VAL B O 1
ATOM 2745 N N . ALA B 1 145 ? 12.438 -4.863 3.363 1 97.25 145 ALA B N 1
ATOM 2746 C CA . ALA B 1 145 ? 11.914 -4.711 4.719 1 97.25 145 ALA B CA 1
ATOM 2747 C C . ALA B 1 145 ? 12.172 -3.305 5.25 1 97.25 145 ALA B C 1
ATOM 2749 O O . ALA B 1 145 ? 11.375 -2.77 6.023 1 97.25 145 ALA B O 1
ATOM 2750 N N . LYS B 1 146 ? 13.203 -2.701 4.773 1 96.12 146 LYS B N 1
ATOM 2751 C CA . LYS B 1 146 ? 13.633 -1.414 5.312 1 96.12 146 LYS B CA 1
ATOM 2752 C C . LYS B 1 146 ? 13.133 -0.26 4.445 1 96.12 146 LYS B C 1
ATOM 2754 O O . LYS B 1 146 ? 13.219 0.903 4.844 1 96.12 146 LYS 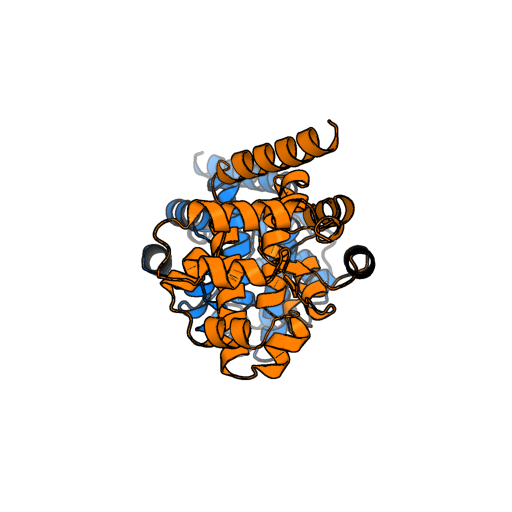B O 1
ATOM 2759 N N . ALA B 1 147 ? 12.633 -0.57 3.314 1 96.81 147 ALA B N 1
ATOM 2760 C CA . ALA B 1 147 ? 12.211 0.459 2.367 1 96.81 147 ALA B CA 1
ATOM 2761 C C . ALA B 1 147 ? 10.93 1.149 2.838 1 96.81 147 ALA B C 1
ATOM 2763 O O . ALA B 1 147 ? 10.078 0.523 3.467 1 96.81 147 ALA B O 1
ATOM 2764 N N . THR B 1 148 ? 10.805 2.445 2.535 1 96.38 148 THR B N 1
ATOM 2765 C CA . THR B 1 148 ? 9.57 3.172 2.812 1 96.38 148 THR B CA 1
ATOM 2766 C C . THR B 1 148 ? 8.555 2.963 1.69 1 96.38 148 THR B C 1
ATOM 2768 O O . THR B 1 148 ? 8.898 2.461 0.619 1 96.38 148 THR B O 1
ATOM 2771 N N . ASP B 1 149 ? 7.328 3.34 1.997 1 96.62 149 ASP B N 1
ATOM 2772 C CA . ASP B 1 149 ? 6.281 3.262 0.98 1 96.62 149 ASP B CA 1
ATOM 2773 C C . ASP B 1 149 ? 6.664 4.062 -0.262 1 96.62 149 ASP B C 1
ATOM 2775 O O . ASP B 1 149 ? 6.523 3.578 -1.388 1 96.62 149 ASP B O 1
ATOM 2779 N N . SER B 1 150 ? 7.164 5.305 -0.075 1 95.5 150 SER B N 1
ATOM 2780 C CA . SER B 1 150 ? 7.508 6.172 -1.197 1 95.5 150 SER B CA 1
ATOM 2781 C C . SER B 1 150 ? 8.664 5.598 -2.008 1 95.5 150 SER B C 1
ATOM 2783 O O . SER B 1 150 ? 8.688 5.719 -3.234 1 95.5 150 SER B O 1
ATOM 2785 N N . GLN B 1 151 ? 9.594 4.996 -1.321 1 95.31 151 GLN B N 1
ATOM 2786 C CA . GLN B 1 151 ? 10.703 4.344 -2.008 1 95.31 151 GLN B CA 1
ATOM 2787 C C . GLN B 1 151 ? 10.203 3.232 -2.926 1 95.31 151 GLN B C 1
ATOM 2789 O O . GLN B 1 151 ? 10.641 3.125 -4.074 1 95.31 151 GLN B O 1
ATOM 2794 N N . LEU B 1 152 ? 9.32 2.449 -2.408 1 96.06 152 LEU B N 1
ATOM 2795 C CA . LEU B 1 152 ? 8.789 1.317 -3.16 1 96.06 152 LEU B CA 1
ATOM 2796 C C . LEU B 1 152 ? 7.922 1.796 -4.316 1 96.06 152 LEU B C 1
ATOM 2798 O O . LEU B 1 152 ? 7.973 1.231 -5.414 1 96.06 152 LEU B O 1
ATOM 2802 N N . ARG B 1 153 ? 7.141 2.826 -4.07 1 94.56 153 ARG B N 1
ATOM 2803 C CA . ARG B 1 153 ? 6.324 3.395 -5.137 1 94.56 153 ARG B CA 1
ATOM 2804 C C . ARG B 1 153 ? 7.199 4.031 -6.215 1 94.56 153 ARG B C 1
ATOM 2806 O O . ARG B 1 153 ? 6.891 3.938 -7.406 1 94.56 153 ARG B O 1
ATOM 2813 N N . HIS B 1 154 ? 8.266 4.695 -5.809 1 93.31 154 HIS B N 1
ATOM 2814 C CA . HIS B 1 154 ? 9.219 5.254 -6.762 1 93.31 154 HIS B CA 1
ATOM 2815 C C . HIS B 1 154 ? 9.844 4.164 -7.621 1 93.31 154 HIS B C 1
ATOM 2817 O O . HIS B 1 154 ? 9.93 4.309 -8.844 1 93.31 154 HIS B O 1
ATOM 2823 N N . MET B 1 155 ? 10.227 3.115 -7 1 91.69 155 MET B N 1
ATOM 2824 C CA . MET B 1 155 ? 10.844 1.992 -7.695 1 91.69 155 MET B CA 1
ATOM 2825 C C . MET B 1 155 ? 9.867 1.343 -8.664 1 91.69 155 MET B C 1
ATOM 2827 O O . MET B 1 155 ? 10.25 0.928 -9.758 1 91.69 155 MET B O 1
ATOM 2831 N N . SER B 1 156 ? 8.578 1.228 -8.266 1 89.81 156 SER B N 1
ATOM 2832 C CA . SER B 1 156 ? 7.562 0.587 -9.102 1 89.81 156 SER B CA 1
ATOM 2833 C C . SER B 1 156 ? 7.363 1.341 -10.414 1 89.81 156 SER B C 1
ATOM 2835 O O . SER B 1 156 ? 6.906 0.766 -11.398 1 89.81 156 SER B O 1
ATOM 2837 N N . GLY B 1 157 ? 7.727 2.641 -10.375 1 85.06 157 GLY B N 1
ATOM 2838 C CA . GLY B 1 157 ? 7.59 3.451 -11.578 1 85.06 157 GLY B CA 1
ATOM 2839 C C . GLY B 1 157 ? 8.812 3.396 -12.477 1 85.06 157 GLY B C 1
ATOM 2840 O O . GLY B 1 157 ? 8.75 3.803 -13.633 1 85.06 157 GLY B O 1
ATOM 2841 N N . THR B 1 158 ? 9.828 2.904 -11.992 1 81.75 158 THR B N 1
ATOM 2842 C CA . THR B 1 158 ? 11.078 2.965 -12.734 1 81.75 158 THR B CA 1
ATOM 2843 C C . THR B 1 158 ? 11.555 1.564 -13.109 1 81.75 158 THR B C 1
ATOM 2845 O O . THR B 1 158 ? 12.508 1.411 -13.875 1 81.75 158 THR B O 1
ATOM 2848 N N . THR B 1 159 ? 10.883 0.55 -12.57 1 79.75 159 THR B N 1
ATOM 2849 C CA . THR B 1 159 ? 11.281 -0.831 -12.82 1 79.75 159 THR B CA 1
ATOM 2850 C C . THR B 1 159 ? 10.078 -1.666 -13.258 1 79.75 159 THR B C 1
ATOM 2852 O O . THR B 1 159 ? 8.992 -1.54 -12.688 1 79.75 159 THR B O 1
ATOM 2855 N N . VAL B 1 160 ? 10.281 -2.328 -14.312 1 77.31 160 VAL B N 1
ATOM 2856 C CA . VAL B 1 160 ? 9.211 -3.209 -14.758 1 77.31 160 VAL B CA 1
ATOM 2857 C C . VAL B 1 160 ? 9.18 -4.469 -13.898 1 77.31 160 VAL B C 1
ATOM 2859 O O . VAL B 1 160 ? 10.227 -5.07 -13.633 1 77.31 160 VAL B O 1
ATOM 2862 N N . THR B 1 161 ? 8.008 -4.762 -13.43 1 79.62 161 THR B N 1
ATOM 2863 C CA . THR B 1 161 ? 7.848 -5.957 -12.609 1 79.62 161 THR B CA 1
ATOM 2864 C C . THR B 1 161 ? 7.199 -7.078 -13.414 1 79.62 161 THR B C 1
ATOM 2866 O O . THR B 1 161 ? 5.973 -7.211 -13.43 1 79.62 161 THR B O 1
ATOM 2869 N N . HIS B 1 162 ? 7.992 -7.82 -14.133 1 86.12 162 HIS B N 1
ATOM 2870 C CA . HIS B 1 162 ? 7.531 -8.992 -14.867 1 86.12 162 HIS B CA 1
ATOM 2871 C C . HIS 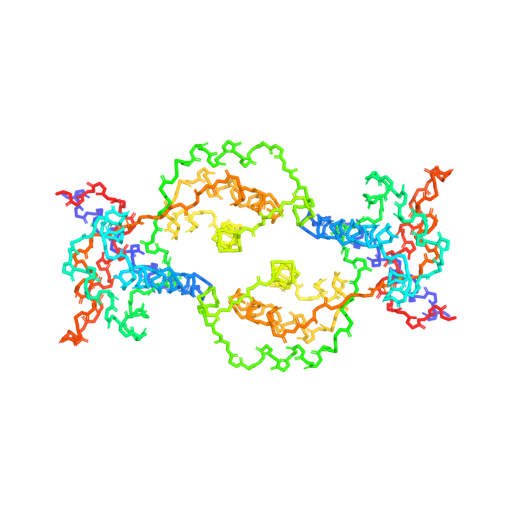B 1 162 ? 7.594 -10.242 -14 1 86.12 162 HIS B C 1
ATOM 2873 O O . HIS B 1 162 ? 8.5 -10.391 -13.18 1 86.12 162 HIS B O 1
ATOM 2879 N N . PHE B 1 163 ? 6.59 -11.094 -14.273 1 91.62 163 PHE B N 1
ATOM 2880 C CA . PHE B 1 163 ? 6.5 -12.289 -13.445 1 91.62 163 PHE B CA 1
ATOM 2881 C C . PHE B 1 163 ? 6.559 -13.547 -14.297 1 91.62 163 PHE B C 1
ATOM 2883 O O . PHE B 1 163 ? 6.168 -13.531 -15.469 1 91.62 163 PHE B O 1
ATOM 2890 N N . THR B 1 164 ? 7.09 -14.609 -13.766 1 92.31 164 THR B N 1
ATOM 2891 C CA . THR B 1 164 ? 7.039 -15.953 -14.328 1 92.31 164 THR B CA 1
ATOM 2892 C C . THR B 1 164 ? 6.574 -16.969 -13.281 1 92.31 164 THR B C 1
ATOM 2894 O O . THR B 1 164 ? 6.551 -16.656 -12.086 1 92.31 164 THR B O 1
ATOM 2897 N N . LEU B 1 165 ? 6.137 -18.094 -13.711 1 95.81 165 LEU B N 1
ATOM 2898 C CA . LEU B 1 165 ? 5.656 -19.125 -12.797 1 95.81 165 LEU B CA 1
ATOM 2899 C C . LEU B 1 165 ? 6.809 -19.719 -11.992 1 95.81 165 LEU B C 1
ATOM 2901 O O . LEU B 1 165 ? 7.918 -19.859 -12.508 1 95.81 165 LEU B O 1
ATOM 2905 N N . ARG B 1 166 ? 6.516 -20.156 -10.805 1 95.94 166 ARG B N 1
ATOM 2906 C CA . ARG B 1 166 ? 7.527 -20.734 -9.93 1 95.94 166 ARG B CA 1
ATOM 2907 C C . ARG B 1 166 ? 7.449 -22.266 -9.953 1 95.94 166 ARG B C 1
ATOM 2909 O O . ARG B 1 166 ? 8.117 -22.938 -9.164 1 95.94 166 ARG B O 1
ATOM 2916 N N . PHE B 1 167 ? 6.602 -22.859 -10.75 1 94.81 167 PHE B N 1
ATOM 2917 C CA . PHE B 1 167 ? 6.383 -24.297 -10.82 1 94.81 167 PHE B CA 1
ATOM 2918 C C . PHE B 1 167 ? 6.098 -24.734 -12.25 1 94.81 167 PHE B C 1
ATOM 2920 O O . PHE B 1 167 ? 5.91 -23.891 -13.133 1 94.81 167 PHE B O 1
ATOM 2927 N N . ALA B 1 168 ? 6.113 -25.984 -12.445 1 93.44 168 ALA B N 1
ATOM 2928 C CA . ALA B 1 168 ? 5.91 -26.516 -13.789 1 93.44 168 ALA B CA 1
ATOM 2929 C C . ALA B 1 168 ? 4.488 -26.25 -14.273 1 93.44 168 ALA B C 1
ATOM 2931 O O . ALA B 1 168 ? 3.52 -26.547 -13.57 1 93.44 168 ALA B O 1
ATOM 2932 N N . PRO B 1 169 ? 4.352 -25.734 -15.516 1 93.94 169 PRO B N 1
ATOM 2933 C CA . PRO B 1 169 ? 3.035 -25.391 -16.062 1 93.94 169 PRO B CA 1
ATOM 2934 C C . PRO B 1 169 ? 2.066 -26.578 -16.047 1 93.94 169 PRO B C 1
ATOM 2936 O O . PRO B 1 169 ? 0.851 -26.375 -15.984 1 93.94 169 PRO B O 1
ATOM 2939 N N . SER B 1 170 ? 2.609 -27.781 -16.109 1 91.88 170 SER B N 1
ATOM 2940 C CA . SER B 1 170 ? 1.759 -28.953 -16.172 1 91.88 170 SER B CA 1
ATOM 2941 C C . SER B 1 170 ? 0.869 -29.078 -14.938 1 91.88 170 SER B C 1
ATOM 2943 O O . SER B 1 170 ? -0.212 -29.656 -15 1 91.88 170 SER B O 1
ATOM 2945 N N . ILE B 1 171 ? 1.241 -28.531 -13.859 1 93.81 171 ILE B N 1
ATOM 2946 C CA . ILE B 1 171 ? 0.504 -28.609 -12.602 1 93.81 171 ILE B CA 1
ATOM 2947 C C . ILE B 1 171 ? -0.77 -27.766 -12.703 1 93.81 171 ILE B C 1
ATOM 2949 O O . ILE B 1 171 ? -1.777 -28.078 -12.062 1 93.81 171 ILE B O 1
ATOM 2953 N N . ILE B 1 172 ? -0.755 -26.703 -13.492 1 96.31 172 ILE B N 1
ATOM 2954 C CA . ILE B 1 172 ? -1.928 -25.859 -13.695 1 96.31 172 ILE B CA 1
ATOM 2955 C C . ILE B 1 172 ? -3.088 -26.703 -14.219 1 96.31 172 ILE B C 1
ATOM 2957 O O . ILE B 1 172 ? -4.203 -26.625 -13.695 1 96.31 172 ILE B O 1
ATOM 2961 N N . GLU B 1 173 ? -2.76 -27.531 -15.203 1 92.75 173 GLU B N 1
ATOM 2962 C CA . GLU B 1 173 ? -3.791 -28.375 -15.805 1 92.75 173 GLU B CA 1
ATOM 2963 C C . GLU B 1 173 ? -4.355 -29.359 -14.789 1 92.75 173 GLU B C 1
ATOM 2965 O O . GLU B 1 173 ? -5.551 -29.656 -14.797 1 92.75 173 GLU B O 1
ATOM 2970 N N . GLU B 1 174 ? -3.486 -29.875 -13.969 1 92.5 174 GLU B N 1
ATOM 2971 C CA . GLU B 1 174 ? -3.93 -30.797 -12.93 1 92.5 174 GLU B CA 1
ATOM 2972 C C . GLU B 1 174 ? -4.902 -30.125 -11.969 1 92.5 174 GLU B C 1
ATOM 2974 O O . GLU B 1 174 ? -5.887 -30.734 -11.539 1 92.5 174 GLU B O 1
ATOM 2979 N N . ILE B 1 175 ? -4.676 -28.922 -11.641 1 93.69 175 ILE B N 1
ATOM 2980 C CA . ILE B 1 175 ? -5.488 -28.203 -10.664 1 93.69 175 ILE B CA 1
ATOM 2981 C C . ILE B 1 175 ? -6.801 -27.766 -11.312 1 93.69 175 ILE B C 1
ATOM 2983 O O . ILE B 1 175 ? -7.852 -27.766 -10.664 1 93.69 175 ILE B O 1
ATOM 2987 N N . LEU B 1 176 ? -6.734 -27.422 -12.562 1 93.81 176 LEU B N 1
ATOM 2988 C CA . LEU B 1 176 ? -7.91 -26.922 -13.2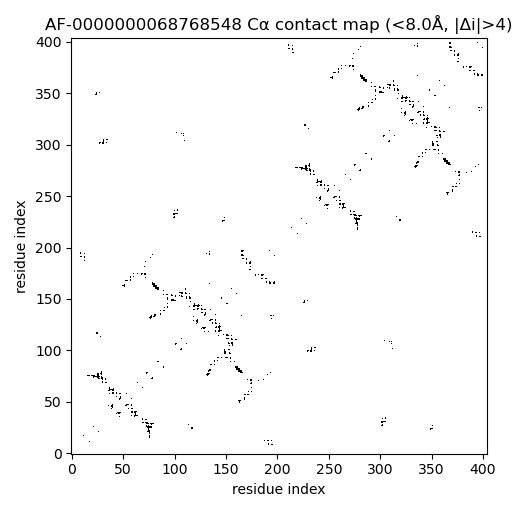58 1 93.81 176 LEU B CA 1
ATOM 2989 C C . LEU B 1 176 ? -8.836 -28.062 -13.664 1 93.81 176 LEU B C 1
ATOM 2991 O O . LEU B 1 176 ? -9.984 -27.828 -14.047 1 93.81 176 LEU B O 1
ATOM 2995 N N . ASP B 1 177 ? -8.273 -29.234 -13.578 1 86.38 177 ASP B N 1
ATOM 2996 C CA . ASP B 1 177 ? -9.07 -30.391 -14 1 86.38 177 ASP B CA 1
ATOM 2997 C C . ASP B 1 177 ? -10.203 -30.656 -13.016 1 86.38 177 ASP B C 1
ATOM 2999 O O . ASP B 1 177 ? -9.961 -31.109 -11.898 1 86.38 177 ASP B O 1
ATOM 3003 N N . ASP B 1 178 ? -11.297 -30.328 -13.383 1 69.69 178 ASP B N 1
ATOM 3004 C CA . ASP B 1 178 ? -12.508 -30.453 -12.57 1 69.69 178 ASP B CA 1
ATOM 3005 C C . ASP B 1 178 ? -12.789 -31.922 -12.234 1 69.69 178 ASP B C 1
ATOM 3007 O O . ASP B 1 178 ? -13.516 -32.219 -11.289 1 69.69 178 ASP B O 1
ATOM 3011 N N . SER B 1 179 ? -12.359 -32.719 -13.008 1 68.56 179 SER B N 1
ATOM 3012 C CA . SER B 1 179 ? -12.656 -34.125 -12.781 1 68.56 179 SER B CA 1
ATOM 3013 C C . SER B 1 179 ? -11.938 -34.656 -11.539 1 68.56 179 SER B C 1
ATOM 3015 O O . SER B 1 179 ? -12.289 -35.719 -11.008 1 68.56 179 SER B O 1
ATOM 3017 N N . ARG B 1 180 ? -11.086 -33.781 -11.062 1 64.12 180 ARG B N 1
ATOM 3018 C CA . ARG B 1 180 ? -10.297 -34.312 -9.945 1 64.12 180 ARG B CA 1
ATOM 3019 C C . ARG B 1 180 ? -10.945 -33.938 -8.609 1 64.12 180 ARG B C 1
ATOM 3021 O O . ARG B 1 180 ? -11.391 -32.812 -8.422 1 64.12 180 ARG B O 1
ATOM 3028 N N . GLU B 1 181 ? -11.305 -34.969 -7.91 1 63.78 181 GLU B N 1
ATOM 3029 C CA . GLU B 1 181 ? -11.945 -34.812 -6.605 1 63.78 181 GLU B CA 1
ATOM 3030 C C . GLU B 1 181 ? -10.969 -34.281 -5.562 1 63.78 181 GLU B C 1
ATOM 3032 O O . GLU B 1 181 ? -11.367 -33.594 -4.621 1 63.78 181 GLU B O 1
ATOM 3037 N N . GLU B 1 182 ? -9.719 -34.625 -5.867 1 76.94 182 GLU B N 1
ATOM 3038 C CA . GLU B 1 182 ? -8.797 -34.281 -4.789 1 76.94 182 GLU B CA 1
ATOM 3039 C C . GLU B 1 182 ? -7.754 -33.281 -5.262 1 76.94 182 GLU B C 1
ATOM 3041 O O . GLU B 1 182 ? -6.918 -33.594 -6.113 1 76.94 182 GLU B O 1
ATOM 3046 N N . LEU B 1 183 ? -7.844 -32.031 -4.746 1 82 183 LEU B N 1
ATOM 3047 C CA . LEU B 1 183 ? -6.945 -30.953 -5.125 1 82 183 LEU B CA 1
ATOM 3048 C C . LEU B 1 183 ? -5.727 -30.906 -4.207 1 82 183 LEU B C 1
ATOM 3050 O O . LEU B 1 183 ? -4.754 -30.203 -4.488 1 82 183 LEU B O 1
ATOM 3054 N N . THR B 1 184 ? -5.73 -31.688 -3.273 1 80.31 184 THR B N 1
ATOM 3055 C CA . THR B 1 184 ? -4.691 -31.594 -2.252 1 80.31 184 THR B CA 1
ATOM 3056 C C . THR B 1 184 ? -3.322 -31.922 -2.842 1 80.31 184 THR B C 1
ATOM 3058 O O . THR B 1 184 ? -2.365 -31.172 -2.646 1 80.31 184 THR B O 1
ATOM 3061 N N . HIS B 1 185 ? -3.258 -32.969 -3.645 1 83.94 185 HIS B N 1
ATOM 3062 C CA . HIS B 1 185 ? -1.97 -33.406 -4.152 1 83.94 185 HIS B CA 1
ATOM 3063 C C . HIS B 1 185 ? -1.372 -32.406 -5.129 1 83.94 185 HIS B C 1
ATOM 3065 O O . HIS B 1 185 ? -0.24 -31.969 -4.945 1 83.94 185 HIS B O 1
ATOM 3071 N N . PRO B 1 186 ? -2.162 -31.984 -6.141 1 87.38 186 PRO B N 1
ATOM 3072 C CA . PRO B 1 186 ? -1.56 -31.031 -7.07 1 87.38 186 PRO B CA 1
ATOM 3073 C C . PRO B 1 186 ? -1.205 -29.703 -6.395 1 87.38 186 PRO B C 1
ATOM 3075 O O . PRO B 1 186 ? -0.204 -29.078 -6.75 1 87.38 186 PRO B O 1
ATOM 3078 N N . VAL B 1 187 ? -1.948 -29.312 -5.48 1 88.38 187 VAL B N 1
ATOM 3079 C CA . VAL B 1 187 ? -1.679 -28.062 -4.766 1 88.38 187 VAL B CA 1
ATOM 3080 C C . VAL B 1 187 ? -0.392 -28.203 -3.953 1 88.38 187 VAL B C 1
ATOM 3082 O O . VAL B 1 187 ? 0.437 -27.297 -3.932 1 88.38 187 VAL B O 1
ATOM 3085 N N . LEU B 1 188 ? -0.234 -29.312 -3.301 1 86.62 188 LEU B N 1
ATOM 3086 C CA . LEU B 1 188 ? 0.985 -29.562 -2.537 1 86.62 188 LEU B CA 1
ATOM 3087 C C . LEU B 1 188 ? 2.203 -29.594 -3.455 1 86.62 188 LEU B C 1
ATOM 3089 O O . LEU B 1 188 ? 3.271 -29.094 -3.094 1 86.62 188 LEU B O 1
ATOM 3093 N N . LYS B 1 189 ? 2.035 -30.266 -4.574 1 90 189 LYS B N 1
ATOM 3094 C CA . LYS B 1 189 ? 3.102 -30.312 -5.57 1 90 189 LYS B CA 1
ATOM 3095 C C . LYS B 1 189 ? 3.504 -28.906 -6.016 1 90 189 LYS B C 1
ATOM 3097 O O . LYS B 1 189 ? 4.691 -28.609 -6.156 1 90 189 LYS B O 1
ATOM 3102 N N . LYS B 1 190 ? 2.482 -28.047 -6.293 1 92.69 190 LYS B N 1
ATOM 3103 C CA . LYS B 1 190 ? 2.738 -26.672 -6.672 1 92.69 190 LYS B CA 1
ATOM 3104 C C . LYS B 1 190 ? 3.561 -25.953 -5.605 1 92.69 190 LYS B C 1
ATOM 3106 O O . LYS B 1 190 ? 4.547 -25.281 -5.922 1 92.69 190 LYS B O 1
ATOM 3111 N N . LEU B 1 191 ? 3.186 -26.125 -4.395 1 90.25 191 LEU B N 1
ATOM 3112 C CA . LEU B 1 191 ? 3.865 -25.469 -3.283 1 90.25 191 LEU B CA 1
ATOM 3113 C C . LEU B 1 191 ? 5.305 -25.953 -3.16 1 90.25 191 LEU B C 1
ATOM 3115 O O . LEU B 1 191 ? 6.227 -25.141 -2.996 1 90.25 191 LEU B O 1
ATOM 3119 N N . GLN B 1 192 ? 5.477 -27.234 -3.291 1 88.31 192 GLN B N 1
ATOM 3120 C CA . GLN B 1 192 ? 6.801 -27.844 -3.178 1 88.31 192 GLN B CA 1
ATOM 3121 C C . GLN B 1 192 ? 7.738 -27.312 -4.266 1 88.31 192 GLN B C 1
ATOM 3123 O O . GLN B 1 192 ? 8.875 -26.938 -3.979 1 88.31 192 GLN B O 1
ATOM 3128 N N . GLN B 1 193 ? 7.27 -27.312 -5.445 1 91.69 193 GLN B N 1
ATOM 3129 C CA . GLN B 1 193 ? 8.102 -26.875 -6.562 1 91.69 193 GLN B CA 1
ATOM 3130 C C . GLN B 1 193 ? 8.422 -25.391 -6.449 1 91.69 193 GLN B C 1
ATOM 3132 O O . GLN B 1 193 ? 9.516 -24.953 -6.824 1 91.69 193 GLN B O 1
ATOM 3137 N N . SER B 1 194 ? 7.48 -24.594 -5.984 1 91.75 194 SER B N 1
ATOM 3138 C CA . SER B 1 194 ? 7.691 -23.156 -5.824 1 91.75 194 SER B CA 1
ATOM 3139 C C . SER B 1 194 ? 8.758 -22.875 -4.773 1 91.75 194 SER B C 1
ATOM 3141 O O . SER B 1 194 ? 9.492 -21.875 -4.879 1 91.75 194 SER B O 1
ATOM 3143 N N . LEU B 1 195 ? 8.859 -23.672 -3.848 1 88.56 195 LEU B N 1
ATOM 3144 C CA . LEU B 1 195 ? 9.836 -23.5 -2.777 1 88.56 195 LEU B CA 1
ATOM 3145 C C . LEU B 1 195 ? 11.219 -23.953 -3.219 1 88.56 195 LEU B C 1
ATOM 3147 O O . LEU B 1 195 ? 12.234 -23.406 -2.783 1 88.56 195 LEU B O 1
ATOM 3151 N N . GLN B 1 196 ? 11.352 -25.062 -3.99 1 77.25 196 GLN B N 1
ATOM 3152 C CA . GLN B 1 196 ? 12.617 -25.656 -4.406 1 77.25 196 GLN B CA 1
ATOM 3153 C C . GLN B 1 196 ? 13.289 -24.828 -5.484 1 77.25 196 GLN B C 1
ATOM 3155 O O . GLN B 1 196 ? 14.508 -24.906 -5.676 1 77.25 196 GLN B O 1
ATOM 3160 N N . GLY B 1 197 ? 12.75 -23.812 -6.02 1 64.31 197 GLY B N 1
ATOM 3161 C CA . GLY B 1 197 ? 13.289 -23.141 -7.184 1 64.31 197 GLY B CA 1
ATOM 3162 C C . GLY B 1 197 ? 13.383 -24.031 -8.406 1 64.31 197 GLY B C 1
ATOM 3163 O O . GLY B 1 197 ? 13.219 -25.234 -8.312 1 64.31 197 GLY B O 1
ATOM 3164 N N . ARG B 1 198 ? 13.164 -23.578 -9.766 1 54.25 198 ARG B N 1
ATOM 3165 C CA . ARG B 1 198 ? 13.125 -24.312 -11.023 1 54.25 198 ARG B CA 1
ATOM 3166 C C . ARG B 1 198 ? 14.242 -25.344 -11.094 1 54.25 198 ARG B C 1
ATOM 3168 O O . ARG B 1 198 ? 14.211 -26.25 -11.938 1 54.25 198 ARG B O 1
ATOM 3175 N N . GLY B 1 199 ? 15.359 -25.172 -10.531 1 43.06 199 GLY B N 1
ATOM 3176 C CA . GLY B 1 199 ? 16.469 -25.984 -11 1 43.06 199 GLY B CA 1
ATOM 3177 C C . GLY B 1 199 ? 16.188 -27.469 -10.914 1 43.06 199 GLY B C 1
ATOM 3178 O O . GLY B 1 199 ? 16.859 -28.281 -11.57 1 43.06 199 GLY B O 1
ATOM 3179 N N . ARG B 1 200 ? 15.586 -27.938 -9.953 1 42.25 200 ARG B N 1
ATOM 3180 C CA . ARG B 1 200 ? 15.867 -29.359 -9.789 1 42.25 200 ARG B CA 1
ATOM 3181 C C . ARG B 1 200 ? 14.867 -30.203 -10.562 1 42.25 200 ARG B C 1
ATOM 3183 O O . ARG B 1 200 ? 14.891 -31.438 -10.484 1 42.25 200 ARG B O 1
ATOM 3190 N N . TRP B 1 201 ? 13.875 -29.672 -11.133 1 38.75 201 TRP B N 1
ATOM 3191 C CA . TRP B 1 201 ? 12.992 -30.672 -11.703 1 38.75 201 TRP B CA 1
ATOM 3192 C C . TRP B 1 201 ? 13.328 -30.938 -13.164 1 38.75 201 TRP B C 1
ATOM 3194 O O . TRP B 1 201 ? 12.586 -31.625 -13.875 1 38.75 201 TRP B O 1
ATOM 3204 N N . ARG B 1 202 ? 14.57 -30.797 -13.648 1 32.97 202 ARG B N 1
ATOM 3205 C CA . ARG B 1 202 ? 14.875 -31.5 -14.891 1 32.97 202 ARG B CA 1
ATOM 3206 C C . ARG B 1 202 ? 14.82 -33.031 -14.695 1 32.97 202 ARG B C 1
ATOM 3208 O O . ARG B 1 202 ? 15.234 -33.531 -13.648 1 32.97 202 ARG B O 1
#

Organism: NCBI:txid1432552

Sequence (404 aa):
MLELDIIGAWDARAVNLDQEEADRNVYEFDLTLWNLLSTLAKERPDDAASQFSLGMDTVQKLSLATPSQLEALASGVLISFKLETAEQNIITRLSGDYDPVVFINHSVDEFDAAYWLLFNRVASRDPEMAKEVFGVSRELAELVAKATDSQLRHMSGTTVTHFTLRFAPSIIEEILDDSREELTHPVLKKLQQSLQGRGRWRMLELDIIGAWDARAVNLDQEEADRNVYEFDLTLWNLLSTLAKERPDDAASQFSLGMDTVQKLSLATPSQLEALASGVLISFKLETAEQNIITRLSGDYDPVVFINHSVDEFDAAYWLLFNRVASRDPEMAKEVFGVSRELAELVAKATDSQLRHMSGTTVTHFTLRFAPSIIEEILDDSREELTHPVLKKLQQSLQGRGRWR

Foldseek 3Di:
DVVVVVLVVLLVVLVVLVVPDFAPLQQVLLLVVLVVLLVCLQPPVPCSCVQAVDDSVLSVLSVVFDSVLSSLQTTRSARQKEWPPDLVVVVVLLPDDFDQPQVVPHDFDPSLLSVLVVLLVVLLVPLVSSCQRHVHDSVSSVSSVPGDSRSSRRSSRVDDGGIYGQADSVLSCVSRPPVDPDNVVSNSNSSSSSRVGPPPPD/DVVVVVLVVLLVVLVVLVVPDFAPLQQVLLLVVLVVLLVCLQPPVPCSCVQAVADSVLSVLSVVFDSVLSSLQTTRSARQKEWPPDLVVVVVLLPDDFDQPQVVPHDFDPSLLSVLVVLLVVLLVPLVSSCQRHVHDSVSSVSSVPGDSRSSRRSSRVDDGGIYGQADSVLSCVSRPPVDPDSPVSNSRSSSSSRVGPPPPD

Nearest PDB structures (foldseek):
  2avu-assembly1_D  TM=7.665E-01  e=3.298E-01  Escherichia coli
  2avu-assembly1_A  TM=8.589E-01  e=8.102E-01  Escherichia coli
  8j56-assembly1_B  TM=6.803E-01  e=2.967E-01  Cupriavidus necator
  5fuc-assembly1_A  TM=1.635E-01  e=5.730E+00  Homo sapiens
  2avu-assembly1_D  TM=7.670E-01  e=3.593E-01  Escherichia coli

Radius of gyration: 24.21 Å; Cα contacts (8 Å, |Δi|>4): 604; chains: 2; bounding box: 41×76×66 Å

pLDDT: mean 86.78, std 15.97, range [32.56, 98.19]

Solvent-accessible surface area (backbone atoms only — not comparable to full-atom values): 21230 Å² total; per-residue (Å²): 114,68,64,59,49,48,53,46,48,42,48,46,47,37,50,46,40,68,63,38,78,58,35,65,57,45,20,34,50,26,32,32,51,46,52,50,50,22,49,36,18,57,75,38,42,68,56,39,21,66,63,49,68,38,54,69,68,53,28,52,50,40,40,65,52,48,71,71,45,44,53,69,72,32,32,30,61,36,44,63,46,24,70,61,54,59,63,68,59,51,51,53,53,71,71,48,87,67,47,59,46,35,80,78,79,42,76,67,45,61,67,52,25,48,53,49,50,51,48,21,55,45,10,56,76,35,31,74,56,28,17,58,23,46,58,50,53,60,66,56,21,51,52,42,30,68,51,46,63,37,49,40,39,41,47,31,54,74,42,78,84,44,62,29,65,30,46,66,63,70,47,54,53,59,60,57,36,75,84,52,87,67,60,62,62,48,50,50,51,46,48,36,34,38,67,68,44,76,74,69,78,115,111,67,63,59,47,48,52,44,46,42,46,48,46,37,51,47,40,69,64,38,79,59,36,65,56,46,20,33,50,28,32,34,51,46,51,50,49,22,50,35,18,57,75,39,42,66,56,39,20,64,63,51,69,37,54,68,68,53,30,52,50,40,40,64,52,50,72,70,45,44,53,68,73,32,31,30,61,37,45,64,46,24,71,62,54,59,64,66,60,51,52,53,55,71,72,48,86,67,48,59,44,33,81,77,79,44,76,67,45,60,66,52,24,48,54,49,51,52,48,22,55,43,11,56,75,35,30,73,56,26,16,58,24,46,58,52,53,61,66,56,22,50,52,42,31,70,51,45,64,36,47,42,39,42,46,32,54,75,42,76,84,45,63,30,65,30,45,68,64,70,48,54,53,58,58,58,37,74,87,52,86,67,59,62,62,48,50,49,51,45,48,35,35,38,67,68,44,75,76,71,78,115

Secondary structure (DSSP, 8-state):
-HHHHHHHHHHHHHHHHHHS---HHHHHHHHHHHHHHHHHHHH-HHHHHHHHT--HHHHHHHHT--HHHHHHH--SSS-SEEE-S-HHHHHHHHTS---TTHHHHS---HHHHHHHHHHHHHHHH-HHHHHHHHT--HHHHHHHHH--HHHHHHHHHHS---EEESS-THHHHHHH-TT-S--HHHHHHHHHHHHH-GGGG-/-HHHHHHHHHHHHHHHHHHS---HHHHHHHHHHHHHHHHHHHH-HHHHHHHHT--HHHHHHHHT--HHHHHHH--SSS-SEEE-S-HHHHHHHHTS---TTHHHHS---HHHHHHHHHHHHHHHH-HHHHHHHHT--HHHHHHHHH--HHHHHHHHHHS---EEESS-THHHHHHH-TT-S--HHHHHHHHHHHHH-GGGG-

InterPro domains:
  IPR023559 Flagellar transcriptional activator FlhD [PF05247] (106-182)
  IPR036194 Flagellar transcriptional activator FlhD superfamily [G3DSA:1.10.4000.10] (17-97)
  IPR036194 Flagellar transcriptional activator FlhD superfamily [G3DSA:1.10.4000.10] (104-179)
  IPR036194 Flagellar transcriptional activator FlhD superfamily [SSF63592] (107-180)